Protein 5WCE (pdb70)

Nearest PDB structures (foldseek):
  5wce-assembly1_A  TM=1.003E+00  e=5.023E-72  Caulobacter vibrioides CB15
  6jir-assembly1_A-2  TM=9.790E-01  e=1.378E-66  Caulobacter vibrioides CB15
  6jir-assembly2_B-3  TM=9.900E-01  e=7.607E-64  Caulobacter vibrioides CB15
  6ptr-assembly1_B  TM=9.571E-01  e=3.368E-44  Bartonella birtlesii LL-WM9
  4tsz-assembly3_F  TM=9.492E-01  e=1.821E-38  Pseudomonas aeruginosa

Foldseek 3Di:
DKWKDWLVQVLVQLVLFQVQQDPPDDPVQLQKWKWWDDDQKTKTWHHPVQKIKIFIGGIGPPDTDIWIFGRVVVNVVSVPADHGWMWMWDCVPNFIWIDTDPDIDGTHIDDPVVHDDDDPPQKDPWFWDFLVLVLLQCVQFLVAQDPDPDLDLQQFWWWAWDDPDPAIWTKIKHHPPFKIKIFIDGQGVPRRPADIFGAGSVRSVSVSVLSVVADRIWIWIDDRFWIKIHRDRMIMIGGTRPDDRDPCVVQADDDQDFKKKFFLVVVLVLLVVFQVVEPDPWWKWKWWDAAQWTWIWTDYPPGDIDIDIGGIHGHDDTAMWMFGSVLSSVVSVSADDGMKMKGHHHRQGWIWIAHVVGNRMIMIGGTDDD/DKWKDWLVQVLVFLVLFQVQQDPDDDDVQQQKWKWWDDDQKTKTWHHPVFKIKIFIGGIGDPDTDIWIFGRVVVNVVSVPADHGWIWMWDCDDVPNFIWIDTDPDIDTTHIDGPVVHDDDDPPAKFPWFKDFLVLLLLQCVQFLVAQDPDPDLDLQQFWWWAWDQDPNFIKTKIKHHPPFKIKIFIDGGGPRRVPADTFGAGSVRSVSVSVLSVVADRIWIWIHDRFWIKIHRDRMIMIGGTRPDDRDPCVVQADDDQDFKKKFFLVVVLVLLVVQQVVAVWKWKWWDAAQWTWIWGDYPPGDIDIDIGGIHGHDDIAMAMFDSVLSSVVSVSADDGMKMKGHHHRQGKIWIDHPVGNRMIMIGGTDDD

InterPro domains:
  IPR001001 DNA polymerase III, beta sliding clamp [PIRSF000804] (1-372)
  IPR001001 DNA polymerase III, beta sliding clamp [PTHR30478] (1-372)
  IPR001001 DNA polymerase III, beta sliding clamp [SM00480] (17-368)
  IPR001001 DNA polymerase III, beta sliding clamp [TIGR00663] (1-371)
  IPR001001 DNA polymerase III, beta sliding clamp [cd00140] (1-371)
  IPR022634 DNA polymerase III, beta sliding clamp, N-terminal [PF00712] (1-120)
  IPR022635 DNA polymerase III, beta sliding clamp, C-terminal [PF02768] (251-371)
  IPR022637 DNA polymerase III, beta sliding clamp, central [PF02767] (131-249)
  IPR046938 DNA clamp superfamily [SSF55979] (1-118)
  IPR046938 DNA clamp superfamily [SSF55979] (129-250)
  IPR046938 DNA clamp superfamily [SSF55979] (252-372)

B-factor: mean 30.05, std 10.27, range [14.18, 79.85]

Radius of gyration: 32.09 Å; Cα contacts (8 Å, |Δi|>4): 1873; chains: 2; bounding box: 84×36×89 Å

Organism: Caulobacter vibrioides (strain ATCC 19089 / CIP 103742 / CB 15) (NCBI:txid190650)

Solvent-accessible surface area: 32302 Å² total; per-residue (Å²): 25,103,2,43,3,114,32,70,31,0,37,142,1,0,25,37,0,31,30,0,8,87,102,103,41,124,93,93,22,15,38,6,0,32,0,26,3,127,57,104,60,0,37,0,8,0,5,26,84,72,2,16,0,65,3,62,6,142,13,111,31,69,72,82,25,103,8,0,0,30,0,71,39,0,50,52,0,0,102,37,5,66,130,78,16,87,0,38,0,34,99,196,50,102,55,0,19,0,64,3,65,97,2,99,0,8,3,45,36,65,82,22,79,96,9,39,137,34,56,61,126,65,31,35,94,129,5,54,0,64,9,114,56,12,28,51,3,3,56,28,0,99,52,0,7,16,118,110,103,84,92,106,75,22,7,0,2,44,19,11,28,17,127,69,78,88,78,32,40,0,6,1,0,0,15,24,55,103,23,6,0,2,0,12,14,77,22,18,175,53,0,94,64,17,55,36,4,4,2,21,76,51,0,4,21,7,0,34,139,8,3,128,84,28,53,154,68,0,36,6,15,3,4,86,118,28,1,43,7,36,17,73,48,4,7,0,7,0,98,19,22,146,50,81,22,46,107,7,91,87,58,19,22,154,132,18,87,54,85,0,27,4,68,12,79,80,0,20,109,0,0,47,10,0,2,12,2,12,107,50,111,80,31,31,0,81,0,28,2,76,64,30,78,1,28,0,33,2,129,28,174,131,57,0,43,0,30,8,57,2,92,16,108,15,134,32,117,79,14,94,7,4,1,18,0,110,47,0,19,33,2,5,63,38,17,68,19,102,87,0,30,2,75,1,32,68,65,90,25,35,0,8,0,24,4,76,90,20,124,11,2,55,0,0,1,68,25,67,228,113,27,96,1,45,4,117,31,72,31,0,37,140,2,0,23,29,0,28,31,0,8,80,104,85,53,132,91,90,17,9,35,6,0,31,0,26,3,131,56,105,93,0,25,0,8,0,7,22,81,70,2,17,0,59,5,56,10,153,12,125,30,74,71,83,25,99,9,0,0,29,0,69,26,0,48,55,0,0,102,43,5,62,129,77,14,87,0,37,0,11,84,46,68,112,48,95,36,0,5,0,66,4,62,105,2,96,0,8,1,41,30,65,75,21,78,97,10,39,139,34,59,54,127,66,32,35,97,132,4,59,0,66,9,113,57,11,35,50,4,2,55,29,0,94,51,0,7,15,118,104,106,84,89,103,69,22,5,0,2,45,18,11,29,16,109,84,90,69,110,43,36,0,11,0,0,0,15,23,54,102,22,5,0,6,0,27,15,93,28,21,168,40,0,108,67,16,49,36,4,4,1,20,75,54,0,3,29,20,0,45,58,4,4,135,75,29,53,156,70,0,34,5,16,3,3,89,114,24,2,45,6,32,18,68,48,3,7,0,7,0,95,20,19,146,47,82,23,44,105,6,80,83,59,18,22,182,126,17,87,53,85,1,26,5,71,13,77,81,0,19,109,0,0,45,8,0,18,24,8,70,141,34,21,0,69,0,23,1,73,65,36,86,1,26,0,17,2,157,48,200,70,61,1,34,0,32,8,57,3,124,15,108,14,132,30,121,81,16,88,6,4,1,22,3,140,48,0,22,35,2,6,64,40,16,68,20,103,87,0,31,2,73,1,32,68,65,89,24,34,0,9,0,19,4,72,90,21,123,12,1,70,0,1,2,70,25,69,230,117

Sequence (739 aa):
MKLTIERAALLKALGHVQSVVERRNTIPILSNILLSAEGDRLSFSATDLDMEIIIDEGFAQIDVPGQITAPAHHTLYEIVRKLPDGADVSLSFDDPRLVIQAGRSRFNLPVLPAGDFPVMSSDGLSSRIAVDTNELIRLIDKTRFAISTEETRYYLNGLYVHTVNEGGETKLRAVATDGHRLALAEMPAPEGAVGIPGVIVPRKTIAEARRLMEESAGETVDLQVSPQKVRFEFGAAALTSKVIDGAFPDYMRVIPRDNAKILTLDNDLFAKAVDRVATISAEKSRRSVKLAVEPGRITLTVRNMEAGQAVEEVEVDYDGEPFEIGFNARYLLDVCGQIAGPQAEFRFADPASPTLVVDPVDPGVKYVLMMPLRVMKLTTIERAALLKALGHVQSVVERRNNTIPILSNILLSAEGDRLSFSSATDLDMEIIIDEGFAQIDVPGQITAPAHHTLYEIVRKLPDGADVSLSFSGDDPRLVIQAGRSRFNLPVLPAGDFPVMSSDGLSSRIAVDTNELIRLIDKTRFAISTEETRYYLNGLYVHTVNEGGETKLRAVATDGHRLALAEMPAPEGAVGIPGVIVPRKTIAEARRRLMESAGETVDLQVSPQKVRFEFGAAALTSKVIDGAFPDYMMRVIPRDNAKILTLDNDLFAKAVDRVATISSRSVKLAVEPGRITLTVRNMEAGQAVEEVEVDYDGEPFEIGFNARYLLDVCGQIAGPQAEFRFADPASPTLVVDPVDPGVKYVLMMPLRV

CATH classification: 3.10.150.10 (+2 more: 3.10.150.10, 3.10.150.10)

Structure (mmCIF, N/CA/C/O backbone):
data_5WCE
#
_entry.id   5WCE
#
_cell.length_a   83.855
_cell.length_b   59.572
_cell.length_c   86.490
_cell.angle_alpha   90.00
_cell.angle_beta   92.89
_cell.angle_gamma   90.00
#
_symmetry.space_group_name_H-M   'P 1 21 1'
#
loop_
_entity.id
_entity.type
_entity.pdbx_description
1 polymer 'DNA polymerase III subunit beta'
2 water water
#
loop_
_atom_site.group_PDB
_atom_site.id
_atom_site.type_symbol
_atom_site.label_atom_id
_atom_site.label_alt_id
_atom_site.label_comp_id
_atom_site.label_asym_id
_atom_site.label_entity_id
_atom_site.label_seq_id
_atom_site.pdbx_PDB_ins_code
_atom_site.Cartn_x
_atom_site.Cartn_y
_atom_site.Cartn_z
_atom_site.occupancy
_atom_site.B_iso_or_equiv
_atom_site.auth_seq_id
_atom_site.auth_comp_id
_atom_site.auth_asym_id
_atom_site.auth_atom_id
_atom_site.pdbx_PDB_model_num
ATOM 1 N N . MET A 1 8 ? 22.737 28.540 81.893 1.00 34.97 1 MET A N 1
ATOM 2 C CA . MET A 1 8 ? 23.710 29.697 81.804 1.00 33.22 1 MET A CA 1
ATOM 3 C C . MET A 1 8 ? 23.392 30.516 80.580 1.00 31.34 1 MET A C 1
ATOM 4 O O . MET A 1 8 ? 23.198 29.958 79.499 1.00 31.45 1 MET A O 1
ATOM 9 N N . LYS A 1 9 ? 23.337 31.837 80.758 1.00 30.08 2 LYS A N 1
ATOM 10 C CA . LYS A 1 9 ? 23.093 32.782 79.673 1.00 29.85 2 LYS A CA 1
ATOM 11 C C . LYS A 1 9 ? 23.674 34.149 79.967 1.00 27.91 2 LYS A C 1
ATOM 12 O O . LYS A 1 9 ? 23.295 34.802 80.968 1.00 26.82 2 LYS A O 1
ATOM 18 N N . LEU A 1 10 ? 24.521 34.627 79.057 1.00 25.23 3 LEU A N 1
ATOM 19 C CA . LEU A 1 10 ? 25.233 35.887 79.274 1.00 24.46 3 LEU A CA 1
ATOM 20 C C . LEU A 1 10 ? 25.704 36.520 78.014 1.00 24.61 3 LEU A C 1
ATOM 21 O O . LEU A 1 10 ? 25.822 35.850 76.979 1.00 24.35 3 LEU A O 1
ATOM 26 N N . THR A 1 11 ? 26.039 37.797 78.115 1.00 24.67 4 THR A N 1
ATOM 27 C CA . THR A 1 11 ? 26.691 38.519 77.067 1.00 25.61 4 THR A CA 1
ATOM 28 C C . THR A 1 11 ? 27.973 39.116 77.646 1.00 25.86 4 THR A C 1
ATOM 29 O O . THR A 1 11 ? 27.970 39.573 78.781 1.00 25.28 4 THR A O 1
ATOM 33 N N . ILE A 1 12 ? 29.041 39.100 76.847 1.00 25.30 5 ILE A N 1
ATOM 34 C CA . ILE A 1 12 ? 30.347 39.595 77.244 1.00 24.94 5 ILE A CA 1
ATOM 35 C C . ILE A 1 12 ? 31.057 40.213 76.054 1.00 26.26 5 ILE A C 1
ATOM 36 O O . ILE A 1 12 ? 30.930 39.727 74.908 1.00 24.85 5 ILE A O 1
ATOM 41 N N . GLU A 1 13 ? 31.803 41.291 76.311 1.00 27.54 6 GLU A N 1
ATOM 42 C CA . GLU A 1 13 ? 32.571 41.927 75.245 1.00 29.40 6 GLU A CA 1
ATOM 43 C C . GLU A 1 13 ? 33.693 41.013 74.786 1.00 27.01 6 GLU A C 1
ATOM 44 O O . GLU A 1 13 ? 34.367 40.387 75.594 1.00 25.65 6 GLU A O 1
ATOM 50 N N . ARG A 1 14 ? 33.890 40.965 73.467 1.00 27.25 7 ARG A N 1
ATOM 51 C CA . ARG A 1 14 ? 34.942 40.131 72.853 1.00 26.01 7 ARG A CA 1
ATOM 52 C C . ARG A 1 14 ? 36.291 40.385 73.555 1.00 25.46 7 ARG A C 1
ATOM 53 O O . ARG A 1 14 ? 36.950 39.436 73.929 1.00 23.74 7 ARG A O 1
ATOM 61 N N . ALA A 1 15 ? 36.673 41.656 73.740 1.00 25.81 8 ALA A N 1
ATOM 62 C CA . ALA A 1 15 ? 37.985 41.956 74.298 1.00 26.16 8 ALA A CA 1
ATOM 63 C C . ALA A 1 15 ? 38.121 41.387 75.707 1.00 24.80 8 ALA A C 1
ATOM 64 O O . ALA A 1 15 ? 39.148 40.795 76.032 1.00 23.84 8 ALA A O 1
ATOM 66 N N . ALA A 1 16 ? 37.067 41.509 76.519 1.00 25.34 9 ALA A N 1
ATOM 67 C CA . ALA A 1 16 ? 37.084 40.934 77.874 1.00 24.36 9 ALA A CA 1
ATOM 68 C C . ALA A 1 16 ? 37.154 39.423 77.898 1.00 23.23 9 ALA A C 1
ATOM 69 O O . ALA A 1 16 ? 37.858 38.797 78.724 1.00 22.13 9 ALA A O 1
ATOM 71 N N . LEU A 1 17 ? 36.379 38.811 77.022 1.00 22.05 10 LEU A N 1
ATOM 72 C CA . LEU A 1 17 ? 36.324 37.365 76.916 1.00 21.45 10 LEU A CA 1
ATOM 73 C C . LEU A 1 17 ? 37.669 36.841 76.450 1.00 20.95 10 LEU A C 1
ATOM 74 O O . LEU A 1 17 ? 38.196 35.871 77.008 1.00 21.00 10 LEU A O 1
ATOM 79 N N . LEU A 1 18 ? 38.228 37.499 75.453 1.00 21.87 11 LEU A N 1
ATOM 80 C CA . LEU A 1 18 ? 39.514 37.117 74.889 1.00 22.81 11 LEU A CA 1
ATOM 81 C C . LEU A 1 18 ? 40.633 37.233 75.879 1.00 22.96 11 LEU A C 1
ATOM 82 O O . LEU A 1 18 ? 41.470 36.343 75.942 1.00 22.39 11 LEU A O 1
ATOM 87 N N . LYS A 1 19 ? 40.613 38.299 76.676 1.00 23.87 12 LYS A N 1
ATOM 88 C CA . LYS A 1 19 ? 41.678 38.550 77.673 1.00 24.47 12 LYS A CA 1
ATOM 89 C C . LYS A 1 19 ? 41.713 37.428 78.702 1.00 23.32 12 LYS A C 1
ATOM 90 O O . LYS A 1 19 ? 42.786 36.850 79.003 1.00 23.77 12 LYS A O 1
ATOM 96 N N . ALA A 1 20 ? 40.536 37.083 79.222 1.00 21.95 13 ALA A N 1
ATOM 97 C CA . ALA A 1 20 ? 40.412 35.964 80.166 1.00 21.86 13 ALA A CA 1
ATOM 98 C C . ALA A 1 20 ? 40.783 34.597 79.619 1.00 21.52 13 ALA A C 1
ATOM 99 O O . ALA A 1 20 ? 41.518 33.806 80.271 1.00 20.52 13 ALA A O 1
ATOM 101 N N . LEU A 1 21 ? 40.245 34.287 78.438 1.00 22.91 14 LEU A N 1
ATOM 102 C CA . LEU A 1 21 ? 40.552 33.053 77.760 1.00 23.51 14 LEU A CA 1
ATOM 103 C C . LEU A 1 21 ? 42.059 32.911 77.506 1.00 23.78 14 LEU A C 1
ATOM 104 O O . LEU A 1 21 ? 42.635 31.843 77.773 1.00 24.92 14 LEU A O 1
ATOM 109 N N . GLY A 1 22 ? 42.671 33.987 77.027 1.00 24.29 15 GLY A N 1
ATOM 110 C CA . GLY A 1 22 ? 44.100 34.018 76.740 1.00 23.85 15 GLY A CA 1
ATOM 111 C C . GLY A 1 22 ? 44.925 33.771 77.995 1.00 22.98 15 GLY A C 1
ATOM 112 O O . GLY A 1 22 ? 45.879 33.047 77.964 1.00 23.83 15 GLY A O 1
ATOM 113 N N . HIS A 1 23 ? 44.542 34.370 79.103 1.00 23.28 16 HIS A N 1
ATOM 114 C CA . HIS A 1 23 ? 45.220 34.109 80.354 1.00 22.93 16 HIS A CA 1
ATOM 115 C C . HIS A 1 23 ? 45.160 32.660 80.858 1.00 23.67 16 HIS A C 1
ATOM 116 O O . HIS A 1 23 ? 46.158 32.166 81.395 1.00 22.93 16 HIS A O 1
ATOM 123 N N . VAL A 1 24 ? 43.991 32.023 80.791 1.00 23.08 17 VAL A N 1
ATOM 124 C CA . VAL A 1 24 ? 43.862 30.693 81.382 1.00 24.33 17 VAL A CA 1
ATOM 125 C C . VAL A 1 24 ? 44.248 29.538 80.440 1.00 24.21 17 VAL A C 1
ATOM 126 O O . VAL A 1 24 ? 44.673 28.493 80.904 1.00 24.11 17 VAL A O 1
ATOM 130 N N . GLN A 1 25 ? 44.069 29.699 79.145 1.00 25.96 18 GLN A N 1
ATOM 131 C CA . GLN A 1 25 ? 44.178 28.559 78.243 1.00 28.05 18 GLN A CA 1
ATOM 132 C C . GLN A 1 25 ? 45.615 28.031 78.078 1.00 27.04 18 GLN A C 1
ATOM 133 O O . GLN A 1 25 ? 45.792 26.881 77.693 1.00 25.45 18 GLN A O 1
ATOM 139 N N . SER A 1 26 ? 46.596 28.877 78.388 1.00 26.69 19 SER A N 1
ATOM 140 C CA . SER A 1 26 ? 48.046 28.508 78.378 1.00 27.24 19 SER A CA 1
ATOM 141 C C . SER A 1 26 ? 48.397 27.247 79.168 1.00 25.95 19 SER A C 1
ATOM 142 O O . SER A 1 26 ? 49.317 26.536 78.780 1.00 23.22 19 SER A O 1
ATOM 145 N N . VAL A 1 27 ? 47.692 26.952 80.270 1.00 24.38 20 VAL A N 1
ATOM 146 C CA . VAL A 1 27 ? 48.008 25.792 81.076 1.00 24.65 20 VAL A CA 1
ATOM 147 C C . VAL A 1 27 ? 47.636 24.501 80.409 1.00 25.34 20 VAL A C 1
ATOM 148 O O . VAL A 1 27 ? 48.176 23.436 80.755 1.00 24.54 20 VAL A O 1
ATOM 152 N N . VAL A 1 28 ? 46.696 24.558 79.460 1.00 26.14 21 VAL A N 1
ATOM 153 C CA . VAL A 1 28 ? 46.159 23.323 78.888 1.00 28.42 21 VAL A CA 1
ATOM 154 C C . VAL A 1 28 ? 47.172 22.735 77.924 1.00 31.82 21 VAL A C 1
ATOM 155 O O . VAL A 1 28 ? 47.577 23.392 76.979 1.00 29.87 21 VAL A O 1
ATOM 159 N N . GLU A 1 29 ? 47.567 21.498 78.177 1.00 36.88 22 GLU A N 1
ATOM 160 C CA . GLU A 1 29 ? 48.532 20.800 77.330 1.00 43.25 22 GLU A CA 1
ATOM 161 C C . GLU A 1 29 ? 47.913 20.480 75.965 1.00 47.28 22 GLU A C 1
ATOM 162 O O . GLU A 1 29 ? 46.773 20.033 75.917 1.00 48.88 22 GLU A O 1
ATOM 168 N N . ARG A 1 30 ? 48.662 20.690 74.880 1.00 49.50 23 ARG A N 1
ATOM 169 C CA . ARG A 1 30 ? 48.211 20.282 73.530 1.00 53.57 23 ARG A CA 1
ATOM 170 C C . ARG A 1 30 ? 47.932 18.791 73.500 1.00 55.83 23 ARG A C 1
ATOM 171 O O . ARG A 1 30 ? 46.862 18.367 73.053 1.00 54.23 23 ARG A O 1
ATOM 173 N N . ARG A 1 31 ? 48.890 18.022 74.028 1.00 56.65 24 ARG A N 1
ATOM 174 C CA . ARG A 1 31 ? 48.896 16.565 73.919 1.00 58.22 24 ARG A CA 1
ATOM 175 C C . ARG A 1 31 ? 48.200 15.842 75.105 1.00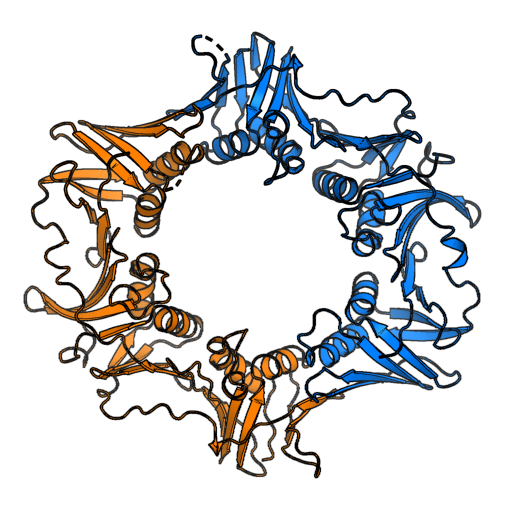 59.55 24 ARG A C 1
ATOM 176 O O . ARG A 1 31 ? 48.538 14.694 75.458 1.00 61.78 24 ARG A O 1
ATOM 178 N N . ASN A 1 32 ? 47.178 16.480 75.663 1.00 55.82 25 ASN A N 1
ATOM 179 C CA . ASN A 1 32 ? 46.445 15.936 76.791 1.00 53.96 25 ASN A CA 1
ATOM 180 C C . ASN A 1 32 ? 45.345 14.948 76.365 1.00 52.22 25 ASN A C 1
ATOM 181 O O . ASN A 1 32 ? 44.667 15.164 75.381 1.00 50.89 25 ASN A O 1
ATOM 186 N N . THR A 1 33 ? 45.184 13.877 77.144 1.00 50.28 26 THR A N 1
ATOM 187 C CA . THR A 1 33 ? 44.435 12.701 76.748 1.00 49.75 26 THR A CA 1
ATOM 188 C C . THR A 1 33 ? 43.093 12.654 77.491 1.00 48.80 26 THR A C 1
ATOM 189 O O . THR A 1 33 ? 42.143 12.111 76.987 1.00 48.35 26 THR A O 1
ATOM 193 N N . ILE A 1 34 ? 43.005 13.229 78.686 1.00 45.09 27 ILE A N 1
ATOM 194 C CA . ILE A 1 34 ? 41.760 13.201 79.479 1.00 42.62 27 ILE A CA 1
ATOM 195 C C . ILE A 1 34 ? 40.889 14.404 79.034 1.00 38.23 27 ILE A C 1
ATOM 196 O O . ILE A 1 34 ? 41.300 15.550 79.180 1.00 36.13 27 ILE A O 1
ATOM 201 N N . PRO A 1 35 ? 39.714 14.130 78.438 1.00 36.62 28 PRO A N 1
ATOM 202 C CA . PRO A 1 35 ? 39.007 15.213 77.740 1.00 34.83 28 PRO A CA 1
ATOM 203 C C . PRO A 1 35 ? 38.685 16.406 78.617 1.00 31.50 28 PRO A C 1
ATOM 204 O O . PRO A 1 35 ? 38.847 17.525 78.181 1.00 30.33 28 PRO A O 1
ATOM 208 N N . ILE A 1 36 ? 38.294 16.190 79.856 1.00 30.15 29 ILE A N 1
ATOM 209 C CA . ILE A 1 36 ? 37.897 17.336 80.662 1.00 28.30 29 ILE A CA 1
ATOM 210 C C . ILE A 1 36 ? 39.069 18.304 80.962 1.00 26.42 29 ILE A C 1
ATOM 211 O O . ILE A 1 36 ? 38.870 19.506 81.123 1.00 23.41 29 ILE A O 1
ATOM 216 N N . LEU A 1 37 ? 40.306 17.809 80.936 1.00 25.62 30 LEU A N 1
ATOM 217 C CA . LEU A 1 37 ? 41.455 18.660 81.168 1.00 24.82 30 LEU A CA 1
ATOM 218 C C . LEU A 1 37 ? 41.761 19.532 79.962 1.00 24.05 30 LEU A C 1
ATOM 219 O O . LEU A 1 37 ? 42.511 20.466 80.079 1.00 22.43 30 LEU A O 1
ATOM 224 N N . SER A 1 38 ? 41.127 19.276 78.823 1.00 24.52 31 SER A N 1
ATOM 225 C CA . SER A 1 38 ? 41.181 20.188 77.689 1.00 24.39 31 SER A CA 1
ATOM 226 C C . SER A 1 38 ? 40.174 21.325 77.832 1.00 23.48 31 SER A C 1
ATOM 227 O O . SER A 1 38 ? 40.199 22.223 77.004 1.00 23.63 31 SER A O 1
ATOM 230 N N . ASN A 1 39 ? 39.308 21.285 78.847 1.00 21.29 32 ASN A N 1
ATOM 231 C CA . ASN A 1 39 ? 38.246 22.263 78.983 1.00 19.85 32 ASN A CA 1
ATOM 232 C C . ASN A 1 39 ? 38.522 23.392 79.947 1.00 19.26 32 ASN A C 1
ATOM 233 O O . ASN A 1 39 ? 39.387 23.283 80.880 1.00 17.74 32 ASN A O 1
ATOM 238 N N . ILE A 1 40 ? 37.785 24.486 79.729 1.00 19.23 33 ILE A N 1
ATOM 239 C CA . ILE A 1 40 ? 37.705 25.585 80.683 1.00 19.77 33 ILE A CA 1
ATOM 240 C C . ILE A 1 40 ? 36.402 25.450 81.450 1.00 19.68 33 ILE A C 1
ATOM 241 O O . ILE A 1 40 ? 35.356 25.197 80.866 1.00 19.18 33 ILE A O 1
ATOM 246 N N . LEU A 1 41 ? 36.471 25.594 82.763 1.00 18.72 34 LEU A N 1
ATOM 247 C CA . LEU A 1 41 ? 35.294 25.772 83.622 1.00 19.77 34 LEU A CA 1
ATOM 248 C C . LEU A 1 41 ? 34.844 27.235 83.565 1.00 19.36 34 LEU A C 1
ATOM 249 O O . LEU A 1 41 ? 35.598 28.161 83.946 1.00 19.00 34 LEU A O 1
ATOM 254 N N . LEU A 1 42 ? 33.623 27.455 83.050 1.00 20.40 35 LEU A N 1
ATOM 255 C CA . LEU A 1 42 ? 33.002 28.758 82.911 1.00 21.14 35 LEU A CA 1
ATOM 256 C C . LEU A 1 42 ? 31.967 28.847 84.044 1.00 22.04 35 LEU A C 1
ATOM 257 O O . LEU A 1 42 ? 31.118 27.980 84.171 1.00 21.22 35 LEU A O 1
ATOM 262 N N . SER A 1 43 ? 32.075 29.870 84.872 1.00 22.29 36 SER A N 1
ATOM 263 C CA . SER A 1 43 ? 31.161 29.996 85.977 1.00 24.79 36 SER A CA 1
ATOM 264 C C . SER A 1 43 ? 30.592 31.425 85.987 1.00 24.26 36 SER A C 1
ATOM 265 O O . SER A 1 43 ? 31.319 32.392 86.244 1.00 23.28 36 SER A O 1
ATOM 268 N N . ALA A 1 44 ? 29.298 31.562 85.666 1.00 23.50 37 ALA A N 1
ATOM 269 C CA . ALA A 1 44 ? 28.663 32.871 85.570 1.00 24.05 37 ALA A CA 1
ATOM 270 C C . ALA A 1 44 ? 27.803 33.153 86.806 1.00 25.65 37 ALA A C 1
ATOM 271 O O . ALA A 1 44 ? 26.934 32.347 87.149 1.00 25.07 37 ALA A O 1
ATOM 273 N N . GLU A 1 45 ? 27.996 34.312 87.391 1.00 27.02 38 GLU A N 1
ATOM 274 C CA . GLU A 1 45 ? 27.282 34.686 88.606 1.00 30.86 38 GLU A CA 1
ATOM 275 C C . GLU A 1 45 ? 27.465 36.177 88.826 1.00 29.77 38 GLU A C 1
ATOM 276 O O . GLU A 1 45 ? 28.546 36.688 88.660 1.00 28.25 38 GLU A O 1
ATOM 282 N N . GLY A 1 46 ? 26.389 36.870 89.176 1.00 31.23 39 GLY A N 1
ATOM 283 C CA . GLY A 1 46 ? 26.435 38.309 89.457 1.00 31.64 39 GLY A CA 1
ATOM 284 C C . GLY A 1 46 ? 26.698 39.116 88.201 1.00 31.20 39 GLY A C 1
ATOM 285 O O . GLY A 1 46 ? 25.865 39.176 87.292 1.00 30.44 39 GLY A O 1
ATOM 286 N N . ASP A 1 47 ? 27.859 39.739 88.174 1.00 29.46 40 ASP A N 1
ATOM 287 C CA . ASP A 1 47 ? 28.333 40.555 87.070 1.00 29.58 40 ASP A CA 1
ATOM 288 C C . ASP A 1 47 ? 29.645 40.021 86.496 1.00 27.56 40 ASP A C 1
ATOM 289 O O . ASP A 1 47 ? 30.323 40.717 85.760 1.00 26.00 40 ASP A O 1
ATOM 294 N N . ARG A 1 48 ? 29.985 38.797 86.875 1.00 27.62 41 ARG A N 1
ATOM 295 C CA . ARG A 1 48 ? 31.265 38.176 86.475 1.00 28.06 41 ARG A CA 1
ATOM 296 C C . ARG A 1 48 ? 31.118 36.771 85.849 1.00 26.29 41 ARG A C 1
ATOM 297 O O . ARG A 1 48 ? 30.373 35.915 86.336 1.00 25.42 41 ARG A O 1
ATOM 305 N N . LEU A 1 49 ? 31.911 36.561 84.794 1.00 24.64 42 LEU A N 1
ATOM 306 C CA . LEU A 1 49 ? 32.191 35.251 84.273 1.00 23.51 42 LEU A CA 1
ATOM 307 C C . LEU A 1 49 ? 33.588 34.859 84.782 1.00 22.96 42 LEU A C 1
ATOM 308 O O . LEU A 1 49 ? 34.561 35.580 84.518 1.00 21.70 42 LEU A O 1
ATOM 313 N N . SER A 1 50 ? 33.654 33.761 85.527 1.00 23.08 43 SER A N 1
ATOM 314 C CA . SER A 1 50 ? 34.906 33.182 86.006 1.00 23.10 43 SER A CA 1
ATOM 315 C C . SER A 1 50 ? 35.349 32.072 85.079 1.00 21.77 43 SER A C 1
ATOM 316 O O . SER A 1 50 ? 34.524 31.409 84.425 1.00 20.37 43 SER A O 1
ATOM 319 N N . PHE A 1 51 ? 36.677 31.907 85.002 1.00 21.58 44 PHE A N 1
ATOM 320 C CA . PHE A 1 51 ? 37.321 31.027 84.013 1.00 21.07 44 PHE A CA 1
ATOM 321 C C . PHE A 1 51 ? 38.339 30.260 84.799 1.00 22.05 44 PHE A C 1
ATOM 322 O O . PHE A 1 51 ? 39.046 30.902 85.626 1.00 23.70 44 PHE A O 1
ATOM 330 N N . SER A 1 52 ? 38.377 28.943 84.660 1.00 21.58 45 SER A N 1
ATOM 331 C CA . SER A 1 52 ? 39.392 28.112 85.324 1.00 21.05 45 SER A CA 1
ATOM 332 C C . SER A 1 52 ? 39.916 27.061 84.338 1.00 20.41 45 SER A C 1
ATOM 333 O O . SER A 1 52 ? 39.151 26.479 83.546 1.00 19.73 45 SER A O 1
ATOM 336 N N . ALA A 1 53 ? 41.230 26.844 84.341 1.00 19.34 46 ALA A N 1
ATOM 337 C CA . ALA A 1 53 ? 41.815 25.747 83.604 1.00 19.05 46 ALA A CA 1
ATOM 338 C C . ALA A 1 53 ? 42.918 25.124 84.427 1.00 18.52 46 ALA A C 1
ATOM 339 O O . ALA A 1 53 ? 43.517 25.792 85.290 1.00 17.97 46 ALA A O 1
ATOM 341 N N . THR A 1 54 ? 43.178 23.862 84.166 1.00 18.97 47 THR A N 1
ATOM 342 C CA . THR A 1 54 ? 44.196 23.122 84.951 1.00 20.57 47 THR A CA 1
ATOM 343 C C . THR A 1 54 ? 44.875 22.001 84.182 1.00 21.41 47 THR A C 1
ATOM 344 O O . THR A 1 54 ? 44.327 21.450 83.230 1.00 21.49 47 THR A O 1
ATOM 348 N N . ASP A 1 55 ? 46.072 21.637 84.647 1.00 21.21 48 ASP A N 1
ATOM 349 C CA . ASP A 1 55 ? 46.743 20.429 84.189 1.00 22.59 48 ASP A CA 1
ATOM 350 C C . ASP A 1 55 ? 46.944 19.455 85.341 1.00 24.24 48 ASP A C 1
ATOM 351 O O . ASP A 1 55 ? 47.788 18.534 85.270 1.00 24.70 48 ASP A O 1
ATOM 356 N N . LEU A 1 56 ? 46.192 19.676 86.413 1.00 24.45 49 LEU A N 1
ATOM 357 C CA . LEU A 1 56 ? 46.286 18.915 87.673 1.00 26.44 49 LEU A CA 1
ATOM 358 C C . LEU A 1 56 ? 47.422 19.361 88.601 1.00 26.73 49 LEU A C 1
ATOM 359 O O . LEU A 1 56 ? 47.233 19.306 89.817 1.00 27.12 49 LEU A O 1
ATOM 364 N N . ASP A 1 57 ? 48.553 19.798 88.075 1.00 26.08 50 ASP A N 1
ATOM 365 C CA . ASP A 1 57 ? 49.618 20.374 88.915 1.00 27.23 50 ASP A CA 1
ATOM 366 C C . ASP A 1 57 ? 49.331 21.804 89.302 1.00 24.96 50 ASP A C 1
ATOM 367 O O . ASP A 1 57 ? 49.621 22.237 90.429 1.00 24.31 50 ASP A O 1
ATOM 372 N N . MET A 1 58 ? 48.747 22.552 88.375 1.00 23.50 51 MET A N 1
ATOM 373 C CA . MET A 1 58 ? 48.427 23.932 88.598 1.00 22.57 51 MET A CA 1
ATOM 374 C C . MET A 1 58 ? 47.096 24.322 87.967 1.00 22.94 51 MET A C 1
ATOM 375 O O . MET A 1 58 ? 46.598 23.618 87.057 1.00 21.90 51 MET A O 1
ATOM 380 N N . GLU A 1 59 ? 46.544 25.403 88.508 1.00 21.73 52 GLU A N 1
ATOM 381 C CA . GLU A 1 59 ? 45.247 25.915 88.070 1.00 22.11 52 GLU A CA 1
ATOM 382 C C . GLU A 1 59 ? 45.401 27.386 87.809 1.00 20.88 52 GLU A C 1
ATOM 383 O O . GLU A 1 59 ? 45.938 28.114 88.673 1.00 21.13 52 GLU A O 1
ATOM 389 N N . ILE A 1 60 ? 44.910 27.855 86.674 1.00 19.09 53 ILE A N 1
ATOM 390 C CA . ILE A 1 60 ? 44.830 29.284 86.439 1.00 18.86 53 ILE A CA 1
ATOM 391 C C . ILE A 1 60 ? 43.361 29.657 86.469 1.00 19.09 53 ILE A C 1
ATOM 392 O O . ILE A 1 60 ? 42.545 28.938 85.835 1.00 18.07 53 ILE A O 1
ATOM 397 N N . ILE A 1 61 ? 43.049 30.741 87.173 1.00 19.34 54 ILE A N 1
ATOM 398 C CA A ILE A 1 61 ? 41.673 31.298 87.230 0.60 20.75 54 ILE A CA 1
ATOM 399 C CA B ILE A 1 61 ? 41.683 31.300 87.206 0.40 20.00 54 ILE A CA 1
ATOM 400 C C . ILE A 1 61 ? 41.730 32.737 86.755 1.00 20.83 54 ILE A C 1
ATOM 401 O O . ILE A 1 61 ? 42.781 33.430 86.902 1.00 21.43 54 ILE A O 1
ATOM 410 N N . ASP A 1 62 ? 40.627 33.221 86.175 1.00 21.03 55 ASP A N 1
ATOM 411 C CA . ASP A 1 62 ? 40.527 34.600 85.790 1.00 22.04 55 ASP A CA 1
ATOM 412 C C . ASP A 1 62 ? 39.070 34.990 85.763 1.00 23.76 55 ASP A C 1
ATOM 413 O O . ASP A 1 62 ? 38.174 34.122 85.907 1.00 24.38 55 ASP A O 1
ATOM 418 N N . GLU A 1 63 ? 38.809 36.282 85.750 1.00 25.45 56 GLU A N 1
ATOM 419 C CA . GLU A 1 63 ? 37.434 36.763 85.771 1.00 27.54 56 GLU A CA 1
ATOM 420 C C . GLU A 1 63 ? 37.298 37.930 84.821 1.00 26.04 56 GLU A C 1
ATOM 421 O O . GLU A 1 63 ? 38.237 38.685 84.620 1.00 25.57 56 GLU A O 1
ATOM 427 N N . GLY A 1 64 ? 36.139 38.033 84.198 1.00 24.43 57 GLY A N 1
ATOM 428 C CA . GLY A 1 64 ? 35.803 39.198 83.383 1.00 24.77 57 GLY A CA 1
ATOM 429 C C . GLY A 1 64 ? 34.404 39.678 83.683 1.00 25.07 57 GLY A C 1
ATOM 430 O O . GLY A 1 64 ? 33.568 38.892 84.116 1.00 25.09 57 GLY A O 1
ATOM 431 N N . PHE A 1 65 ? 34.142 40.964 83.425 1.00 25.48 58 PHE A N 1
ATOM 432 C CA . PHE A 1 65 ? 32.785 41.513 83.578 1.00 26.21 58 PHE A CA 1
ATOM 433 C C . PHE A 1 65 ? 31.912 40.986 82.454 1.00 25.77 58 PHE A C 1
ATOM 434 O O . PHE A 1 65 ? 32.400 40.843 81.315 1.00 24.95 58 PHE A O 1
ATOM 442 N N . ALA A 1 66 ? 30.667 40.669 82.790 1.00 25.50 59 ALA A N 1
ATOM 443 C CA . ALA A 1 66 ? 29.696 40.189 81.814 1.00 26.41 59 ALA A CA 1
ATOM 444 C C . ALA A 1 66 ? 28.294 40.533 82.288 1.00 28.13 59 ALA A C 1
ATOM 445 O O . ALA A 1 66 ? 28.056 40.696 83.498 1.00 29.35 59 ALA A O 1
ATOM 447 N N . GLN A 1 67 ? 27.377 40.615 81.336 1.00 29.74 60 GLN A N 1
ATOM 448 C CA . GLN A 1 67 ? 25.974 40.752 81.648 1.00 32.13 60 GLN A CA 1
ATOM 449 C C . GLN A 1 67 ? 25.331 39.358 81.746 1.00 30.64 60 GLN A C 1
ATOM 450 O O . GLN A 1 67 ? 25.145 38.649 80.710 1.00 29.16 60 GLN A O 1
ATOM 456 N N . ILE A 1 68 ? 24.979 38.965 82.976 1.00 29.39 61 ILE A N 1
ATOM 457 C CA . ILE A 1 68 ? 24.544 37.615 83.275 1.00 29.50 61 ILE A CA 1
ATOM 458 C C . ILE A 1 68 ? 23.017 37.612 83.366 1.00 29.83 61 ILE A C 1
ATOM 459 O O . ILE A 1 68 ? 22.449 38.220 84.265 1.00 29.61 61 ILE A O 1
ATOM 464 N N . ASP A 1 69 ? 22.355 36.937 82.435 1.00 29.97 62 ASP A N 1
ATOM 465 C CA . ASP A 1 69 ? 20.920 36.783 82.502 1.00 31.00 62 ASP A CA 1
ATOM 466 C C . ASP A 1 69 ? 20.561 35.597 83.327 1.00 29.54 62 ASP A C 1
ATOM 467 O O . ASP A 1 69 ? 19.623 35.667 84.105 1.00 29.29 62 ASP A O 1
ATOM 472 N N . VAL A 1 70 ? 21.294 34.509 83.164 1.00 28.35 63 VAL A N 1
ATOM 473 C CA . VAL A 1 70 ? 21.072 33.321 83.955 1.00 28.56 63 VAL A CA 1
ATOM 474 C C . VAL A 1 70 ? 22.414 32.794 84.439 1.00 27.83 63 VAL A C 1
ATOM 475 O O . VAL A 1 70 ? 23.288 32.512 83.615 1.00 28.73 63 VAL A O 1
ATOM 479 N N . PRO A 1 71 ? 22.602 32.691 85.756 1.00 28.34 64 PRO A N 1
ATOM 480 C CA . PRO A 1 71 ? 23.860 32.169 86.258 1.00 27.23 64 PRO A CA 1
ATOM 481 C C . PRO A 1 71 ? 23.968 30.681 86.075 1.00 27.36 64 PRO A C 1
ATOM 482 O O . PRO A 1 71 ? 22.949 29.975 85.937 1.00 27.35 64 PRO A O 1
ATOM 486 N N . GLY A 1 72 ? 25.191 30.184 86.058 1.00 26.59 65 GLY A N 1
ATOM 487 C CA . GLY A 1 72 ? 25.416 28.760 85.979 1.00 27.92 65 GLY A CA 1
ATOM 488 C C . GLY A 1 72 ? 26.850 28.460 85.630 1.00 28.58 65 GLY A C 1
ATOM 489 O O . GLY A 1 72 ? 27.659 29.394 85.482 1.00 29.23 65 GLY A O 1
ATOM 490 N N . GLN A 1 73 ? 27.135 27.168 85.500 1.00 29.82 66 GLN A N 1
ATOM 491 C CA . GLN A 1 73 ? 28.501 26.649 85.272 1.00 31.28 66 GLN A CA 1
ATOM 492 C C . GLN A 1 73 ? 28.518 25.573 84.217 1.00 30.39 66 GLN A C 1
ATOM 493 O O . GLN A 1 73 ? 27.681 24.663 84.229 1.00 30.00 66 GLN A O 1
ATOM 499 N N . ILE A 1 74 ? 29.492 25.631 83.330 1.00 29.08 67 ILE A N 1
ATOM 500 C CA . ILE A 1 74 ? 29.684 24.572 82.354 1.00 29.22 67 ILE A CA 1
ATOM 501 C C . ILE A 1 74 ? 31.159 24.461 82.031 1.00 26.37 67 ILE A C 1
ATOM 502 O O . ILE A 1 74 ? 31.916 25.358 82.402 1.00 25.97 67 ILE A O 1
ATOM 507 N N . THR A 1 75 ? 31.548 23.400 81.332 1.00 24.50 68 THR A N 1
ATOM 508 C CA . THR A 1 75 ? 32.909 23.313 80.836 1.00 23.96 68 THR A CA 1
ATOM 509 C C . THR A 1 75 ? 32.893 23.164 79.326 1.00 22.86 68 THR A C 1
ATOM 510 O O . THR A 1 75 ? 31.973 22.525 78.748 1.00 23.00 68 THR A O 1
ATOM 514 N N . ALA A 1 76 ? 33.896 23.765 78.695 1.00 21.92 69 ALA A N 1
ATOM 515 C CA . ALA A 1 76 ? 33.949 23.765 77.235 1.00 22.59 69 ALA A CA 1
ATOM 516 C C . ALA A 1 76 ? 35.402 23.796 76.751 1.00 21.79 69 ALA A C 1
ATOM 517 O O . ALA A 1 76 ? 36.277 24.276 77.496 1.00 20.66 69 ALA A O 1
ATOM 519 N N . PRO A 1 77 ? 35.669 23.290 75.524 1.00 21.90 70 PRO A N 1
ATOM 520 C CA . PRO A 1 77 ? 37.038 23.154 75.040 1.00 21.89 70 PRO A CA 1
ATOM 521 C C . PRO A 1 77 ? 37.805 24.488 75.002 1.00 21.30 70 PRO A C 1
ATOM 522 O O . PRO A 1 77 ? 37.360 25.473 74.432 1.00 20.42 70 PRO A O 1
ATOM 526 N N . ALA A 1 78 ? 38.970 24.482 75.608 1.00 21.37 71 ALA A N 1
ATOM 527 C CA . ALA A 1 78 ? 39.668 25.725 75.901 1.00 21.26 71 ALA A CA 1
ATOM 528 C C . ALA A 1 78 ? 40.292 26.404 74.678 1.00 21.34 71 ALA A C 1
ATOM 529 O O . ALA A 1 78 ? 39.987 27.563 74.389 1.00 20.70 71 ALA A O 1
ATOM 531 N N . HIS A 1 79 ? 41.165 25.694 73.980 1.00 22.92 72 HIS A N 1
ATOM 532 C CA A HIS A 1 79 ? 41.837 26.262 72.793 0.50 23.58 72 HIS A CA 1
ATOM 533 C CA B HIS A 1 79 ? 41.827 26.267 72.781 0.50 23.34 72 HIS A CA 1
ATOM 534 C C . HIS A 1 79 ? 40.802 26.616 71.709 1.00 23.48 72 HIS A C 1
ATOM 535 O O . HIS A 1 79 ? 40.883 27.673 71.078 1.00 23.69 72 HIS A O 1
ATOM 548 N N . THR A 1 80 ? 39.827 25.755 71.509 1.00 23.04 73 THR A N 1
ATOM 549 C CA . THR A 1 80 ? 38.796 26.018 70.505 1.00 23.56 73 THR A CA 1
ATOM 550 C C . THR A 1 80 ? 37.972 27.269 70.834 1.00 23.03 73 THR A C 1
ATOM 551 O O . THR A 1 80 ? 37.729 28.141 69.954 1.00 22.72 73 THR A O 1
ATOM 555 N N . LEU A 1 81 ? 37.539 27.375 72.082 1.00 22.71 74 LEU A N 1
ATOM 556 C CA . LEU A 1 81 ? 36.882 28.590 72.498 1.00 23.50 74 LEU A CA 1
ATOM 557 C C . LEU A 1 81 ? 37.749 29.829 72.294 1.00 23.10 74 LEU A C 1
ATOM 558 O O . LEU A 1 81 ? 37.271 30.820 71.731 1.00 22.38 74 LEU A O 1
ATOM 563 N N . TYR A 1 82 ? 39.017 29.747 72.693 1.00 23.94 75 TYR A N 1
ATOM 564 C CA . TYR A 1 82 ? 39.973 30.861 72.526 1.00 25.32 75 TYR A CA 1
ATOM 565 C C . TYR A 1 82 ? 40.098 31.259 71.030 1.00 25.38 75 TYR A C 1
ATOM 566 O O . TYR A 1 82 ? 39.957 32.416 70.675 1.00 24.95 75 TYR A O 1
ATOM 575 N N . GLU A 1 83 ? 40.292 30.276 70.165 1.00 24.74 76 GLU A N 1
ATOM 576 C CA . GLU A 1 83 ? 40.439 30.528 68.739 1.00 25.54 76 GLU A CA 1
ATOM 577 C C . GLU A 1 83 ? 39.206 31.122 68.098 1.00 24.93 76 GLU A C 1
ATOM 578 O O . GLU A 1 83 ? 39.319 32.044 67.310 1.00 24.40 76 GLU A O 1
ATOM 584 N N . ILE A 1 84 ? 38.026 30.634 68.472 1.00 23.12 77 ILE A N 1
ATOM 585 C CA . ILE A 1 84 ? 36.784 31.212 67.957 1.00 24.17 77 ILE A CA 1
ATOM 586 C C . ILE A 1 84 ? 36.727 32.708 68.314 1.00 23.39 77 ILE A C 1
ATOM 587 O O . ILE A 1 84 ? 36.476 33.569 67.477 1.00 23.59 77 ILE A O 1
ATOM 592 N N . VAL A 1 85 ? 36.945 32.998 69.576 1.00 22.64 78 VAL A N 1
ATOM 593 C CA . VAL A 1 85 ? 36.766 34.370 70.035 1.00 23.65 78 VAL A CA 1
ATOM 594 C C . VAL A 1 85 ? 37.804 35.308 69.396 1.00 23.69 78 VAL A C 1
ATOM 595 O O . VAL A 1 85 ? 37.467 36.407 68.986 1.00 24.05 78 VAL A O 1
ATOM 599 N N . ARG A 1 86 ? 39.022 34.836 69.298 1.00 24.68 79 ARG A N 1
ATOM 600 C CA . ARG A 1 86 ? 40.091 35.557 68.628 1.00 26.84 79 ARG A CA 1
ATOM 601 C C . ARG A 1 86 ? 39.694 35.973 67.202 1.00 27.23 79 ARG A C 1
ATOM 602 O O . ARG A 1 86 ? 40.010 37.055 66.764 1.00 28.95 79 ARG A O 1
ATOM 610 N N . LYS A 1 87 ? 38.975 35.124 66.491 1.00 26.81 80 LYS A N 1
ATOM 611 C CA . LYS A 1 87 ? 38.631 35.378 65.117 1.00 27.76 80 LYS A CA 1
ATOM 612 C C . LYS A 1 87 ? 37.348 36.174 64.973 1.00 27.69 80 LYS A C 1
ATOM 613 O O . LYS A 1 87 ? 37.031 36.574 63.857 1.00 28.34 80 LYS A O 1
ATOM 619 N N . LEU A 1 88 ? 36.605 36.401 66.057 1.00 26.67 81 LEU A N 1
ATOM 620 C CA . LEU A 1 88 ? 35.412 37.222 65.969 1.00 27.80 81 LEU A CA 1
ATOM 621 C C . LEU A 1 88 ? 35.770 38.680 65.649 1.00 29.36 81 LEU A C 1
ATOM 622 O O . LEU A 1 88 ? 36.842 39.126 65.966 1.00 28.48 81 LEU A O 1
ATOM 627 N N . PRO A 1 89 ? 34.866 39.423 64.981 1.00 32.47 82 PRO A N 1
ATOM 628 C CA . PRO A 1 89 ? 35.206 40.833 64.655 1.00 35.03 82 PRO A CA 1
ATOM 629 C C . PRO A 1 89 ? 35.521 41.665 65.904 1.00 35.87 82 PRO A C 1
ATOM 630 O O . PRO A 1 89 ? 34.904 41.453 66.949 1.00 34.70 82 PRO A O 1
ATOM 634 N N . ASP A 1 90 ? 36.472 42.584 65.787 1.00 38.46 83 ASP A N 1
ATOM 635 C CA . ASP A 1 90 ? 36.763 43.600 66.813 1.00 39.39 83 ASP A CA 1
ATOM 636 C C . ASP A 1 90 ? 35.476 44.282 67.277 1.00 38.44 83 ASP A C 1
ATOM 637 O O . ASP A 1 90 ? 34.606 44.627 66.466 1.00 38.66 83 ASP A O 1
ATOM 642 N N . GLY A 1 91 ? 35.347 44.468 68.578 1.00 35.69 84 GLY A N 1
ATOM 643 C CA . GLY A 1 91 ? 34.182 45.122 69.122 1.00 35.42 84 GLY A CA 1
ATOM 644 C C . GLY A 1 91 ? 32.914 44.320 69.209 1.00 34.96 84 GLY A C 1
ATOM 645 O O . GLY A 1 91 ? 31.918 44.834 69.704 1.00 34.78 84 GLY A O 1
ATOM 646 N N . ALA A 1 92 ? 32.922 43.053 68.797 1.00 34.26 85 ALA A N 1
ATOM 647 C CA . ALA A 1 92 ? 31.706 42.220 68.860 1.00 34.64 85 ALA A CA 1
ATOM 648 C C . ALA A 1 92 ? 31.297 41.942 70.308 1.00 34.37 85 ALA A C 1
ATOM 649 O O . ALA A 1 92 ? 32.145 41.676 71.176 1.00 35.64 85 ALA A O 1
ATOM 651 N N . ASP A 1 93 ? 30.002 42.002 70.566 1.00 34.56 86 ASP A N 1
ATOM 652 C CA . ASP A 1 93 ? 29.465 41.449 71.791 1.00 34.71 86 ASP A CA 1
ATOM 653 C C . ASP A 1 93 ? 29.250 39.971 71.551 1.00 30.66 86 ASP A C 1
ATOM 654 O O . ASP A 1 93 ? 28.768 39.606 70.495 1.00 29.62 86 ASP A O 1
ATOM 659 N N . VAL A 1 94 ? 29.579 39.154 72.548 1.00 27.57 87 VAL A N 1
ATOM 660 C CA . VAL A 1 94 ? 29.503 37.706 72.450 1.00 26.58 87 VAL A CA 1
ATOM 661 C C . VAL A 1 94 ? 28.464 37.112 73.398 1.00 26.02 87 VAL A C 1
ATOM 662 O O . VAL A 1 94 ? 28.539 37.294 74.599 1.00 24.99 87 VAL A O 1
ATOM 666 N N . SER A 1 95 ? 27.504 36.387 72.840 1.00 25.84 88 SER A N 1
ATOM 667 C CA . SER A 1 95 ? 26.486 35.716 73.621 1.00 26.35 88 SER A CA 1
ATOM 668 C C . SER A 1 95 ? 26.930 34.260 73.889 1.00 25.67 88 SER A C 1
ATOM 669 O O . SER A 1 95 ? 27.380 33.562 72.966 1.00 25.00 88 SER A O 1
ATOM 672 N N . LEU A 1 96 ? 26.871 33.851 75.149 1.00 25.14 89 LEU A N 1
ATOM 673 C CA . LEU A 1 96 ? 27.092 32.479 75.564 1.00 26.50 89 LEU A CA 1
ATOM 674 C C . LEU A 1 96 ? 25.823 31.953 76.191 1.00 28.02 89 LEU A C 1
ATOM 675 O O . LEU A 1 96 ? 25.257 32.567 77.122 1.00 29.01 89 LEU A O 1
ATOM 680 N N . SER A 1 97 ? 25.351 30.834 75.665 1.00 29.77 90 SER A N 1
ATOM 681 C CA . SER A 1 97 ? 24.073 30.244 76.011 1.00 33.04 90 SER A CA 1
ATOM 682 C C . SER A 1 97 ? 24.222 28.748 76.155 1.00 35.13 90 SER A C 1
ATOM 683 O O . SER A 1 97 ? 24.660 28.078 75.232 1.00 31.34 90 SER A O 1
ATOM 686 N N . PHE A 1 98 ? 23.858 28.214 77.325 1.00 37.71 91 PHE A N 1
ATOM 687 C CA . PHE A 1 98 ? 23.725 26.780 77.498 1.00 38.23 91 PHE A CA 1
ATOM 688 C C . PHE A 1 98 ? 22.270 26.515 77.818 1.00 42.61 91 PHE A C 1
ATOM 689 O O . PHE A 1 98 ? 21.622 25.751 77.110 1.00 44.75 91 PHE A O 1
ATOM 697 N N . ASP A 1 101 ? 17.671 24.629 73.019 1.00 64.15 94 ASP A N 1
ATOM 698 C CA . ASP A 1 101 ? 17.786 23.672 74.122 1.00 65.47 94 ASP A CA 1
ATOM 699 C C . ASP A 1 101 ? 18.480 22.338 73.691 1.00 63.87 94 ASP A C 1
ATOM 700 O O . ASP A 1 101 ? 18.098 21.196 74.046 1.00 68.28 94 ASP A O 1
ATOM 705 N N . ASP A 1 102 ? 19.536 22.540 72.923 1.00 56.53 95 ASP A N 1
ATOM 706 C CA . ASP A 1 102 ? 20.501 21.499 72.542 1.00 52.26 95 ASP A CA 1
ATOM 707 C C . ASP A 1 102 ? 21.489 21.419 73.778 1.00 46.78 95 ASP A C 1
ATOM 708 O O . ASP A 1 102 ? 21.548 22.323 74.602 1.00 40.09 95 ASP A O 1
ATOM 713 N N . PRO A 1 103 ? 22.173 20.282 73.990 1.00 44.58 96 PRO A N 1
ATOM 714 C CA . PRO A 1 103 ? 23.132 20.185 75.143 1.00 42.23 96 PRO A CA 1
ATOM 715 C C . PRO A 1 103 ? 24.493 20.912 74.940 1.00 38.10 96 PRO A C 1
ATOM 716 O O . PRO A 1 103 ? 25.356 20.881 75.803 1.00 38.23 96 PRO A O 1
ATOM 720 N N . ARG A 1 104 ? 24.689 21.569 73.808 1.00 35.08 97 ARG A N 1
ATOM 721 C CA . ARG A 1 104 ? 25.974 22.197 73.505 1.00 31.28 97 ARG A CA 1
ATOM 722 C C . ARG A 1 104 ? 26.009 23.640 73.968 1.00 28.28 97 ARG A C 1
ATOM 723 O O . ARG A 1 104 ? 25.022 24.297 74.021 1.00 28.83 97 ARG A O 1
ATOM 731 N N . LEU A 1 105 ? 27.168 24.152 74.294 1.00 26.21 98 LEU A N 1
ATOM 732 C CA . LEU A 1 105 ? 27.348 25.602 74.556 1.00 24.95 98 LEU A CA 1
ATOM 733 C C . LEU A 1 105 ? 27.134 26.366 73.229 1.00 24.93 98 LEU A C 1
ATOM 734 O O . LEU A 1 105 ? 27.755 26.031 72.213 1.00 26.10 98 LEU A O 1
ATOM 739 N N . VAL A 1 106 ? 26.290 27.381 73.234 1.00 24.21 99 VAL A N 1
ATOM 740 C CA . VAL A 1 106 ? 26.058 28.179 72.006 1.00 24.80 99 VAL A CA 1
ATOM 741 C C . VAL A 1 106 ? 26.787 29.522 72.122 1.00 24.44 99 VAL A C 1
ATOM 742 O O . VAL A 1 106 ? 26.571 30.256 73.095 1.00 23.03 99 VAL A O 1
ATOM 746 N N . ILE A 1 107 ? 27.648 29.816 71.140 1.00 24.49 100 ILE A N 1
ATOM 747 C CA . ILE A 1 107 ? 28.412 31.049 71.109 1.00 24.95 100 ILE A CA 1
ATOM 748 C C . ILE A 1 107 ? 27.900 31.747 69.894 1.00 27.13 100 ILE A C 1
ATOM 749 O O . ILE A 1 107 ? 27.968 31.190 68.761 1.00 28.06 100 ILE A O 1
ATOM 754 N N . GLN A 1 108 ? 27.372 32.943 70.108 1.00 28.05 101 GLN A N 1
ATOM 755 C CA . GLN A 1 108 ? 26.862 33.726 69.000 1.00 29.99 101 GLN A CA 1
ATOM 756 C C . GLN A 1 108 ? 27.396 35.146 69.053 1.00 29.27 101 GLN A C 1
ATOM 757 O O . GLN A 1 108 ? 27.434 35.781 70.119 1.00 27.35 101 GLN A O 1
ATOM 763 N N . ALA A 1 109 ? 27.760 35.650 67.887 1.00 29.12 102 ALA A N 1
ATOM 764 C CA . ALA A 1 109 ? 28.265 36.996 67.719 1.00 30.25 102 ALA A CA 1
ATOM 765 C C . ALA A 1 109 ? 28.170 37.386 66.267 1.00 32.30 102 ALA A C 1
ATOM 766 O O . ALA A 1 109 ? 28.708 36.695 65.408 1.00 30.34 102 ALA A O 1
ATOM 768 N N . GLY A 1 110 ? 27.468 38.491 66.018 1.00 35.22 103 GLY A N 1
ATOM 769 C CA . GLY A 1 110 ? 27.241 39.004 64.667 1.00 37.36 103 GLY A CA 1
ATOM 770 C C . GLY A 1 110 ? 26.459 37.951 63.950 1.00 38.17 103 GLY A C 1
ATOM 771 O O . GLY A 1 110 ? 25.463 37.493 64.433 1.00 37.69 103 GLY A O 1
ATOM 772 N N . ARG A 1 111 ? 26.992 37.494 62.830 1.00 41.24 104 ARG A N 1
ATOM 773 C CA . ARG A 1 111 ? 26.308 36.497 62.005 1.00 42.67 104 ARG A CA 1
ATOM 774 C C . ARG A 1 111 ? 26.949 35.088 62.133 1.00 40.77 104 ARG A C 1
ATOM 775 O O . ARG A 1 111 ? 26.726 34.238 61.266 1.00 41.10 104 ARG A O 1
ATOM 783 N N . SER A 1 112 ? 27.787 34.893 63.151 1.00 36.46 105 SER A N 1
ATOM 784 C CA . SER A 1 112 ? 28.380 33.589 63.497 1.00 36.55 105 SER A CA 1
ATOM 785 C C . SER A 1 112 ? 27.684 32.909 64.675 1.00 34.67 105 SER A C 1
ATOM 786 O O . SER A 1 112 ? 27.375 33.571 65.695 1.00 33.29 105 SER A O 1
ATOM 789 N N . ARG A 1 113 ? 27.508 31.593 64.568 1.00 33.65 106 ARG A N 1
ATOM 790 C CA . ARG A 1 113 ? 26.966 30.764 65.648 1.00 32.24 106 ARG A CA 1
ATOM 791 C C . ARG A 1 113 ? 27.766 29.476 65.755 1.00 30.49 106 ARG A C 1
ATOM 792 O O . ARG A 1 113 ? 27.928 28.754 64.741 1.00 29.63 106 ARG A O 1
ATOM 800 N N . PHE A 1 114 ? 28.284 29.190 66.959 1.00 28.11 107 PHE A N 1
ATOM 801 C CA . PHE A 1 114 ? 28.989 27.960 67.212 1.00 28.37 107 PHE A CA 1
ATOM 802 C C . PHE A 1 114 ? 28.259 27.148 68.292 1.00 28.57 107 PHE A C 1
ATOM 803 O O . PHE A 1 114 ? 27.706 27.718 69.234 1.00 26.24 107 PHE A O 1
ATOM 811 N N . ASN A 1 115 ? 28.240 25.827 68.118 1.00 29.97 108 ASN A N 1
ATOM 812 C CA . ASN A 1 115 ? 27.702 24.886 69.154 1.00 30.03 108 ASN A CA 1
ATOM 813 C C . ASN A 1 115 ? 28.868 23.958 69.502 1.00 28.84 108 ASN A C 1
ATOM 814 O O . ASN A 1 115 ? 29.416 23.258 68.620 1.00 28.61 108 ASN A O 1
ATOM 819 N N . LEU A 1 116 ? 29.320 24.019 70.756 1.00 27.87 109 LEU A N 1
ATOM 820 C CA . LEU A 1 116 ? 30.495 23.281 71.219 1.00 27.06 109 LEU A CA 1
ATOM 821 C C . LEU A 1 116 ? 30.065 22.269 72.289 1.00 27.05 109 LEU A C 1
ATOM 822 O O . LEU A 1 116 ? 29.260 22.592 73.154 1.00 24.99 109 LEU A O 1
ATOM 827 N N . PRO A 1 117 ? 30.587 21.027 72.203 1.00 27.93 110 PRO A N 1
ATOM 828 C CA . PRO A 1 117 ? 30.202 20.016 73.184 1.00 27.51 110 PRO A CA 1
ATOM 829 C C . PRO A 1 117 ? 30.767 20.395 74.563 1.00 25.35 110 PRO A C 1
ATOM 830 O O . PRO A 1 117 ? 31.826 21.045 74.688 1.00 24.39 110 PRO A O 1
ATOM 834 N N . VAL A 1 118 ? 29.989 20.046 75.574 1.00 24.18 111 VAL A N 1
ATOM 835 C CA . VAL A 1 118 ? 30.331 20.393 76.971 1.00 23.49 111 VAL A CA 1
ATOM 836 C C . VAL A 1 118 ? 30.575 19.133 77.793 1.00 24.21 111 VAL A C 1
ATOM 837 O O . VAL A 1 118 ? 30.145 18.018 77.420 1.00 23.96 111 VAL A O 1
ATOM 841 N N . LEU A 1 119 ? 31.282 19.325 78.911 1.00 24.10 112 LEU A N 1
ATOM 842 C CA . LEU A 1 119 ? 31.347 18.303 79.916 1.00 25.54 112 LEU A CA 1
ATOM 843 C C . LEU A 1 119 ? 30.896 18.915 81.253 1.00 26.13 112 LEU A C 1
ATOM 844 O O . LEU A 1 119 ? 31.114 20.113 81.514 1.00 25.69 112 LEU A O 1
ATOM 849 N N . PRO A 1 120 ? 30.291 18.091 82.097 1.00 28.20 113 PRO A N 1
ATOM 850 C CA . PRO A 1 120 ? 29.760 18.574 83.357 1.00 29.11 113 PRO A CA 1
ATOM 851 C C . PRO A 1 120 ? 30.788 19.224 84.277 1.00 28.48 113 PRO A C 1
ATOM 852 O O . PRO A 1 120 ? 31.911 18.710 84.454 1.00 28.15 113 PRO A O 1
ATOM 856 N N . ALA A 1 121 ? 30.381 20.336 84.845 1.00 27.87 114 ALA A N 1
ATOM 857 C CA . ALA A 1 121 ? 31.150 21.078 85.780 1.00 28.86 114 ALA A CA 1
ATOM 858 C C . ALA A 1 121 ? 31.555 20.266 87.021 1.00 29.61 114 ALA A C 1
ATOM 859 O O . ALA A 1 121 ? 32.662 20.472 87.517 1.00 29.27 114 ALA A O 1
ATOM 861 N N . GLY A 1 122 ? 30.723 19.306 87.454 1.00 30.31 115 GLY A N 1
ATOM 862 C CA . GLY A 1 122 ? 31.046 18.437 88.595 1.00 31.28 115 GLY A CA 1
ATOM 863 C C . GLY A 1 122 ? 32.194 17.469 88.374 1.00 32.35 115 GLY A C 1
ATOM 864 O O . GLY A 1 122 ? 32.701 16.903 89.341 1.00 33.83 115 GLY A O 1
ATOM 865 N N . ASP A 1 123 ? 32.632 17.254 87.136 1.00 30.29 116 ASP A N 1
ATOM 866 C CA . ASP A 1 123 ? 33.790 16.406 86.912 1.00 31.24 116 ASP A CA 1
ATOM 867 C C . ASP A 1 123 ? 35.077 17.219 86.785 1.00 29.34 116 ASP A C 1
ATOM 868 O O . ASP A 1 123 ? 36.099 16.644 86.571 1.00 30.15 116 ASP A O 1
ATOM 873 N N . PHE A 1 124 ? 34.996 18.543 86.852 1.00 28.09 117 PHE A N 1
ATOM 874 C CA . PHE A 1 124 ? 36.153 19.383 86.656 1.00 26.91 117 PHE A CA 1
ATOM 875 C C . PHE A 1 124 ? 36.968 19.370 87.976 1.00 28.09 117 PHE A C 1
ATOM 876 O O . PHE A 1 124 ? 36.377 19.484 89.037 1.00 26.92 117 PHE A O 1
ATOM 884 N N . PRO A 1 125 ? 38.301 19.223 87.887 1.00 28.16 118 PRO A N 1
ATOM 885 C CA . PRO A 1 125 ? 39.046 19.114 89.176 1.00 29.53 118 PRO A CA 1
ATOM 886 C C . PRO A 1 125 ? 38.997 20.377 90.027 1.00 30.67 118 PRO A C 1
ATOM 887 O O . PRO A 1 125 ? 38.847 21.467 89.547 1.00 30.88 118 PRO A O 1
ATOM 891 N N . VAL A 1 126 ? 39.139 20.186 91.332 1.00 34.15 119 VAL A N 1
ATOM 892 C CA . VAL A 1 126 ? 39.033 21.225 92.342 1.00 35.59 119 VAL A CA 1
ATOM 893 C C . VAL A 1 126 ? 40.449 21.325 92.875 1.00 35.03 119 VAL A C 1
ATOM 894 O O . VAL A 1 126 ? 41.029 20.319 93.243 1.00 36.81 119 VAL A O 1
ATOM 898 N N . MET A 1 127 ? 41.030 22.507 92.801 1.00 35.08 120 MET A N 1
ATOM 899 C CA . MET A 1 127 ? 42.350 22.742 93.394 1.00 36.85 120 MET A CA 1
ATOM 900 C C . MET A 1 127 ? 42.095 23.418 94.738 1.00 36.71 120 MET A C 1
ATOM 901 O O . MET A 1 127 ? 41.552 24.515 94.769 1.00 35.87 120 MET A O 1
ATOM 906 N N . SER A 1 128 ? 42.502 22.790 95.833 1.00 40.07 121 SER A N 1
ATOM 907 C CA . SER A 1 128 ? 42.208 23.357 97.147 1.00 42.42 121 SER A CA 1
ATOM 908 C C . SER A 1 128 ? 43.329 24.339 97.493 1.00 43.73 121 SER A C 1
ATOM 909 O O . SER A 1 128 ? 44.492 24.103 97.123 1.00 42.55 121 SER A O 1
ATOM 912 N N . SER A 1 129 ? 42.947 25.445 98.132 1.00 43.96 122 SER A N 1
ATOM 913 C CA . SER A 1 129 ? 43.868 26.443 98.646 1.00 44.71 122 SER A CA 1
ATOM 914 C C . SER A 1 129 ? 43.922 26.484 100.198 1.00 43.70 122 SER A C 1
ATOM 915 O O . SER A 1 129 ? 44.321 27.470 100.763 1.00 44.04 122 SER A O 1
ATOM 918 N N . ASP A 1 130 ? 43.570 25.382 100.851 1.00 43.51 123 ASP A N 1
ATOM 919 C CA . ASP A 1 130 ? 43.713 25.263 102.295 1.00 44.45 123 ASP A CA 1
ATOM 920 C C . ASP A 1 130 ? 45.165 25.274 102.651 1.00 42.75 123 ASP A C 1
ATOM 921 O O . ASP A 1 130 ? 45.997 24.789 101.878 1.00 43.30 123 ASP A O 1
ATOM 926 N N . GLY A 1 131 ? 45.469 25.853 103.805 1.00 40.17 124 GLY A N 1
ATOM 927 C CA . GLY A 1 131 ? 46.808 25.835 104.324 1.00 38.20 124 GLY A CA 1
ATOM 928 C C . GLY A 1 131 ? 47.698 26.953 103.871 1.00 35.63 124 GLY A C 1
ATOM 929 O O . GLY A 1 131 ? 48.789 27.045 104.385 1.00 34.48 124 GLY A O 1
ATOM 930 N N . LEU A 1 132 ? 47.277 27.805 102.924 1.00 32.32 125 LEU A N 1
ATOM 931 C CA . LEU A 1 132 ? 48.159 28.860 102.408 1.00 31.43 125 LEU A CA 1
ATOM 932 C C . LEU A 1 132 ? 48.403 29.935 103.466 1.00 32.48 125 LEU A C 1
ATOM 933 O O . LEU A 1 132 ? 47.494 30.229 104.280 1.00 33.71 125 LEU A O 1
ATOM 938 N N . SER A 1 133 ? 49.593 30.537 103.423 1.00 32.86 126 SER A N 1
ATOM 939 C CA . SER A 1 133 ? 49.852 31.763 104.183 1.00 34.12 126 SER A CA 1
ATOM 940 C C . SER A 1 133 ? 48.886 32.889 103.743 1.00 36.18 126 SER A C 1
ATOM 941 O O . SER A 1 133 ? 48.241 32.821 102.671 1.00 33.83 126 SER A O 1
ATOM 944 N N . SER A 1 134 ? 48.837 33.933 104.564 1.00 38.80 127 SER A N 1
ATOM 945 C CA . SER A 1 134 ? 48.293 35.223 104.124 1.00 40.05 127 SER A CA 1
ATOM 946 C C . SER A 1 134 ? 49.077 35.750 102.921 1.00 37.54 127 SER A C 1
ATOM 947 O O . SER A 1 134 ? 50.240 35.396 102.698 1.00 36.08 127 SER A O 1
ATOM 950 N N . ARG A 1 135 ? 48.410 36.591 102.147 1.00 37.21 128 ARG A N 1
ATOM 951 C CA . ARG A 1 135 ? 48.984 37.253 100.988 1.00 36.32 128 ARG A CA 1
ATOM 952 C C . ARG A 1 135 ? 50.205 38.086 101.382 1.00 36.42 128 ARG A C 1
ATOM 953 O O . ARG A 1 135 ? 50.173 38.839 102.337 1.00 34.89 128 ARG A O 1
ATOM 961 N N . ILE A 1 136 ? 51.266 37.905 100.610 1.00 35.06 129 ILE A N 1
ATOM 962 C CA . ILE A 1 136 ? 52.508 38.644 100.728 1.00 36.13 129 ILE A CA 1
ATOM 963 C C . ILE A 1 136 ? 52.676 39.433 99.425 1.00 33.44 129 ILE A C 1
ATOM 964 O O . ILE A 1 136 ? 52.868 38.849 98.373 1.00 31.90 129 ILE A O 1
ATOM 969 N N . ALA A 1 137 ? 52.631 40.760 99.490 1.00 33.71 130 ALA A N 1
ATOM 970 C CA . ALA A 1 137 ? 52.817 41.613 98.306 1.00 32.97 130 ALA A CA 1
ATOM 971 C C . ALA A 1 137 ? 54.292 41.669 97.943 1.00 32.18 130 ALA A C 1
ATOM 972 O O . ALA A 1 137 ? 55.134 41.953 98.796 1.00 32.78 130 ALA A O 1
ATOM 974 N N . VAL A 1 138 ? 54.581 41.295 96.695 1.00 31.24 131 VAL A N 1
ATOM 975 C CA . VAL A 1 138 ? 55.912 41.303 96.141 1.00 30.37 131 VAL A CA 1
ATOM 976 C C . VAL A 1 138 ? 55.945 42.232 94.965 1.00 29.99 131 VAL A C 1
ATOM 977 O O . VAL A 1 138 ? 55.156 42.097 94.025 1.00 31.33 131 VAL A O 1
ATOM 981 N N . ASP A 1 139 ? 56.893 43.164 94.983 1.00 30.70 132 ASP A N 1
ATOM 982 C CA . ASP A 1 139 ? 57.090 44.004 93.811 1.00 30.50 132 ASP A CA 1
ATOM 983 C C . ASP A 1 139 ? 57.264 43.171 92.530 1.00 28.50 132 ASP A C 1
ATOM 984 O O . ASP A 1 139 ? 58.103 42.248 92.463 1.00 27.21 132 ASP A O 1
ATOM 989 N N . THR A 1 140 ? 56.501 43.501 91.503 1.00 27.39 133 THR A N 1
ATOM 990 C CA . THR A 1 140 ? 56.408 42.682 90.314 1.00 26.09 133 THR A CA 1
ATOM 991 C C . THR A 1 140 ? 57.710 42.614 89.536 1.00 26.27 133 THR A C 1
ATOM 992 O O . THR A 1 140 ? 58.100 41.557 89.036 1.00 25.02 133 THR A O 1
ATOM 996 N N . ASN A 1 141 ? 58.336 43.768 89.380 1.00 27.34 134 ASN A N 1
ATOM 997 C CA . ASN A 1 141 ? 59.635 43.835 88.689 1.00 27.11 134 ASN A CA 1
ATOM 998 C C . ASN A 1 141 ? 60.711 43.047 89.438 1.00 26.03 134 ASN A C 1
ATOM 999 O O . ASN A 1 141 ? 61.488 42.355 88.811 1.00 25.35 134 ASN A O 1
ATOM 1004 N N . GLU A 1 142 ? 60.712 43.137 90.770 1.00 26.43 135 GLU A N 1
ATOM 1005 C CA . GLU A 1 142 ? 61.546 42.310 91.626 1.00 26.12 135 GLU A CA 1
ATOM 1006 C C . GLU A 1 142 ? 61.323 40.810 91.391 1.00 24.99 135 GLU A C 1
ATOM 1007 O O . GLU A 1 142 ? 62.316 40.054 91.244 1.00 22.51 135 GLU A O 1
ATOM 1013 N N . LEU A 1 143 ? 60.046 40.380 91.328 1.00 22.91 136 LEU A N 1
ATOM 1014 C CA . LEU A 1 143 ? 59.762 38.972 91.107 1.00 22.62 136 LEU A CA 1
ATOM 1015 C C . LEU A 1 143 ? 60.219 38.533 89.726 1.00 20.93 136 LEU A C 1
ATOM 1016 O O . LEU A 1 143 ? 60.777 37.422 89.542 1.00 18.72 136 LEU A O 1
ATOM 1021 N N . ILE A 1 144 ? 60.013 39.424 88.752 1.00 20.85 137 ILE A N 1
ATOM 1022 C CA . ILE A 1 144 ? 60.432 39.171 87.381 1.00 21.26 137 ILE A CA 1
ATOM 1023 C C . ILE A 1 144 ? 61.969 38.963 87.366 1.00 20.29 137 ILE A C 1
ATOM 1024 O O . ILE A 1 144 ? 62.424 38.044 86.739 1.00 19.58 137 ILE A O 1
ATOM 1029 N N . ARG A 1 145 ? 62.695 39.796 88.078 1.00 20.53 138 ARG A N 1
ATOM 1030 C CA . ARG A 1 145 ? 64.166 39.683 88.145 1.00 21.17 138 ARG A CA 1
ATOM 1031 C C . ARG A 1 145 ? 64.550 38.329 88.783 1.00 20.78 138 ARG A C 1
ATOM 1032 O O . ARG A 1 145 ? 65.389 37.621 88.243 1.00 18.79 138 ARG A O 1
ATOM 1040 N N . LEU A 1 146 ? 63.914 37.955 89.891 1.00 20.20 139 LEU A N 1
ATOM 1041 C CA . LEU A 1 146 ? 64.212 36.663 90.509 1.00 20.87 139 LEU A CA 1
ATOM 1042 C C . LEU A 1 146 ? 64.111 35.519 89.554 1.00 20.30 139 LEU A C 1
ATOM 1043 O O . LEU A 1 146 ? 64.986 34.618 89.544 1.00 21.49 139 LEU A O 1
ATOM 1048 N N . ILE A 1 147 ? 63.047 35.528 88.739 1.00 20.33 140 ILE A N 1
ATOM 1049 C CA . ILE A 1 147 ? 62.820 34.489 87.789 1.00 19.74 140 ILE A CA 1
ATOM 1050 C C . ILE A 1 147 ? 63.780 34.574 86.584 1.00 19.36 140 ILE A C 1
ATOM 1051 O O . ILE A 1 147 ? 64.447 33.578 86.223 1.00 16.68 140 ILE A O 1
ATOM 1056 N N . ASP A 1 148 ? 63.848 35.747 85.964 1.00 19.87 141 ASP A N 1
ATOM 1057 C CA . ASP A 1 148 ? 64.660 35.876 84.738 1.00 21.09 141 ASP A CA 1
ATOM 1058 C C . ASP A 1 148 ? 66.176 35.631 84.969 1.00 20.60 141 ASP A C 1
ATOM 1059 O O . ASP A 1 148 ? 66.853 35.094 84.092 1.00 22.47 141 ASP A O 1
ATOM 1064 N N . LYS A 1 149 ? 66.671 35.990 86.134 1.00 20.86 142 LYS A N 1
ATOM 1065 C CA . LYS A 1 149 ? 68.063 35.705 86.525 1.00 21.25 142 LYS A CA 1
ATOM 1066 C C . LYS A 1 149 ? 68.391 34.239 86.754 1.00 20.19 142 LYS A C 1
ATOM 1067 O O . LYS A 1 149 ? 69.562 33.883 86.778 1.00 18.39 142 LYS A O 1
ATOM 1073 N N . THR A 1 150 ? 67.390 33.370 86.960 1.00 19.26 143 THR A N 1
ATOM 1074 C CA . THR A 1 150 ? 67.646 31.982 87.377 1.00 19.60 143 THR A CA 1
ATOM 1075 C C . THR A 1 150 ? 66.998 30.876 86.548 1.00 19.40 143 THR A C 1
ATOM 1076 O O . THR A 1 150 ? 67.465 29.759 86.569 1.00 20.11 143 THR A O 1
ATOM 1080 N N . ARG A 1 151 ? 65.920 31.151 85.818 1.00 21.10 144 ARG A N 1
ATOM 1081 C CA . ARG A 1 151 ? 65.072 30.026 85.373 1.00 21.73 144 ARG A CA 1
ATOM 1082 C C . ARG A 1 151 ? 65.731 29.184 84.271 1.00 21.35 144 ARG A C 1
ATOM 1083 O O . ARG A 1 151 ? 65.456 28.009 84.147 1.00 19.83 144 ARG A O 1
ATOM 1091 N N . PHE A 1 152 ? 66.677 29.785 83.551 1.00 21.16 145 PHE A N 1
ATOM 1092 C CA . PHE A 1 152 ? 67.450 29.077 82.530 1.00 21.21 145 PHE A CA 1
ATOM 1093 C C . PHE A 1 152 ? 68.181 27.882 83.111 1.00 21.25 145 PHE A C 1
ATOM 1094 O O . PHE A 1 152 ? 68.430 26.920 82.405 1.00 21.76 145 PHE A O 1
ATOM 1102 N N . ALA A 1 153 ? 68.507 27.897 84.413 1.00 21.27 146 ALA A N 1
ATOM 1103 C CA . ALA A 1 153 ? 69.234 26.808 85.011 1.00 21.44 146 ALA A CA 1
ATOM 1104 C C . ALA A 1 153 ? 68.369 25.673 85.569 1.00 22.88 146 ALA A C 1
ATOM 1105 O O . ALA A 1 153 ? 68.911 24.685 86.089 1.00 23.24 146 ALA A O 1
ATOM 1107 N N . ILE A 1 154 ? 67.043 25.801 85.475 1.00 23.05 147 ILE A N 1
ATOM 1108 C CA . ILE A 1 154 ? 66.160 24.740 85.969 1.00 24.55 147 ILE A CA 1
ATOM 1109 C C . ILE A 1 154 ? 66.218 23.622 84.953 1.00 25.30 147 ILE A C 1
ATOM 1110 O O . ILE A 1 154 ? 66.193 23.891 83.759 1.00 23.29 147 ILE A O 1
ATOM 1115 N N . SER A 1 155 ? 66.229 22.385 85.427 1.00 29.49 148 SER A N 1
ATOM 1116 C CA . SER A 1 155 ? 66.250 21.258 84.491 1.00 33.18 148 SER A CA 1
ATOM 1117 C C . SER A 1 155 ? 64.957 21.217 83.678 1.00 36.97 148 SER A C 1
ATOM 1118 O O . SER A 1 155 ? 63.873 21.523 84.209 1.00 35.45 148 SER A O 1
ATOM 1121 N N . THR A 1 156 ? 65.091 20.857 82.402 1.00 37.71 149 THR A N 1
ATOM 1122 C CA . THR A 1 156 ? 63.940 20.729 81.510 1.00 42.09 149 THR A CA 1
ATOM 1123 C C . THR A 1 156 ? 63.369 19.282 81.464 1.00 44.24 149 THR A C 1
ATOM 1124 O O . THR A 1 156 ? 62.475 19.009 80.695 1.00 42.96 149 THR A O 1
ATOM 1128 N N . GLU A 1 157 ? 63.887 18.376 82.286 1.00 49.17 150 GLU A N 1
ATOM 1129 C CA . GLU A 1 157 ? 63.416 16.985 82.365 1.00 54.62 150 GLU A CA 1
ATOM 1130 C C . GLU A 1 157 ? 61.956 16.884 82.852 1.00 54.76 150 GLU A C 1
ATOM 1131 O O . GLU A 1 157 ? 61.483 17.716 83.658 1.00 54.24 150 GLU A O 1
ATOM 1137 N N . GLU A 1 158 ? 61.284 15.837 82.360 1.00 58.45 151 GLU A N 1
ATOM 1138 C CA . GLU A 1 158 ? 59.855 15.602 82.608 1.00 61.18 151 GLU A CA 1
ATOM 1139 C C . GLU A 1 158 ? 59.525 15.017 84.002 1.00 61.52 151 GLU A C 1
ATOM 1140 O O . GLU A 1 158 ? 58.362 15.040 84.417 1.00 64.70 151 GLU A O 1
ATOM 1142 N N . THR A 1 159 ? 60.528 14.506 84.716 1.00 57.53 152 THR A N 1
ATOM 1143 C CA . THR A 1 159 ? 60.350 13.863 86.029 1.00 55.49 152 THR A CA 1
ATOM 1144 C C . THR A 1 159 ? 59.772 14.816 87.080 1.00 55.48 152 THR A C 1
ATOM 1145 O O . THR A 1 159 ? 59.581 16.013 86.813 1.00 57.97 152 THR A O 1
ATOM 1149 N N . ARG A 1 160 ? 59.466 14.300 88.274 1.00 58.73 153 ARG A N 1
ATOM 1150 C CA . ARG A 1 160 ? 59.058 15.169 89.411 1.00 55.62 153 ARG A CA 1
ATOM 1151 C C . ARG A 1 160 ? 60.227 15.251 90.421 1.00 52.26 153 ARG A C 1
ATOM 1152 O O . ARG A 1 160 ? 60.025 15.158 91.624 1.00 57.22 153 ARG A O 1
ATOM 1154 N N . TYR A 1 161 ? 61.435 15.433 89.902 1.00 47.06 154 TYR A N 1
ATOM 1155 C CA . TYR A 1 161 ? 62.655 15.422 90.678 1.00 43.51 154 TYR A CA 1
ATOM 1156 C C . TYR A 1 161 ? 62.866 16.813 91.233 1.00 39.25 154 TYR A C 1
ATOM 1157 O O . TYR A 1 161 ? 62.455 17.816 90.644 1.00 35.74 154 TYR A O 1
ATOM 1166 N N . TYR A 1 162 ? 63.531 16.863 92.367 1.00 41.04 155 TYR A N 1
ATOM 1167 C CA . TYR A 1 162 ? 63.786 18.142 93.028 1.00 42.67 155 TYR A CA 1
ATOM 1168 C C . TYR A 1 162 ? 64.530 19.195 92.184 1.00 41.04 155 TYR A C 1
ATOM 1169 O O . TYR A 1 162 ? 64.393 20.395 92.443 1.00 45.17 155 TYR A O 1
ATOM 1178 N N . LEU A 1 163 ? 65.242 18.785 91.128 1.00 37.95 156 LEU A N 1
ATOM 1179 C CA . LEU A 1 163 ? 65.876 19.761 90.199 1.00 35.71 156 LEU A CA 1
ATOM 1180 C C . LEU A 1 163 ? 64.972 20.450 89.174 1.00 31.17 156 LEU A C 1
ATOM 1181 O O . LEU A 1 163 ? 65.398 21.418 88.546 1.00 28.10 156 LEU A O 1
ATOM 1186 N N . ASN A 1 164 ? 63.725 19.976 89.000 1.00 27.99 157 ASN A N 1
ATOM 1187 C CA . ASN A 1 164 ? 62.886 20.459 87.925 1.00 27.59 157 ASN A CA 1
ATOM 1188 C C . ASN A 1 164 ? 61.991 21.600 88.414 1.00 24.44 157 ASN A C 1
ATOM 1189 O O . ASN A 1 164 ? 60.899 21.767 87.922 1.00 22.85 157 ASN A O 1
ATOM 1194 N N . GLY A 1 165 ? 62.468 22.397 89.365 1.00 22.90 158 GLY A N 1
ATOM 1195 C CA . GLY A 1 165 ? 61.783 23.630 89.709 1.00 22.01 158 GLY A CA 1
ATOM 1196 C C . GLY A 1 165 ? 62.708 24.609 90.408 1.00 22.24 158 GLY A C 1
ATOM 1197 O O . GLY A 1 165 ? 63.910 24.351 90.547 1.00 23.41 158 GLY A O 1
ATOM 1198 N N . LEU A 1 166 ? 62.134 25.724 90.837 1.00 20.30 159 LEU A N 1
ATOM 1199 C CA . LEU A 1 166 ? 62.884 26.865 91.340 1.00 19.34 159 LEU A CA 1
ATOM 1200 C C . LEU A 1 166 ? 62.704 26.911 92.842 1.00 20.72 159 LEU A C 1
ATOM 1201 O O . LEU A 1 166 ? 61.564 26.949 93.313 1.00 19.93 159 LEU A O 1
ATOM 1206 N N . TYR A 1 167 ? 63.807 26.826 93.590 1.00 20.35 160 TYR A N 1
ATOM 1207 C CA . TYR A 1 167 ? 63.726 26.769 95.037 1.00 21.35 160 TYR A CA 1
ATOM 1208 C C . TYR A 1 167 ? 63.594 28.182 95.602 1.00 21.63 160 TYR A C 1
ATOM 1209 O O . TYR A 1 167 ? 64.556 28.975 95.549 1.00 21.13 160 TYR A O 1
ATOM 1218 N N . VAL A 1 168 ? 62.407 28.499 96.128 1.00 21.70 161 VAL A N 1
ATOM 1219 C CA . VAL A 1 168 ? 62.088 29.827 96.630 1.00 21.59 161 VAL A CA 1
ATOM 1220 C C . VAL A 1 168 ? 62.040 29.755 98.130 1.00 23.84 161 VAL A C 1
ATOM 1221 O O . VAL A 1 168 ? 61.312 28.960 98.680 1.00 23.00 161 VAL A O 1
ATOM 1225 N N . HIS A 1 169 ? 62.900 30.539 98.787 1.00 24.29 162 HIS A N 1
ATOM 1226 C CA . HIS A 1 169 ? 63.087 30.515 100.198 1.00 27.17 162 HIS A CA 1
ATOM 1227 C C . HIS A 1 169 ? 63.712 31.805 100.739 1.00 28.66 162 HIS A C 1
ATOM 1228 O O . HIS A 1 169 ? 64.189 32.641 99.968 1.00 27.82 162 HIS A O 1
ATOM 1235 N N . THR A 1 170 ? 63.753 31.953 102.065 1.00 29.62 163 THR A N 1
ATOM 1236 C CA . THR A 1 170 ? 64.417 33.102 102.606 1.00 31.70 163 THR A CA 1
ATOM 1237 C C . THR A 1 170 ? 65.658 32.691 103.391 1.00 33.17 163 THR A C 1
ATOM 1238 O O . THR A 1 170 ? 65.679 31.643 104.002 1.00 33.76 163 THR A O 1
ATOM 1242 N N . VAL A 1 171 ? 66.657 33.548 103.373 1.00 34.70 164 VAL A N 1
ATOM 1243 C CA . VAL A 1 171 ? 67.889 33.355 104.122 1.00 37.71 164 VAL A CA 1
ATOM 1244 C C . VAL A 1 171 ? 68.202 34.623 104.918 1.00 41.42 164 VAL A C 1
ATOM 1245 O O . VAL A 1 171 ? 67.857 35.732 104.471 1.00 40.21 164 VAL A O 1
ATOM 1249 N N . ASN A 1 172 ? 68.810 34.447 106.095 1.00 46.18 165 ASN A N 1
ATOM 1250 C CA . ASN A 1 172 ? 69.225 35.562 106.929 1.00 51.40 165 ASN A CA 1
ATOM 1251 C C . ASN A 1 172 ? 70.680 35.780 106.613 1.00 53.13 165 ASN A C 1
ATOM 1252 O O . ASN A 1 172 ? 71.516 35.054 107.105 1.00 53.88 165 ASN A O 1
ATOM 1257 N N . GLU A 1 173 ? 70.980 36.773 105.781 1.00 54.60 166 GLU A N 1
ATOM 1258 C CA . GLU A 1 173 ? 72.366 37.130 105.443 1.00 58.28 166 GLU A CA 1
ATOM 1259 C C . GLU A 1 173 ? 72.513 38.664 105.393 1.00 60.67 166 GLU A C 1
ATOM 1260 O O . GLU A 1 173 ? 71.565 39.397 105.047 1.00 61.23 166 GLU A O 1
ATOM 1266 N N . GLY A 1 174 ? 73.740 39.132 105.652 1.00 63.20 167 GLY A N 1
ATOM 1267 C CA . GLY A 1 174 ? 74.139 40.542 105.462 1.00 62.07 167 GLY A CA 1
ATOM 1268 C C . GLY A 1 174 ? 73.318 41.569 106.248 1.00 64.41 167 GLY A C 1
ATOM 1269 O O . GLY A 1 174 ? 73.130 42.706 105.784 1.00 63.35 167 GLY A O 1
ATOM 1270 N N . GLY A 1 175 ? 72.843 41.174 107.441 1.00 62.83 168 GLY A N 1
ATOM 1271 C CA . GLY A 1 175 ? 72.040 42.043 108.323 1.00 62.81 168 GLY A CA 1
ATOM 1272 C C . GLY A 1 175 ? 70.575 42.187 107.882 1.00 61.12 168 GLY A C 1
ATOM 1273 O O . GLY A 1 175 ? 69.882 43.121 108.306 1.00 62.77 168 GLY A O 1
ATOM 1274 N N . GLU A 1 176 ? 70.132 41.286 107.019 1.00 57.17 169 GLU A N 1
ATOM 1275 C CA . GLU A 1 176 ? 68.878 41.436 106.318 1.00 54.57 169 GLU A CA 1
ATOM 1276 C C . GLU A 1 176 ? 68.409 40.009 106.035 1.00 48.85 169 GLU A C 1
ATOM 1277 O O . GLU A 1 176 ? 69.199 39.122 105.715 1.00 45.50 169 GLU A O 1
ATOM 1283 N N . THR A 1 177 ? 67.099 39.819 106.016 1.00 44.19 170 THR A N 1
ATOM 1284 C CA . THR A 1 177 ? 66.547 38.621 105.397 1.00 40.07 170 THR A CA 1
ATOM 1285 C C . THR A 1 177 ? 66.344 38.855 103.878 1.00 36.71 170 THR A C 1
ATOM 1286 O O . THR A 1 177 ? 65.805 39.862 103.467 1.00 35.71 170 THR A O 1
ATOM 1290 N N . LYS A 1 178 ? 66.782 37.913 103.073 1.00 34.21 171 LYS A N 1
ATOM 1291 C CA . LYS A 1 178 ? 66.587 37.956 101.626 1.00 32.97 171 LYS A CA 1
ATOM 1292 C C . LYS A 1 178 ? 65.568 36.923 101.169 1.00 29.89 171 LYS A C 1
ATOM 1293 O O . LYS A 1 178 ? 65.586 35.828 101.650 1.00 29.75 171 LYS A O 1
ATOM 1299 N N . LEU A 1 179 ? 64.687 37.306 100.256 1.00 28.88 172 LEU A N 1
ATOM 1300 C CA . LEU A 1 179 ? 63.916 36.342 99.455 1.00 27.28 172 LEU A CA 1
ATOM 1301 C C . LEU A 1 179 ? 64.814 35.889 98.280 1.00 25.56 172 LEU A C 1
ATOM 1302 O O . LEU A 1 179 ? 65.228 36.728 97.477 1.00 23.77 172 LEU A O 1
ATOM 1307 N N . ARG A 1 180 ? 65.070 34.575 98.192 1.00 23.57 173 ARG A N 1
ATOM 1308 C CA . ARG A 1 180 ? 66.066 34.014 97.295 1.00 23.27 173 ARG A CA 1
ATOM 1309 C C . ARG A 1 180 ? 65.448 32.927 96.401 1.00 21.17 173 ARG A C 1
ATOM 1310 O O . ARG A 1 180 ? 64.599 32.150 96.846 1.00 21.55 173 ARG A O 1
ATOM 1318 N N . ALA A 1 181 ? 65.861 32.902 95.157 1.00 19.29 174 ALA A N 1
ATOM 1319 C CA . ALA A 1 181 ? 65.506 31.871 94.212 1.00 18.42 174 ALA A CA 1
ATOM 1320 C C . ALA A 1 181 ? 66.792 31.175 93.744 1.00 18.44 174 ALA A C 1
ATOM 1321 O O . ALA A 1 181 ? 67.751 31.861 93.343 1.00 18.81 174 ALA A O 1
ATOM 1323 N N . VAL A 1 182 ? 66.809 29.852 93.825 1.00 18.37 175 VAL A N 1
ATOM 1324 C CA . VAL A 1 182 ? 67.965 29.035 93.382 1.00 18.72 175 VAL A CA 1
ATOM 1325 C C . VAL A 1 182 ? 67.474 27.969 92.394 1.00 19.35 175 VAL A C 1
ATOM 1326 O O . VAL A 1 182 ? 66.459 27.295 92.637 1.00 18.90 175 VAL A O 1
ATOM 1330 N N . ALA A 1 183 ? 68.155 27.877 91.251 1.00 18.69 176 ALA A N 1
ATOM 1331 C CA . ALA A 1 183 ? 67.860 26.857 90.239 1.00 19.34 176 ALA A CA 1
ATOM 1332 C C . ALA A 1 183 ? 69.145 26.092 89.950 1.00 20.11 176 ALA A C 1
ATOM 1333 O O . ALA A 1 183 ? 70.226 26.691 89.866 1.00 20.34 176 ALA A O 1
ATOM 1335 N N . THR A 1 184 ? 69.035 24.805 89.818 1.00 21.09 177 THR A N 1
ATOM 1336 C CA . THR A 1 184 ? 70.141 23.960 89.343 1.00 21.82 177 THR A CA 1
ATOM 1337 C C . THR A 1 184 ? 69.598 22.713 88.613 1.00 23.65 177 THR A C 1
ATOM 1338 O O . THR A 1 184 ? 68.568 22.132 88.983 1.00 24.74 177 THR A O 1
ATOM 1342 N N . ASP A 1 185 ? 70.341 22.289 87.608 1.00 24.22 178 ASP A N 1
ATOM 1343 C CA . ASP A 1 185 ? 70.016 21.090 86.832 1.00 24.54 178 ASP A CA 1
ATOM 1344 C C . ASP A 1 185 ? 71.062 20.023 87.010 1.00 27.00 178 ASP A C 1
ATOM 1345 O O . ASP A 1 185 ? 71.111 19.088 86.239 1.00 28.60 178 ASP A O 1
ATOM 1350 N N . GLY A 1 186 ? 71.891 20.162 88.034 1.00 27.12 179 GLY A N 1
ATOM 1351 C CA . GLY A 1 186 ? 72.985 19.262 88.246 1.00 29.29 179 GLY A CA 1
ATOM 1352 C C . GLY A 1 186 ? 74.263 19.602 87.491 1.00 29.51 179 GLY A C 1
ATOM 1353 O O . GLY A 1 186 ? 75.298 19.025 87.787 1.00 30.10 179 GLY A O 1
ATOM 1354 N N . HIS A 1 187 ? 74.208 20.528 86.529 1.00 28.60 180 HIS A N 1
ATOM 1355 C CA . HIS A 1 187 ? 75.396 20.897 85.738 1.00 28.01 180 HIS A CA 1
ATOM 1356 C C . HIS A 1 187 ? 75.890 22.308 86.018 1.00 26.41 180 HIS A C 1
ATOM 1357 O O . HIS A 1 187 ? 77.056 22.656 85.765 1.00 25.67 180 HIS A O 1
ATOM 1364 N N . ARG A 1 188 ? 74.994 23.163 86.505 1.00 24.52 181 ARG A N 1
ATOM 1365 C CA . ARG A 1 188 ? 75.284 24.545 86.801 1.00 22.42 181 ARG A CA 1
ATOM 1366 C C . ARG A 1 188 ? 74.173 25.066 87.730 1.00 21.51 181 ARG A C 1
ATOM 1367 O O . ARG A 1 188 ? 73.163 24.373 87.920 1.00 21.17 181 ARG A O 1
ATOM 1375 N N . LEU A 1 189 ? 74.406 26.224 88.301 1.00 19.68 182 LEU A N 1
ATOM 1376 C CA . LEU A 1 189 ? 73.514 26.790 89.280 1.00 19.79 182 LEU A CA 1
ATOM 1377 C C . LEU A 1 189 ? 73.348 28.284 89.057 1.00 19.35 182 LEU A C 1
ATOM 1378 O O . LEU A 1 189 ? 74.299 29.042 88.640 1.00 18.36 182 LEU A O 1
ATOM 1383 N N . ALA A 1 190 ? 72.163 28.755 89.404 1.00 18.11 183 ALA A N 1
ATOM 1384 C CA . ALA A 1 190 ? 71.849 30.183 89.375 1.00 18.08 183 ALA A CA 1
ATOM 1385 C C . ALA A 1 190 ? 71.152 30.584 90.643 1.00 18.84 183 ALA A C 1
ATOM 1386 O O . ALA A 1 190 ? 70.288 29.841 91.146 1.00 19.09 183 ALA A O 1
ATOM 1388 N N . LEU A 1 191 ? 71.551 31.734 91.187 1.00 18.75 184 LEU A N 1
ATOM 1389 C CA . LEU A 1 191 ? 71.019 32.241 92.425 1.00 19.50 184 LEU A CA 1
ATOM 1390 C C . LEU A 1 191 ? 70.711 33.730 92.226 1.00 19.95 184 LEU A C 1
ATOM 1391 O O . LEU A 1 191 ? 71.548 34.484 91.666 1.00 19.41 184 LEU A O 1
ATOM 1396 N N . ALA A 1 192 ? 69.521 34.160 92.670 1.00 19.58 185 ALA A N 1
ATOM 1397 C CA . ALA A 1 192 ? 69.164 35.564 92.691 1.00 19.87 185 ALA A CA 1
ATOM 1398 C C . ALA A 1 192 ? 68.371 35.871 93.934 1.00 21.49 185 ALA A C 1
ATOM 1399 O O . ALA A 1 192 ? 67.600 35.024 94.428 1.00 21.05 185 ALA A O 1
ATOM 1401 N N . GLU A 1 193 ? 68.579 37.054 94.492 1.00 22.32 186 GLU A N 1
ATOM 1402 C CA . GLU A 1 193 ? 67.900 37.403 95.720 1.00 23.93 186 GLU A CA 1
ATOM 1403 C C . GLU A 1 193 ? 67.579 38.882 95.791 1.00 25.12 186 GLU A C 1
ATOM 1404 O O . GLU A 1 193 ? 68.130 39.699 95.047 1.00 23.99 186 GLU A O 1
ATOM 1410 N N . MET A 1 194 ? 66.650 39.193 96.697 1.00 25.74 187 MET A N 1
ATOM 1411 C CA . MET A 1 194 ? 66.193 40.557 96.967 1.00 26.71 187 MET A CA 1
ATOM 1412 C C . MET A 1 194 ? 65.946 40.703 98.454 1.00 28.05 187 MET A C 1
ATOM 1413 O O . MET A 1 194 ? 65.818 39.694 99.143 1.00 27.14 187 MET A O 1
ATOM 1418 N N . PRO A 1 195 ? 65.872 41.955 98.961 1.00 29.87 188 PRO A N 1
ATOM 1419 C CA . PRO A 1 195 ? 65.431 42.126 100.348 1.00 31.56 188 PRO A CA 1
ATOM 1420 C C . PRO A 1 195 ? 64.048 41.504 100.524 1.00 31.17 188 PRO A C 1
ATOM 1421 O O . PRO A 1 195 ? 63.179 41.697 99.681 1.00 30.22 188 PRO A O 1
ATOM 1425 N N . ALA A 1 196 ? 63.858 40.761 101.614 1.00 31.86 189 ALA A N 1
ATOM 1426 C CA . ALA A 1 196 ? 62.605 40.029 101.810 1.00 31.80 189 ALA A CA 1
ATOM 1427 C C . ALA A 1 196 ? 61.463 41.014 101.986 1.00 33.05 189 ALA A C 1
ATOM 1428 O O . ALA A 1 196 ? 61.525 41.867 102.868 1.00 32.95 189 ALA A O 1
ATOM 1430 N N . PRO A 1 197 ? 60.419 40.924 101.131 1.00 33.79 190 PRO A N 1
ATOM 1431 C CA . PRO A 1 197 ? 59.223 41.743 101.346 1.00 35.44 190 PRO A CA 1
ATOM 1432 C C . PRO A 1 197 ? 58.649 41.555 102.735 1.00 39.09 190 PRO A C 1
ATOM 1433 O O . PRO A 1 197 ? 58.870 40.509 103.384 1.00 37.16 190 PRO A O 1
ATOM 1437 N N . GLU A 1 198 ? 57.948 42.568 103.227 1.00 42.83 191 GLU A N 1
ATOM 1438 C CA . GLU A 1 198 ? 57.248 42.452 104.494 1.00 47.27 191 GLU A CA 1
ATOM 1439 C C . GLU A 1 198 ? 56.274 41.268 104.403 1.00 44.63 191 GLU A C 1
ATOM 1440 O O . GLU A 1 198 ? 55.521 41.177 103.437 1.00 44.13 191 GLU A O 1
ATOM 1446 N N . GLY A 1 199 ? 56.352 40.361 105.381 1.00 44.33 192 GLY A N 1
ATOM 1447 C CA . GLY A 1 199 ? 55.532 39.151 105.397 1.00 42.91 192 GLY A CA 1
ATOM 1448 C C . GLY A 1 199 ? 56.147 37.894 104.789 1.00 40.75 192 GLY A C 1
ATOM 1449 O O . GLY A 1 199 ? 55.649 36.800 104.980 1.00 40.41 192 GLY A O 1
ATOM 1450 N N . ALA A 1 200 ? 57.247 38.029 104.059 1.00 37.56 193 ALA A N 1
ATOM 1451 C CA . ALA A 1 200 ? 57.893 36.889 103.465 1.00 35.52 193 ALA A CA 1
ATOM 1452 C C . ALA A 1 200 ? 58.868 36.259 104.391 1.00 35.45 193 ALA A C 1
ATOM 1453 O O . ALA A 1 200 ? 59.294 35.150 104.127 1.00 34.84 193 ALA A O 1
ATOM 1455 N N . VAL A 1 201 ? 59.277 36.951 105.454 1.00 37.26 194 VAL A N 1
ATOM 1456 C CA . VAL A 1 201 ? 60.450 36.511 106.246 1.00 37.73 194 VAL A CA 1
ATOM 1457 C C . VAL A 1 201 ? 59.988 35.219 106.915 1.00 39.20 194 VAL A C 1
ATOM 1458 O O . VAL A 1 201 ? 58.893 35.171 107.492 1.00 38.00 194 VAL A O 1
ATOM 1462 N N . GLY A 1 202 ? 60.756 34.146 106.768 1.00 38.61 195 GLY A N 1
ATOM 1463 C CA . GLY A 1 202 ? 60.332 32.861 107.355 1.00 39.44 195 GLY A CA 1
ATOM 1464 C C . GLY A 1 202 ? 59.231 32.046 106.657 1.00 37.24 195 GLY A C 1
ATOM 1465 O O . GLY A 1 202 ? 58.679 31.147 107.240 1.00 38.11 195 GLY A O 1
ATOM 1466 N N . ILE A 1 203 ? 58.881 32.374 105.415 1.00 34.95 196 ILE A N 1
ATOM 1467 C CA . ILE A 1 203 ? 58.095 31.413 104.580 1.00 33.26 196 ILE A CA 1
ATOM 1468 C C . ILE A 1 203 ? 58.806 30.054 104.512 1.00 32.85 196 ILE A C 1
ATOM 1469 O O . ILE A 1 203 ? 60.047 30.016 104.539 1.00 31.42 196 ILE A O 1
ATOM 1474 N N . PRO A 1 204 ? 58.050 28.937 104.433 1.00 32.92 197 PRO A N 1
ATOM 1475 C CA . PRO A 1 204 ? 58.786 27.676 104.216 1.00 32.62 197 PRO A CA 1
ATOM 1476 C C . PRO A 1 204 ? 59.397 27.673 102.803 1.00 29.07 197 PRO A C 1
ATOM 1477 O O . PRO A 1 204 ? 58.801 28.228 101.873 1.00 28.87 197 PRO A O 1
ATOM 1481 N N . GLY A 1 205 ? 60.599 27.109 102.672 1.00 28.08 198 GLY A N 1
ATOM 1482 C CA . GLY A 1 205 ? 61.235 26.897 101.370 1.00 26.99 198 GLY A CA 1
ATOM 1483 C C . GLY A 1 205 ? 60.400 25.992 100.478 1.00 25.62 198 GLY A C 1
ATOM 1484 O O . GLY A 1 205 ? 60.014 24.923 100.907 1.00 27.28 198 GLY A O 1
ATOM 1485 N N . VAL A 1 206 ? 60.099 26.408 99.258 1.00 24.03 199 VAL A N 1
ATOM 1486 C CA . VAL A 1 206 ? 59.360 25.538 98.334 1.00 23.47 199 VAL A CA 1
ATOM 1487 C C . VAL A 1 206 ? 60.011 25.425 96.970 1.00 22.11 199 VAL A C 1
ATOM 1488 O O . VAL A 1 206 ? 60.588 26.411 96.452 1.00 21.44 199 VAL A O 1
ATOM 1492 N N . ILE A 1 207 ? 59.809 24.264 96.338 1.00 21.38 200 ILE A N 1
ATOM 1493 C CA . ILE A 1 207 ? 60.326 24.034 95.006 1.00 20.38 200 ILE A CA 1
ATOM 1494 C C . ILE A 1 207 ? 59.150 24.235 94.076 1.00 19.81 200 ILE A C 1
ATOM 1495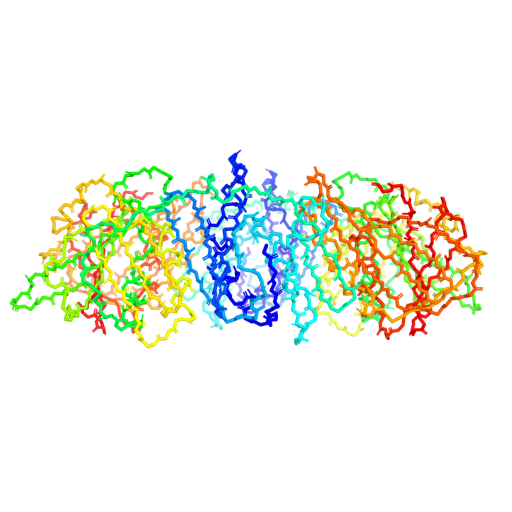 O O . ILE A 1 207 ? 58.244 23.406 94.041 1.00 20.26 200 ILE A O 1
ATOM 1500 N N . VAL A 1 208 ? 59.171 25.357 93.360 1.00 18.79 201 VAL A N 1
ATOM 1501 C CA . VAL A 1 208 ? 58.084 25.739 92.453 1.00 19.17 201 VAL A CA 1
ATOM 1502 C C . VAL A 1 208 ? 58.352 25.070 91.090 1.00 19.31 201 VAL A C 1
ATOM 1503 O O . VAL A 1 208 ? 59.401 25.313 90.476 1.00 18.61 201 VAL A O 1
ATOM 1507 N N . PRO A 1 209 ? 57.404 24.231 90.603 1.00 20.75 202 PRO A N 1
ATOM 1508 C CA . PRO A 1 209 ? 57.640 23.525 89.327 1.00 20.86 202 PRO A CA 1
ATOM 1509 C C . PRO A 1 209 ? 57.996 24.427 88.148 1.00 20.56 202 PRO A C 1
ATOM 1510 O O . PRO A 1 209 ? 57.508 25.562 88.034 1.00 18.86 202 PRO A O 1
ATOM 1514 N N . ARG A 1 210 ? 58.839 23.892 87.265 1.00 21.96 203 ARG A N 1
ATOM 1515 C CA . ARG A 1 210 ? 59.280 24.611 86.087 1.00 23.42 203 ARG A CA 1
ATOM 1516 C C . ARG A 1 210 ? 58.137 25.222 85.320 1.00 22.29 203 ARG A C 1
ATOM 1517 O O . ARG A 1 210 ? 58.176 26.409 84.992 1.00 22.92 203 ARG A O 1
ATOM 1525 N N . LYS A 1 211 ? 57.117 24.428 85.018 1.00 22.37 204 LYS A N 1
ATOM 1526 C CA . LYS A 1 211 ? 55.996 24.945 84.243 1.00 22.19 204 LYS A CA 1
ATOM 1527 C C . LYS A 1 211 ? 55.255 26.046 84.998 1.00 21.01 204 LYS A C 1
ATOM 1528 O O . LYS A 1 211 ? 54.771 27.013 84.412 1.00 20.81 204 LYS A O 1
ATOM 1534 N N . THR A 1 212 ? 55.130 25.894 86.314 1.00 21.51 205 THR A N 1
ATOM 1535 C CA . THR A 1 212 ? 54.478 26.919 87.135 1.00 21.31 205 THR A CA 1
ATOM 1536 C C . THR A 1 212 ? 55.177 28.266 87.086 1.00 20.16 205 THR A C 1
ATOM 1537 O O . THR A 1 212 ? 54.546 29.303 86.983 1.00 18.69 205 THR A O 1
ATOM 1541 N N . ILE A 1 213 ? 56.508 28.226 87.164 1.00 20.15 206 ILE A N 1
ATOM 1542 C CA . ILE A 1 213 ? 57.331 29.439 86.999 1.00 20.10 206 ILE A CA 1
ATOM 1543 C C . ILE A 1 213 ? 57.067 30.070 85.629 1.00 19.94 206 ILE A C 1
ATOM 1544 O O . ILE A 1 213 ? 56.914 31.266 85.541 1.00 20.87 206 ILE A O 1
ATOM 1549 N N . ALA A 1 214 ? 56.985 29.259 84.591 1.00 20.74 207 ALA A N 1
ATOM 1550 C CA . ALA A 1 214 ? 56.818 29.747 83.247 1.00 21.69 207 ALA A CA 1
ATOM 1551 C C . ALA A 1 214 ? 55.472 30.463 83.110 1.00 22.18 207 ALA A C 1
ATOM 1552 O O . ALA A 1 214 ? 55.399 31.581 82.597 1.00 22.18 207 ALA A O 1
ATOM 1554 N N . GLU A 1 215 ? 54.424 29.830 83.637 1.00 24.82 208 GLU A N 1
ATOM 1555 C CA . GLU A 1 215 ? 53.086 30.372 83.551 1.00 25.34 208 GLU A CA 1
ATOM 1556 C C . GLU A 1 215 ? 52.951 31.596 84.431 1.00 23.55 208 GLU A C 1
ATOM 1557 O O . GLU A 1 215 ? 52.351 32.591 84.003 1.00 22.41 208 GLU A O 1
ATOM 1563 N N . ALA A 1 216 ? 53.517 31.559 85.650 1.00 22.03 209 ALA A N 1
ATOM 1564 C CA . ALA A 1 216 ? 53.554 32.766 86.486 1.00 21.78 209 ALA A CA 1
ATOM 1565 C C . ALA A 1 216 ? 54.275 33.942 85.836 1.00 21.92 209 ALA A C 1
ATOM 1566 O O . ALA A 1 216 ? 53.811 35.099 85.885 1.00 20.98 209 ALA A O 1
ATOM 1568 N N . ARG A 1 217 ? 55.413 33.641 85.224 1.00 22.13 210 ARG A N 1
ATOM 1569 C CA . ARG A 1 217 ? 56.198 34.659 84.572 1.00 22.54 210 ARG A CA 1
ATOM 1570 C C . ARG A 1 217 ? 55.408 35.275 83.401 1.00 23.51 210 ARG A C 1
ATOM 1571 O O . ARG A 1 217 ? 55.450 36.480 83.217 1.00 24.79 210 ARG A O 1
ATOM 1579 N N . ARG A 1 218 ? 54.683 34.455 82.645 1.00 24.79 211 ARG A N 1
ATOM 1580 C CA . ARG A 1 218 ? 53.800 34.964 81.560 1.00 27.25 211 ARG A CA 1
ATOM 1581 C C . ARG A 1 218 ? 52.744 35.938 82.087 1.00 27.04 211 ARG A C 1
ATOM 1582 O O . ARG A 1 218 ? 52.599 37.050 81.607 1.00 25.35 211 ARG A O 1
ATOM 1590 N N . LEU A 1 219 ? 52.054 35.525 83.151 1.00 26.58 212 LEU A N 1
ATOM 1591 C CA . LEU A 1 219 ? 51.064 36.391 83.786 1.00 27.82 212 LEU A CA 1
ATOM 1592 C C . LEU A 1 219 ? 51.633 37.667 84.376 1.00 28.26 212 LEU A C 1
ATOM 1593 O O . LEU A 1 219 ? 50.962 38.735 84.401 1.00 27.94 212 LEU A O 1
ATOM 1598 N N . MET A 1 220 ? 52.868 37.589 84.887 1.00 29.85 213 MET A N 1
ATOM 1599 C CA . MET A 1 220 ? 53.570 38.789 85.320 1.00 30.48 213 MET A CA 1
ATOM 1600 C C . MET A 1 220 ? 53.734 39.837 84.242 1.00 35.03 213 MET A C 1
ATOM 1601 O O . MET A 1 220 ? 53.829 40.993 84.594 1.00 35.64 213 MET A O 1
ATOM 1606 N N . GLU A 1 221 ? 53.763 39.450 82.958 1.00 38.01 214 GLU A N 1
ATOM 1607 C CA A GLU A 1 221 ? 53.913 40.448 81.893 0.50 40.68 214 GLU A CA 1
ATOM 1608 C CA B GLU A 1 221 ? 53.871 40.404 81.839 0.50 41.27 214 GLU A CA 1
ATOM 1609 C C . GLU A 1 221 ? 52.728 41.435 81.863 1.00 43.75 214 GLU A C 1
ATOM 1610 O O . GLU A 1 221 ? 52.926 42.581 81.492 1.00 47.67 214 GLU A O 1
ATOM 1621 N N . SER A 1 222 ? 51.534 41.011 82.298 1.00 45.83 215 SER A N 1
ATOM 1622 C CA . SER A 1 222 ? 50.318 41.857 82.320 1.00 45.70 215 SER A CA 1
ATOM 1623 C C . SER A 1 222 ? 49.917 42.329 83.730 1.00 48.24 215 SER A C 1
ATOM 1624 O O . SER A 1 222 ? 48.835 42.920 83.881 1.00 50.88 215 SER A O 1
ATOM 1627 N N . ALA A 1 223 ? 50.752 42.089 84.752 1.00 43.58 216 ALA A N 1
ATOM 1628 C CA . ALA A 1 223 ? 50.404 42.390 86.137 1.00 42.79 216 ALA A CA 1
ATOM 1629 C C . ALA A 1 223 ? 50.554 43.856 86.451 1.00 42.88 216 ALA A C 1
ATOM 1630 O O . ALA A 1 223 ? 51.054 44.596 85.643 1.00 46.31 216 ALA A O 1
ATOM 1632 N N . GLY A 1 224 ? 50.143 44.239 87.657 1.00 42.21 217 GLY A N 1
ATOM 1633 C CA . GLY A 1 224 ? 50.287 45.586 88.203 1.00 41.55 217 GLY A CA 1
ATOM 1634 C C . GLY A 1 224 ? 51.596 45.798 88.943 1.00 40.90 217 GLY A C 1
ATOM 1635 O O . GLY A 1 224 ? 52.586 45.107 88.664 1.00 38.21 217 GLY A O 1
ATOM 1636 N N . GLU A 1 225 ? 51.612 46.710 89.906 1.00 41.04 218 GLU A N 1
ATOM 1637 C CA . GLU A 1 225 ? 52.870 47.040 90.617 1.00 43.58 218 GLU A CA 1
ATOM 1638 C C . GLU A 1 225 ? 53.386 45.894 91.489 1.00 40.89 218 GLU A C 1
ATOM 1639 O O . GLU A 1 225 ? 54.608 45.738 91.690 1.00 37.10 218 GLU A O 1
ATOM 1645 N N . THR A 1 226 ? 52.443 45.133 92.062 1.00 37.64 219 THR A N 1
ATOM 1646 C CA . THR A 1 226 ? 52.781 44.011 92.906 1.00 35.26 219 THR A CA 1
ATOM 1647 C C . THR A 1 226 ? 52.007 42.769 92.496 1.00 33.05 219 THR A C 1
ATOM 1648 O O . THR A 1 226 ? 50.997 42.831 91.798 1.00 31.57 219 THR A O 1
ATOM 1652 N N . VAL A 1 227 ? 52.577 41.630 92.874 1.00 30.40 220 VAL A N 1
ATOM 1653 C CA . VAL A 1 227 ? 51.960 40.300 92.753 1.00 29.68 220 VAL A CA 1
ATOM 1654 C C . VAL A 1 227 ? 51.849 39.802 94.202 1.00 29.60 220 VAL A C 1
ATOM 1655 O O . VAL A 1 227 ? 52.821 39.918 94.997 1.00 29.02 220 VAL A O 1
ATOM 1659 N N . ASP A 1 228 ? 50.666 39.292 94.551 1.00 28.65 221 ASP A N 1
ATOM 1660 C CA . ASP A 1 228 ? 50.480 38.627 95.815 1.00 28.86 221 ASP A CA 1
ATOM 1661 C C . ASP A 1 228 ? 50.949 37.136 95.787 1.00 28.41 221 ASP A C 1
ATOM 1662 O O . ASP A 1 228 ? 50.582 36.360 94.881 1.00 26.70 221 ASP A O 1
ATOM 1667 N N . LEU A 1 229 ? 51.760 36.753 96.785 1.00 27.49 222 LEU A N 1
ATOM 1668 C CA . LEU A 1 229 ? 52.285 35.424 96.895 1.00 27.15 222 LEU A CA 1
ATOM 1669 C C . LEU A 1 229 ? 51.754 34.794 98.180 1.00 28.57 222 LEU A C 1
ATOM 1670 O O . LEU A 1 229 ? 51.706 35.427 99.275 1.00 29.90 222 LEU A O 1
ATOM 1675 N N . GLN A 1 230 ? 51.337 33.536 98.065 1.00 27.10 223 GLN A N 1
ATOM 1676 C CA . GLN A 1 230 ? 50.998 32.731 99.207 1.00 27.93 223 GLN A CA 1
ATOM 1677 C C . GLN A 1 230 ? 51.734 31.425 99.110 1.00 27.83 223 GLN A C 1
ATOM 1678 O O . GLN A 1 230 ? 51.945 30.886 98.013 1.00 24.70 223 GLN A O 1
ATOM 1684 N N . VAL A 1 231 ? 52.127 30.924 100.279 1.00 29.22 224 VAL A N 1
ATOM 1685 C CA . VAL A 1 231 ? 52.931 29.728 100.330 1.00 30.86 224 VAL A CA 1
ATOM 1686 C C . VAL A 1 231 ? 52.491 28.833 101.481 1.00 30.89 224 VAL A C 1
ATOM 1687 O O . VAL A 1 231 ? 52.091 29.307 102.527 1.00 32.30 224 VAL A O 1
ATOM 1691 N N . SER A 1 232 ? 52.526 27.532 101.245 1.00 30.00 225 SER A N 1
ATOM 1692 C CA . SER A 1 232 ? 52.517 26.507 102.285 1.00 30.94 225 SER A CA 1
ATOM 1693 C C . SER A 1 232 ? 53.541 25.455 101.844 1.00 31.32 225 SER A C 1
ATOM 1694 O O . SER A 1 232 ? 54.040 25.525 100.699 1.00 29.60 225 SER A O 1
ATOM 1697 N N . PRO A 1 233 ? 53.809 24.451 102.683 1.00 33.85 226 PRO A N 1
ATOM 1698 C CA . PRO A 1 233 ? 54.733 23.381 102.198 1.00 33.87 226 PRO A CA 1
ATOM 1699 C C . PRO A 1 233 ? 54.143 22.517 101.050 1.00 33.42 226 PRO A C 1
ATOM 1700 O O . PRO A 1 233 ? 54.879 21.792 100.433 1.00 32.88 226 PRO A O 1
ATOM 1704 N N . GLN A 1 234 ? 52.843 22.621 100.774 1.00 33.45 227 GLN A N 1
ATOM 1705 C CA . GLN A 1 234 ? 52.214 21.858 99.706 1.00 34.23 227 GLN A CA 1
ATOM 1706 C C . GLN A 1 234 ? 51.808 22.679 98.489 1.00 31.34 227 GLN A C 1
ATOM 1707 O O . GLN A 1 234 ? 51.548 22.108 97.439 1.00 30.20 227 GLN A O 1
ATOM 1713 N N . LYS A 1 235 ? 51.725 23.996 98.617 1.00 30.48 228 LYS A N 1
ATOM 1714 C CA . LYS A 1 235 ? 51.135 24.852 97.554 1.00 30.38 228 LYS A CA 1
ATOM 1715 C C . LYS A 1 235 ? 51.756 26.209 97.491 1.00 27.70 228 LYS A C 1
ATOM 1716 O O . LYS A 1 235 ? 52.283 26.720 98.481 1.00 27.57 228 LYS A O 1
ATOM 1722 N N . VAL A 1 236 ? 51.666 26.799 96.318 1.00 25.68 229 VAL A N 1
ATOM 1723 C CA . VAL A 1 236 ? 52.030 28.174 96.100 1.00 25.74 229 VAL A CA 1
ATOM 1724 C C . VAL A 1 236 ? 50.899 28.817 95.287 1.00 25.06 229 VAL A C 1
ATOM 1725 O O . VAL A 1 236 ? 50.263 28.149 94.460 1.00 23.43 229 VAL A O 1
ATOM 1729 N N . ARG A 1 237 ? 50.602 30.074 95.579 1.00 25.35 230 ARG A N 1
ATOM 1730 C CA . ARG A 1 237 ? 49.582 30.837 94.852 1.00 25.26 230 ARG A CA 1
ATOM 1731 C C . ARG A 1 237 ? 50.103 32.228 94.519 1.00 25.37 230 ARG A C 1
ATOM 1732 O O . ARG A 1 237 ? 50.621 32.951 95.382 1.00 24.80 230 ARG A O 1
ATOM 1740 N N . PHE A 1 238 ? 49.968 32.596 93.254 1.00 24.55 231 PHE A N 1
ATOM 1741 C CA . PHE A 1 238 ? 50.309 33.916 92.771 1.00 25.44 231 PHE A CA 1
ATOM 1742 C C . PHE A 1 238 ? 48.981 34.557 92.383 1.00 27.57 231 PHE A C 1
ATOM 1743 O O . PHE A 1 238 ? 48.223 33.985 91.580 1.00 26.90 231 PHE A O 1
ATOM 1751 N N . GLU A 1 239 ? 48.716 35.734 92.911 1.00 29.93 232 GLU A N 1
ATOM 1752 C CA . GLU A 1 239 ? 47.569 36.544 92.470 1.00 33.73 232 GLU A CA 1
ATOM 1753 C C . GLU A 1 239 ? 48.018 37.813 91.705 1.00 34.85 232 GLU A C 1
ATOM 1754 O O . GLU A 1 239 ? 48.837 38.616 92.229 1.00 36.26 232 GLU A O 1
ATOM 1760 N N . PHE A 1 240 ? 47.427 38.006 90.509 1.00 33.77 233 PHE A N 1
ATOM 1761 C CA . PHE A 1 240 ? 47.753 39.107 89.581 1.00 32.97 233 PHE A CA 1
ATOM 1762 C C . PHE A 1 240 ? 46.442 39.839 89.282 1.00 35.84 233 PHE A C 1
ATOM 1763 O O . PHE A 1 240 ? 45.853 39.643 88.169 1.00 42.74 233 PHE A O 1
ATOM 1771 N N . GLY A 1 241 ? 45.909 40.556 90.252 1.00 33.63 234 GLY A N 1
ATOM 1772 C CA . GLY A 1 241 ? 44.580 41.174 90.127 1.00 34.61 234 GLY A CA 1
ATOM 1773 C C . GLY A 1 241 ? 43.448 40.169 89.930 1.00 33.07 234 GLY A C 1
ATOM 1774 O O . GLY A 1 241 ? 43.191 39.358 90.790 1.00 33.09 234 GLY A O 1
ATOM 1775 N N . ALA A 1 242 ? 42.832 40.162 88.761 1.00 32.21 235 ALA A N 1
ATOM 1776 C CA . ALA A 1 242 ? 41.728 39.243 88.494 1.00 30.91 235 ALA A CA 1
ATOM 1777 C C . ALA A 1 242 ? 42.191 37.792 88.234 1.00 27.98 235 ALA A C 1
ATOM 1778 O O . ALA A 1 242 ? 41.431 36.840 88.423 1.00 28.60 235 ALA A O 1
ATOM 1780 N N . ALA A 1 243 ? 43.417 37.620 87.770 1.00 25.43 236 ALA A N 1
ATOM 1781 C CA . ALA A 1 243 ? 43.923 36.320 87.481 1.00 24.05 236 ALA A CA 1
ATOM 1782 C C . ALA A 1 243 ? 44.685 35.761 88.704 1.00 24.54 236 ALA A C 1
ATOM 1783 O O . ALA A 1 243 ? 45.238 36.544 89.534 1.00 24.80 236 ALA A O 1
ATOM 1785 N N . ALA A 1 244 ? 44.701 34.430 88.851 1.00 23.09 237 ALA A N 1
ATOM 1786 C CA . ALA A 1 244 ? 45.485 33.764 89.953 1.00 22.59 237 ALA A CA 1
ATOM 1787 C C . ALA A 1 244 ? 45.999 32.417 89.482 1.00 22.46 237 ALA A C 1
ATOM 1788 O O . ALA A 1 244 ? 45.363 31.726 88.648 1.00 22.93 237 ALA A O 1
ATOM 1790 N N . LEU A 1 245 ? 47.174 32.025 89.925 1.00 22.24 238 LEU A N 1
ATOM 1791 C CA . LEU A 1 245 ? 47.746 30.742 89.562 1.00 22.14 238 LEU A CA 1
ATOM 1792 C C . LEU A 1 245 ? 48.028 30.015 90.869 1.00 21.68 238 LEU A C 1
ATOM 1793 O O . LEU A 1 245 ? 48.774 30.535 91.709 1.00 21.28 238 LEU A O 1
ATOM 1798 N N . THR A 1 246 ? 47.381 28.877 91.087 1.00 20.97 239 THR A N 1
ATOM 1799 C CA . THR A 1 246 ? 47.618 28.060 92.283 1.00 20.97 239 THR A CA 1
ATOM 1800 C C . THR A 1 246 ? 48.300 26.777 91.821 1.00 21.25 239 THR A C 1
ATOM 1801 O O . THR A 1 246 ? 47.848 26.144 90.845 1.00 20.78 239 THR A O 1
ATOM 1805 N N . SER A 1 247 ? 49.376 26.367 92.500 1.00 20.63 240 SER A N 1
ATOM 1806 C CA . SER A 1 247 ? 50.163 25.198 92.054 1.00 20.61 240 SER A CA 1
ATOM 1807 C C . SER A 1 247 ? 50.610 24.327 93.196 1.00 21.91 240 SER A C 1
ATOM 1808 O O . SER A 1 247 ? 50.966 24.827 94.304 1.00 21.41 240 SER A O 1
ATOM 1811 N N . LYS A 1 248 ? 50.645 23.013 92.940 1.00 22.87 241 LYS A N 1
ATOM 1812 C CA . LYS A 1 248 ? 51.434 22.105 93.794 1.00 24.45 241 LYS A CA 1
ATOM 1813 C C . LYS A 1 248 ? 52.917 22.507 93.731 1.00 23.67 241 LYS A C 1
ATOM 1814 O O . LYS A 1 248 ? 53.361 23.179 92.792 1.00 21.00 241 LYS A O 1
ATOM 1820 N N . VAL A 1 249 ? 53.649 22.047 94.742 1.00 24.12 242 VAL A N 1
ATOM 1821 C CA . VAL A 1 249 ? 55.096 22.265 94.815 1.00 25.57 242 VAL A CA 1
ATOM 1822 C C . VAL A 1 249 ? 55.752 20.906 94.730 1.00 26.45 242 VAL A C 1
ATOM 1823 O O . VAL A 1 249 ? 55.105 19.904 94.940 1.00 28.38 242 VAL A O 1
ATOM 1827 N N . ILE A 1 250 ? 57.008 20.855 94.343 1.00 26.77 243 ILE A N 1
ATOM 1828 C CA . ILE A 1 250 ? 57.693 19.579 94.260 1.00 28.64 243 ILE A CA 1
ATOM 1829 C C . ILE A 1 250 ? 58.020 19.079 95.682 1.00 31.78 243 ILE A C 1
ATOM 1830 O O . ILE A 1 250 ? 58.637 19.796 96.449 1.00 30.56 243 ILE A O 1
ATOM 1835 N N . ASP A 1 251 ? 57.578 17.853 95.972 1.00 36.26 244 ASP A N 1
ATOM 1836 C CA . ASP A 1 251 ? 57.681 17.254 97.284 1.00 44.10 244 ASP A CA 1
ATOM 1837 C C . ASP A 1 251 ? 59.108 16.733 97.355 1.00 46.92 244 ASP A C 1
ATOM 1838 O O . ASP A 1 251 ? 59.477 15.788 96.651 1.00 50.83 244 ASP A O 1
ATOM 1843 N N . GLY A 1 252 ? 59.929 17.397 98.146 1.00 48.92 245 GLY A N 1
ATOM 1844 C CA . GLY A 1 252 ? 61.203 16.824 98.540 1.00 50.99 245 GLY A CA 1
ATOM 1845 C C . GLY A 1 252 ? 62.158 17.889 99.067 1.00 50.57 245 GLY A C 1
ATOM 1846 O O . GLY A 1 252 ? 61.801 19.067 99.219 1.00 50.15 245 GLY A O 1
ATOM 1847 N N . ALA A 1 253 ? 63.382 17.451 99.299 1.00 51.02 246 ALA A N 1
ATOM 1848 C CA . ALA A 1 253 ? 64.404 18.267 99.925 1.00 49.99 246 ALA A CA 1
ATOM 1849 C C . ALA A 1 253 ? 65.266 18.762 98.800 1.00 44.98 246 ALA A C 1
ATOM 1850 O O . ALA A 1 253 ? 65.942 17.988 98.123 1.00 46.78 246 ALA A O 1
ATOM 1852 N N . PHE A 1 254 ? 65.243 20.065 98.599 1.00 40.66 247 PHE A N 1
ATOM 1853 C CA . PHE A 1 254 ? 66.159 20.672 97.666 1.00 37.29 247 PHE A CA 1
ATOM 1854 C C . PHE A 1 254 ? 67.589 20.466 98.183 1.00 37.84 247 PHE A C 1
ATOM 1855 O O . PHE A 1 254 ? 67.809 20.548 99.364 1.00 36.28 247 PHE A O 1
ATOM 1863 N N . PRO A 1 255 ? 68.565 20.239 97.282 1.00 38.87 248 PRO A N 1
ATOM 1864 C CA . PRO A 1 255 ? 69.911 19.970 97.794 1.00 39.50 248 PRO A CA 1
ATOM 1865 C C . PRO A 1 255 ? 70.515 21.123 98.595 1.00 38.34 248 PRO A C 1
ATOM 1866 O O . PRO A 1 255 ? 70.096 22.286 98.461 1.00 38.09 248 PRO A O 1
ATOM 1870 N N . ASP A 1 256 ? 71.457 20.778 99.453 1.00 39.24 249 ASP A N 1
ATOM 1871 C CA . ASP A 1 256 ? 72.222 21.757 100.225 1.00 40.24 249 ASP A CA 1
ATOM 1872 C C . ASP A 1 256 ? 73.160 22.526 99.259 1.00 37.78 249 ASP A C 1
ATOM 1873 O O . ASP A 1 256 ? 74.373 22.312 99.262 1.00 38.17 249 ASP A O 1
ATOM 1878 N N . TYR A 1 257 ? 72.573 23.433 98.467 1.00 34.57 250 TYR A N 1
ATOM 1879 C CA . TYR A 1 257 ? 73.287 24.193 97.468 1.00 33.70 250 TYR A CA 1
ATOM 1880 C C . TYR A 1 257 ? 74.356 25.093 98.070 1.00 36.31 250 TYR A C 1
ATOM 1881 O O . TYR A 1 257 ? 75.331 25.403 97.371 1.00 34.52 250 TYR A O 1
ATOM 1890 N N . MET A 1 258 ? 74.201 25.518 99.333 1.00 39.33 251 MET A N 1
ATOM 1891 C CA . MET A 1 258 ? 75.260 26.307 99.987 1.00 45.76 251 MET A CA 1
ATOM 1892 C C . MET A 1 258 ? 76.633 25.584 99.953 1.00 46.17 251 MET A C 1
ATOM 1893 O O . MET A 1 258 ? 77.661 26.242 99.857 1.00 45.23 251 MET A O 1
ATOM 1898 N N . ARG A 1 259 ? 76.617 24.249 99.925 1.00 48.36 252 ARG A N 1
ATOM 1899 C CA . ARG A 1 259 ? 77.841 23.423 99.866 1.00 49.69 252 ARG A CA 1
ATOM 1900 C C . ARG A 1 259 ? 78.524 23.408 98.500 1.00 47.99 252 ARG A C 1
ATOM 1901 O O . ARG A 1 259 ? 79.715 23.107 98.376 1.00 48.51 252 ARG A O 1
ATOM 1903 N N . VAL A 1 260 ? 77.753 23.748 97.481 1.00 46.35 253 VAL A N 1
ATOM 1904 C CA . VAL A 1 260 ? 78.185 23.762 96.098 1.00 44.24 253 VAL A CA 1
ATOM 1905 C C . VAL A 1 260 ? 78.720 25.148 95.697 1.00 39.81 253 VAL A C 1
ATOM 1906 O O . VAL A 1 260 ? 79.499 25.261 94.759 1.00 40.90 253 VAL A O 1
ATOM 1910 N N . ILE A 1 261 ? 78.256 26.203 96.366 1.00 35.13 254 ILE A N 1
ATOM 1911 C CA . ILE A 1 261 ? 78.601 27.557 95.995 1.00 31.37 254 ILE A CA 1
ATOM 1912 C C . ILE A 1 261 ? 79.922 27.859 96.661 1.00 30.82 254 ILE A C 1
ATOM 1913 O O . ILE A 1 261 ? 79.999 27.970 97.896 1.00 29.08 254 ILE A O 1
ATOM 1918 N N . PRO A 1 262 ? 80.975 27.981 95.850 1.00 28.39 255 PRO A N 1
ATOM 1919 C CA . PRO A 1 262 ? 82.303 28.197 96.440 1.00 29.76 255 PRO A CA 1
ATOM 1920 C C . PRO A 1 262 ? 82.460 29.537 97.172 1.00 30.79 255 PRO A C 1
ATOM 1921 O O . PRO A 1 262 ? 82.089 30.590 96.646 1.00 31.08 255 PRO A O 1
ATOM 1925 N N . ARG A 1 263 ? 83.029 29.497 98.375 1.00 33.97 256 ARG A N 1
ATOM 1926 C CA . ARG A 1 263 ? 83.238 30.717 99.179 1.00 35.12 256 ARG A CA 1
ATOM 1927 C C . ARG A 1 263 ? 84.652 31.204 99.151 1.00 33.88 256 ARG A C 1
ATOM 1928 O O . ARG A 1 263 ? 84.885 32.392 99.369 1.00 35.18 256 ARG A O 1
ATOM 1933 N N . ASP A 1 264 ? 85.587 30.304 98.909 1.00 32.43 257 ASP A N 1
ATOM 1934 C CA . ASP A 1 264 ? 86.998 30.588 99.118 1.00 32.87 257 ASP A CA 1
ATOM 1935 C C . ASP A 1 264 ? 87.815 30.598 97.849 1.00 29.99 257 ASP A C 1
ATOM 1936 O O . ASP A 1 264 ? 89.028 30.562 97.945 1.00 29.36 257 ASP A O 1
ATOM 1941 N N . ASN A 1 265 ? 87.187 30.612 96.660 1.00 25.96 258 ASN A N 1
ATOM 1942 C CA . ASN A 1 265 ? 87.977 30.528 95.420 1.00 24.39 258 ASN A CA 1
ATOM 1943 C C . ASN A 1 265 ? 88.887 31.756 95.264 1.00 25.13 258 ASN A C 1
ATOM 1944 O O . ASN A 1 265 ? 88.399 32.858 95.240 1.00 25.34 258 ASN A O 1
ATOM 1949 N N . ALA A 1 266 ? 90.194 31.557 95.150 1.00 25.95 259 ALA A N 1
ATOM 1950 C CA . ALA A 1 266 ? 91.177 32.667 95.287 1.00 26.52 259 ALA A CA 1
ATOM 1951 C C . ALA A 1 266 ? 91.755 33.132 93.951 1.00 26.12 259 ALA A C 1
ATOM 1952 O O . ALA A 1 266 ? 92.336 34.206 93.916 1.00 26.81 259 ALA A O 1
ATOM 1954 N N . LYS A 1 267 ? 91.606 32.378 92.866 1.00 24.11 260 LYS A N 1
ATOM 1955 C CA . LYS A 1 267 ? 92.108 32.814 91.547 1.00 23.71 260 LYS A CA 1
ATOM 1956 C C . LYS A 1 267 ? 91.008 33.678 90.907 1.00 23.76 260 LYS A C 1
ATOM 1957 O O . LYS A 1 267 ? 90.020 33.152 90.359 1.00 23.44 260 LYS A O 1
ATOM 1963 N N . ILE A 1 268 ? 91.162 34.992 91.033 1.00 22.64 261 ILE A N 1
ATOM 1964 C CA . ILE A 1 268 ? 90.119 35.909 90.632 1.00 23.22 261 ILE A CA 1
ATOM 1965 C C . ILE A 1 268 ? 90.537 36.555 89.349 1.00 22.06 261 ILE A C 1
ATOM 1966 O O . ILE A 1 268 ? 91.646 37.026 89.245 1.00 20.18 261 ILE A O 1
ATOM 1971 N N . LEU A 1 269 ? 89.601 36.599 88.397 1.00 21.11 262 LEU A N 1
ATOM 1972 C CA . LEU A 1 269 ? 89.841 37.123 87.083 1.00 21.74 262 LEU A CA 1
ATOM 1973 C C . LEU A 1 269 ? 88.643 38.003 86.676 1.00 20.70 262 LEU A C 1
ATOM 1974 O O . LEU A 1 269 ? 87.514 37.608 86.871 1.00 19.27 262 LEU A O 1
ATOM 1979 N N . THR A 1 270 ? 88.904 39.146 86.090 1.00 20.57 263 THR A N 1
ATOM 1980 C CA . THR A 1 270 ? 87.863 40.020 85.558 1.00 21.48 263 THR A CA 1
ATOM 1981 C C . THR A 1 270 ? 88.059 40.205 84.062 1.00 21.24 263 THR A C 1
ATOM 1982 O O . THR A 1 270 ? 89.203 40.285 83.537 1.00 20.75 263 THR A O 1
ATOM 1986 N N . LEU A 1 271 ? 86.943 40.265 83.347 1.00 19.89 264 LEU A N 1
ATOM 1987 C CA . LEU A 1 271 ? 87.017 40.397 81.915 1.00 20.38 264 LEU A CA 1
ATOM 1988 C C . LEU A 1 271 ? 85.856 41.233 81.347 1.00 20.83 264 LEU A C 1
ATOM 1989 O O . LEU A 1 271 ? 84.814 41.479 82.021 1.00 19.59 264 LEU A O 1
ATOM 1994 N N . ASP A 1 272 ? 86.051 41.638 80.102 1.00 21.64 265 ASP A N 1
ATOM 1995 C CA . ASP A 1 272 ? 85.022 42.288 79.292 1.00 23.30 265 ASP A CA 1
ATOM 1996 C C . ASP A 1 272 ? 84.033 41.221 78.836 1.00 23.19 265 ASP A C 1
ATOM 1997 O O . ASP A 1 272 ? 84.333 40.397 77.962 1.00 22.25 265 ASP A O 1
ATOM 2002 N N . ASN A 1 273 ? 82.839 41.244 79.430 1.00 23.88 266 ASN A N 1
ATOM 2003 C CA . ASN A 1 273 ? 81.861 40.178 79.275 1.00 24.04 266 ASN A CA 1
ATOM 2004 C C . ASN A 1 273 ? 81.367 40.059 77.856 1.00 25.77 266 ASN A C 1
ATOM 2005 O O . ASN A 1 273 ? 81.201 38.945 77.342 1.00 24.65 266 ASN A O 1
ATOM 2010 N N . ASP A 1 274 ? 81.078 41.193 77.223 1.00 28.35 267 ASP A N 1
ATOM 2011 C CA . ASP A 1 274 ? 80.597 41.155 75.833 1.00 30.08 267 ASP A CA 1
ATOM 2012 C C . ASP A 1 274 ? 81.677 40.601 74.895 1.00 27.90 267 ASP A C 1
ATOM 2013 O O . ASP A 1 274 ? 81.382 39.730 74.102 1.00 27.05 267 ASP A O 1
ATOM 2018 N N . LEU A 1 275 ? 82.907 41.072 75.001 1.00 27.80 268 LEU A N 1
ATOM 2019 C CA . LEU A 1 275 ? 83.968 40.588 74.121 1.00 28.47 268 LEU A CA 1
ATOM 2020 C C . LEU A 1 275 ? 84.191 39.081 74.363 1.00 26.16 268 LEU A C 1
ATOM 2021 O O . LEU A 1 275 ? 84.299 38.292 73.432 1.00 25.20 268 LEU A O 1
ATOM 2026 N N . PHE A 1 276 ? 84.184 38.674 75.622 1.00 24.24 269 PHE A N 1
ATOM 2027 C CA . PHE A 1 276 ? 84.443 37.274 75.954 1.00 23.18 269 PHE A CA 1
ATOM 2028 C C . PHE A 1 276 ? 83.337 36.371 75.425 1.00 23.03 269 PHE A C 1
ATOM 2029 O O . PHE A 1 276 ? 83.615 35.357 74.824 1.00 21.26 269 PHE A O 1
ATOM 2037 N N . ALA A 1 277 ? 82.086 36.759 75.653 1.00 22.74 270 ALA A N 1
ATOM 2038 C CA . ALA A 1 277 ? 80.960 36.016 75.173 1.00 23.13 270 ALA A CA 1
ATOM 2039 C C . ALA A 1 277 ? 81.006 35.855 73.626 1.00 24.22 270 ALA A C 1
ATOM 2040 O O . ALA A 1 277 ? 80.755 34.775 73.104 1.00 22.99 270 ALA A O 1
ATOM 2042 N N . LYS A 1 278 ? 81.363 36.930 72.920 1.00 25.63 271 LYS A N 1
ATOM 2043 C CA . LYS A 1 278 ? 81.470 36.863 71.459 1.00 26.39 271 LYS A CA 1
ATOM 2044 C C . LYS A 1 278 ? 82.531 35.902 71.026 1.00 24.69 271 LYS A C 1
ATOM 2045 O O . LYS A 1 278 ? 82.324 35.160 70.059 1.00 24.08 271 LYS A O 1
ATOM 2051 N N . ALA A 1 279 ? 83.639 35.877 71.766 1.00 23.59 272 ALA A N 1
ATOM 2052 C CA . ALA A 1 279 ? 84.728 34.955 71.480 1.00 22.73 272 ALA A CA 1
ATOM 2053 C C . ALA A 1 279 ? 84.323 33.527 71.752 1.00 21.84 272 ALA A C 1
ATOM 2054 O O . ALA A 1 279 ? 84.572 32.683 70.915 1.00 22.10 272 ALA A O 1
ATOM 2056 N N . VAL A 1 280 ? 83.723 33.244 72.909 1.00 19.71 273 VAL A N 1
ATOM 2057 C CA . VAL A 1 280 ? 83.203 31.913 73.190 1.00 20.17 273 VAL A CA 1
ATOM 2058 C C . VAL A 1 280 ? 82.235 31.449 72.095 1.00 21.51 273 VAL A C 1
ATOM 2059 O O . VAL A 1 280 ? 82.326 30.341 71.627 1.00 21.36 273 VAL A O 1
ATOM 2063 N N . ASP A 1 281 ? 81.279 32.299 71.756 1.00 22.98 274 ASP A N 1
ATOM 2064 C CA . ASP A 1 281 ? 80.316 32.008 70.714 1.00 25.77 274 ASP A CA 1
ATOM 2065 C C . ASP A 1 281 ? 80.996 31.728 69.365 1.00 25.52 274 ASP A C 1
ATOM 2066 O O . ASP A 1 281 ? 80.653 30.741 68.689 1.00 25.83 274 ASP A O 1
ATOM 2071 N N . ARG A 1 282 ? 81.993 32.531 68.993 1.00 24.79 275 ARG A N 1
ATOM 2072 C CA . ARG A 1 282 ? 82.766 32.258 67.792 1.00 26.06 275 ARG A CA 1
ATOM 2073 C C . ARG A 1 282 ? 83.413 30.883 67.757 1.00 26.26 275 ARG A C 1
ATOM 2074 O O . ARG A 1 282 ? 83.206 30.109 66.803 1.00 24.85 275 ARG A O 1
ATOM 2082 N N . VAL A 1 283 ? 84.228 30.578 68.783 1.00 25.28 276 VAL A N 1
ATOM 2083 C CA . VAL A 1 283 ? 84.987 29.324 68.764 1.00 25.91 276 VAL A CA 1
ATOM 2084 C C . VAL A 1 283 ? 84.061 28.116 68.858 1.00 27.00 276 VAL A C 1
ATOM 2085 O O . VAL A 1 283 ? 84.385 27.074 68.291 1.00 29.52 276 VAL A O 1
ATOM 2089 N N . ALA A 1 284 ? 82.911 28.264 69.511 1.00 26.33 277 ALA A N 1
ATOM 2090 C CA . ALA A 1 284 ? 81.935 27.172 69.614 1.00 28.01 277 ALA A CA 1
ATOM 2091 C C . ALA A 1 284 ? 81.205 26.833 68.287 1.00 29.85 277 ALA A C 1
ATOM 2092 O O . ALA A 1 284 ? 80.677 25.741 68.132 1.00 29.09 277 ALA A O 1
ATOM 2094 N N . THR A 1 285 ? 81.196 27.793 67.379 1.00 31.25 278 THR A N 1
ATOM 2095 C CA . THR A 1 285 ? 80.709 27.599 66.040 1.00 35.31 278 THR A CA 1
ATOM 2096 C C . THR A 1 285 ? 81.298 26.485 65.255 1.00 37.64 278 THR A C 1
ATOM 2097 O O . THR A 1 285 ? 80.645 26.081 64.279 1.00 36.36 278 THR A O 1
ATOM 2101 N N . ILE A 1 286 ? 82.509 26.028 65.540 1.00 38.48 279 ILE A N 1
ATOM 2102 C CA . ILE A 1 286 ? 83.014 24.892 64.709 1.00 41.52 279 ILE A CA 1
ATOM 2103 C C . ILE A 1 286 ? 82.234 23.603 65.004 1.00 42.01 279 ILE A C 1
ATOM 2104 O O . ILE A 1 286 ? 82.424 22.654 64.252 1.00 41.98 279 ILE A O 1
ATOM 2109 N N . SER A 1 287 ? 81.405 23.537 66.060 1.00 41.31 280 SER A N 1
ATOM 2110 C CA . SER A 1 287 ? 80.673 22.320 66.373 1.00 45.00 280 SER A CA 1
ATOM 2111 C C . SER A 1 287 ? 79.174 22.583 66.109 1.00 46.07 280 SER A C 1
ATOM 2112 O O . SER A 1 287 ? 78.602 23.581 66.572 1.00 43.25 280 SER A O 1
ATOM 2115 N N . ALA A 1 288 ? 78.558 21.690 65.344 1.00 49.57 281 ALA A N 1
ATOM 2116 C CA . ALA A 1 288 ? 77.105 21.651 65.194 1.00 53.17 281 ALA A CA 1
ATOM 2117 C C . ALA A 1 288 ? 76.498 20.723 66.260 1.00 54.89 281 ALA A C 1
ATOM 2118 O O . ALA A 1 288 ? 75.282 20.579 66.305 1.00 57.82 281 ALA A O 1
ATOM 2120 N N . GLU A 1 289 ? 77.337 20.127 67.123 1.00 56.15 282 GLU A N 1
ATOM 2121 C CA . GLU A 1 289 ? 76.901 19.162 68.144 1.00 57.70 282 GLU A CA 1
ATOM 2122 C C . GLU A 1 289 ? 76.078 19.880 69.218 1.00 56.51 282 GLU A C 1
ATOM 2123 O O . GLU A 1 289 ? 76.372 21.031 69.533 1.00 57.98 282 GLU A O 1
ATOM 2126 N N . LYS A 1 290 ? 75.060 19.202 69.770 1.00 56.50 283 LYS A N 1
ATOM 2127 C CA . LYS A 1 290 ? 74.142 19.781 70.800 1.00 52.86 283 LYS A CA 1
ATOM 2128 C C . LYS A 1 290 ? 74.902 20.256 72.020 1.00 50.26 283 LYS A C 1
ATOM 2129 O O . LYS A 1 290 ? 74.683 21.359 72.523 1.00 51.78 283 LYS A O 1
ATOM 2131 N N . SER A 1 291 ? 75.801 19.388 72.480 1.00 48.58 284 SER A N 1
ATOM 2132 C CA . SER A 1 291 ? 76.732 19.671 73.553 1.00 44.86 284 SER A CA 1
ATOM 2133 C C . SER A 1 291 ? 78.146 20.003 72.965 1.00 42.70 284 SER A C 1
ATOM 2134 O O . SER A 1 291 ? 78.664 19.270 72.112 1.00 46.11 284 SER A O 1
ATOM 2137 N N . ARG A 1 292 ? 78.690 21.135 73.402 1.00 35.82 285 ARG A N 1
ATOM 2138 C CA A ARG A 1 292 ? 79.933 21.697 72.889 0.50 34.39 285 ARG A CA 1
ATOM 2139 C CA B ARG A 1 292 ? 79.917 21.706 72.902 0.50 33.88 285 ARG A CA 1
ATOM 2140 C C . ARG A 1 292 ? 80.728 22.116 74.121 1.00 30.92 285 ARG A C 1
ATOM 2141 O O . ARG A 1 292 ? 80.263 22.927 74.849 1.00 28.43 285 ARG A O 1
ATOM 2156 N N . SER A 1 293 ? 81.912 21.561 74.322 1.00 28.70 286 SER A N 1
ATOM 2157 C CA . SER A 1 293 ? 82.805 22.024 75.387 1.00 26.80 286 SER A CA 1
ATOM 2158 C C . SER A 1 293 ? 83.863 23.024 74.867 1.00 24.76 286 SER A C 1
ATOM 2159 O O . SER A 1 293 ? 84.352 22.877 73.744 1.00 24.09 286 SER A O 1
ATOM 2162 N N . VAL A 1 294 ? 84.269 23.954 75.731 1.00 21.63 287 VAL A N 1
ATOM 2163 C CA . VAL A 1 294 ? 85.322 24.915 75.414 1.00 20.25 287 VAL A CA 1
ATOM 2164 C C . VAL A 1 294 ? 86.409 24.832 76.499 1.00 20.22 287 VAL A C 1
ATOM 2165 O O . VAL A 1 294 ? 86.098 24.798 77.698 1.00 17.51 287 VAL A O 1
ATOM 2169 N N . LYS A 1 295 ? 87.659 24.798 76.045 1.00 20.00 288 LYS A N 1
ATOM 2170 C CA . LYS A 1 295 ? 88.821 24.883 76.927 1.00 21.18 288 LYS A CA 1
ATOM 2171 C C . LYS A 1 295 ? 89.274 26.340 77.125 1.00 20.01 288 LYS A C 1
ATOM 2172 O O . LYS A 1 295 ? 89.415 27.057 76.157 1.00 18.83 288 LYS A O 1
ATOM 2178 N N . LEU A 1 296 ? 89.493 26.736 78.375 1.00 19.24 289 LEU A N 1
ATOM 2179 C CA . LEU A 1 296 ? 89.986 28.059 78.761 1.00 18.56 289 LEU A CA 1
ATOM 2180 C C . LEU A 1 296 ? 91.388 27.816 79.313 1.00 18.88 289 LEU A C 1
ATOM 2181 O O . LEU A 1 296 ? 91.544 27.182 80.384 1.00 17.54 289 LEU A O 1
ATOM 2186 N N . ALA A 1 297 ? 92.410 28.235 78.553 1.00 18.53 290 ALA A N 1
ATOM 2187 C CA . ALA A 1 297 ? 93.776 28.200 79.024 1.00 18.58 290 ALA A CA 1
ATOM 2188 C C . ALA A 1 297 ? 94.074 29.590 79.599 1.00 18.02 290 ALA A C 1
ATOM 2189 O O . ALA A 1 297 ? 94.184 30.582 78.867 1.00 17.99 290 ALA A O 1
ATOM 2191 N N . VAL A 1 298 ? 94.097 29.661 80.920 1.00 17.74 291 VAL A N 1
ATOM 2192 C CA . VAL A 1 298 ? 94.185 30.899 81.675 1.00 17.71 291 VAL A CA 1
ATOM 2193 C C . VAL A 1 298 ? 95.648 31.095 82.080 1.00 17.80 291 VAL A C 1
ATOM 2194 O O . VAL A 1 298 ? 96.308 30.171 82.575 1.00 17.55 291 VAL A O 1
ATOM 2198 N N . GLU A 1 299 ? 96.134 32.300 81.834 1.00 18.51 292 GLU A N 1
ATOM 2199 C CA . GLU A 1 299 ? 97.448 32.735 82.249 1.00 19.55 292 GLU A CA 1
ATOM 2200 C C . GLU A 1 299 ? 97.396 34.217 82.562 1.00 19.25 292 GLU A C 1
ATOM 2201 O O . GLU A 1 299 ? 96.438 34.880 82.187 1.00 19.37 292 GLU A O 1
ATOM 2207 N N . PRO A 1 300 ? 98.469 34.786 83.177 1.00 20.23 293 PRO A N 1
ATOM 2208 C CA . PRO A 1 300 ? 98.443 36.223 83.374 1.00 20.23 293 PRO A CA 1
ATOM 2209 C C . PRO A 1 300 ? 98.125 36.978 82.107 1.00 20.43 293 PRO A C 1
ATOM 2210 O O . PRO A 1 300 ? 98.683 36.698 81.026 1.00 21.03 293 PRO A O 1
ATOM 2214 N N . GLY A 1 301 ? 97.188 37.905 82.198 1.00 20.27 294 GLY A N 1
ATOM 2215 C CA . GLY A 1 301 ? 96.770 38.693 81.046 1.00 20.39 294 GLY A CA 1
ATOM 2216 C C . GLY A 1 301 ? 95.834 38.103 79.993 1.00 20.98 294 GLY A C 1
ATOM 2217 O O . GLY A 1 301 ? 95.394 38.844 79.113 1.00 20.06 294 GLY A O 1
ATOM 2218 N N . ARG A 1 302 ? 95.533 36.800 80.030 1.00 21.40 295 ARG A N 1
ATOM 2219 C CA . ARG A 1 302 ? 94.938 36.174 78.840 1.00 22.10 295 ARG A CA 1
ATOM 2220 C C . ARG A 1 302 ? 94.210 34.879 79.112 1.00 20.30 295 ARG A C 1
ATOM 2221 O O . ARG A 1 302 ? 94.620 34.048 79.934 1.00 20.31 295 ARG A O 1
ATOM 2229 N N . ILE A 1 303 ? 93.124 34.690 78.372 1.00 19.87 296 ILE A N 1
ATOM 2230 C CA . ILE A 1 303 ? 92.501 33.382 78.237 1.00 18.62 296 ILE A CA 1
ATOM 2231 C C . ILE A 1 303 ? 92.594 33.002 76.788 1.00 18.52 296 ILE A C 1
ATOM 2232 O O . ILE A 1 303 ? 92.161 33.779 75.914 1.00 19.11 296 ILE A O 1
ATOM 2237 N N . THR A 1 304 ? 93.144 31.825 76.519 1.00 17.78 297 THR A N 1
ATOM 2238 C CA . THR A 1 304 ? 93.104 31.265 75.161 1.00 18.95 297 THR A CA 1
ATOM 2239 C C . THR A 1 304 ? 91.956 30.241 75.141 1.00 18.59 297 THR A C 1
ATOM 2240 O O . THR A 1 304 ? 91.967 29.295 75.928 1.00 17.79 297 THR A O 1
ATOM 2244 N N . LEU A 1 305 ? 90.979 30.462 74.292 1.00 19.45 298 LEU A N 1
ATOM 2245 C CA . LEU A 1 305 ? 89.842 29.584 74.150 1.00 20.92 298 LEU A CA 1
ATOM 2246 C C . LEU A 1 305 ? 90.073 28.592 73.039 1.00 23.15 298 LEU A C 1
ATOM 2247 O O . LEU A 1 305 ? 90.434 28.997 71.925 1.00 23.10 298 LEU A O 1
ATOM 2252 N N . THR A 1 306 ? 89.819 27.303 73.302 1.00 23.61 299 THR A N 1
ATOM 2253 C CA . THR A 1 306 ? 89.848 26.272 72.243 1.00 25.07 299 THR A CA 1
ATOM 2254 C C . THR A 1 306 ? 88.568 25.419 72.231 1.00 26.12 299 THR A C 1
ATOM 2255 O O . THR A 1 306 ? 88.125 24.967 73.280 1.00 24.50 299 THR A O 1
ATOM 2259 N N . VAL A 1 307 ? 87.978 25.214 71.045 1.00 26.97 300 VAL A N 1
ATOM 2260 C CA . VAL A 1 307 ? 86.884 24.258 70.817 1.00 28.08 300 VAL A CA 1
ATOM 2261 C C . VAL A 1 307 ? 87.317 23.334 69.684 1.00 30.57 300 VAL A C 1
ATOM 2262 O O . VAL A 1 307 ? 88.045 23.760 68.768 1.00 30.48 300 VAL A O 1
ATOM 2266 N N . ARG A 1 308 ? 86.968 22.051 69.806 1.00 33.04 301 ARG A N 1
ATOM 2267 C CA . ARG A 1 308 ? 87.164 21.040 68.787 1.00 36.68 301 ARG A CA 1
ATOM 2268 C C . ARG A 1 308 ? 85.828 20.330 68.572 1.00 38.55 301 ARG A C 1
ATOM 2269 O O . ARG A 1 308 ? 85.033 20.205 69.491 1.00 37.85 301 ARG A O 1
ATOM 2277 N N . ASN A 1 309 ? 85.557 19.929 67.337 1.00 38.83 302 ASN A N 1
ATOM 2278 C CA . ASN A 1 309 ? 84.385 19.121 67.071 1.00 40.21 302 ASN A CA 1
ATOM 2279 C C . ASN A 1 309 ? 84.833 17.670 66.884 1.00 44.56 302 ASN A C 1
ATOM 2280 O O . ASN A 1 309 ? 86.045 17.358 66.928 1.00 44.97 302 ASN A O 1
ATOM 2285 N N . MET A 1 310 ? 83.842 16.812 66.633 1.00 48.20 303 MET A N 1
ATOM 2286 C CA . MET A 1 310 ? 84.071 15.396 66.445 1.00 52.67 303 MET A CA 1
ATOM 2287 C C . MET A 1 310 ? 84.394 14.997 64.995 1.00 52.73 303 MET A C 1
ATOM 2288 O O . MET A 1 310 ? 84.226 13.834 64.641 1.00 53.99 303 MET A O 1
ATOM 2293 N N . GLU A 1 311 ? 84.819 15.947 64.160 1.00 49.86 304 GLU A N 1
ATOM 2294 C CA . GLU A 1 311 ? 85.145 15.690 62.746 1.00 49.72 304 GLU A CA 1
ATOM 2295 C C . GLU A 1 311 ? 86.385 16.493 62.381 1.00 48.37 304 GLU A C 1
ATOM 2296 O O . GLU A 1 311 ? 86.438 17.079 61.308 1.00 50.64 304 GLU A O 1
ATOM 2302 N N . ALA A 1 312 ? 87.380 16.501 63.272 1.00 45.67 305 ALA A N 1
ATOM 2303 C CA . ALA A 1 312 ? 88.714 17.135 63.060 1.00 45.00 305 ALA A CA 1
ATOM 2304 C C . ALA A 1 312 ? 88.814 18.704 63.065 1.00 42.38 305 ALA A C 1
ATOM 2305 O O . ALA A 1 312 ? 89.895 19.253 62.953 1.00 44.66 305 ALA A O 1
ATOM 2307 N N . GLY A 1 313 ? 87.715 19.421 63.244 1.00 40.59 306 GLY A N 1
ATOM 2308 C CA . GLY A 1 313 ? 87.764 20.874 63.208 1.00 39.39 306 GLY A CA 1
ATOM 2309 C C . GLY A 1 313 ? 88.218 21.477 64.517 1.00 36.74 306 GLY A C 1
ATOM 2310 O O . GLY A 1 313 ? 87.805 21.015 65.563 1.00 35.95 306 GLY A O 1
ATOM 2311 N N . GLN A 1 314 ? 89.024 22.529 64.446 1.00 35.31 307 GLN A N 1
ATOM 2312 C CA . GLN A 1 314 ? 89.506 23.280 65.620 1.00 34.63 307 GLN A CA 1
ATOM 2313 C C . GLN A 1 314 ? 89.202 24.793 65.500 1.00 32.71 307 GLN A C 1
ATOM 2314 O O . GLN A 1 314 ? 89.240 25.345 64.393 1.00 31.12 307 GLN A O 1
ATOM 2320 N N . ALA A 1 315 ? 88.941 25.445 66.641 1.00 29.34 308 ALA A N 1
ATOM 2321 C CA . ALA A 1 315 ? 88.830 26.909 66.725 1.00 28.69 308 ALA A CA 1
ATOM 2322 C C . ALA A 1 315 ? 89.511 27.437 67.951 1.00 28.30 308 ALA A C 1
ATOM 2323 O O . ALA A 1 315 ? 89.227 26.951 69.076 1.00 27.57 308 ALA A O 1
ATOM 2325 N N . VAL A 1 316 ? 90.401 28.415 67.770 1.00 27.82 309 VAL A N 1
ATOM 2326 C CA . VAL A 1 316 ? 91.091 29.093 68.863 1.00 27.27 309 VAL A CA 1
ATOM 2327 C C . VAL A 1 316 ? 90.901 30.601 68.827 1.00 27.03 309 VAL A C 1
ATOM 2328 O O . VAL A 1 316 ? 91.032 31.214 67.744 1.00 26.17 309 VAL A O 1
ATOM 2332 N N . GLU A 1 317 ? 90.708 31.204 70.006 1.00 25.28 310 GLU A N 1
ATOM 2333 C CA . GLU A 1 317 ? 90.733 32.666 70.140 1.00 25.63 310 GLU A CA 1
ATOM 2334 C C . GLU A 1 317 ? 91.354 33.115 71.439 1.00 26.04 310 GLU A C 1
ATOM 2335 O O . GLU A 1 317 ? 91.040 32.539 72.500 1.00 24.04 310 GLU A O 1
ATOM 2341 N N . GLU A 1 318 ? 92.239 34.126 71.362 1.00 26.46 311 GLU A N 1
ATOM 2342 C CA . GLU A 1 318 ? 92.819 34.738 72.582 1.00 25.93 311 GLU A CA 1
ATOM 2343 C C . GLU A 1 318 ? 92.010 35.960 72.978 1.00 23.94 311 GLU A C 1
ATOM 2344 O O . GLU A 1 318 ? 91.596 36.759 72.132 1.00 23.31 311 GLU A O 1
ATOM 2350 N N . VAL A 1 319 ? 91.745 36.064 74.272 1.00 23.41 312 VAL A N 1
ATOM 2351 C CA . VAL A 1 319 ? 91.025 37.209 74.861 1.00 23.20 312 VAL A CA 1
ATOM 2352 C C . VAL A 1 319 ? 91.877 37.755 76.008 1.00 22.48 312 VAL A C 1
ATOM 2353 O O . VAL A 1 319 ? 92.302 37.002 76.889 1.00 20.33 312 VAL A O 1
ATOM 2357 N N . GLU A 1 320 ? 92.162 39.049 75.958 1.00 23.57 313 GLU A N 1
ATOM 2358 C CA . GLU A 1 320 ? 92.882 39.722 77.054 1.00 25.55 313 GLU A CA 1
ATOM 2359 C C . GLU A 1 320 ? 91.959 39.809 78.298 1.00 23.08 313 GLU A C 1
ATOM 2360 O O . GLU A 1 320 ? 90.775 40.083 78.183 1.00 23.02 313 GLU A O 1
ATOM 2366 N N . VAL A 1 321 ? 92.492 39.479 79.449 1.00 21.75 314 VAL A N 1
ATOM 2367 C CA . VAL A 1 321 ? 91.717 39.521 80.699 1.00 22.32 314 VAL A CA 1
ATOM 2368 C C . VAL A 1 321 ? 92.624 40.091 81.784 1.00 22.30 314 VAL A C 1
ATOM 2369 O O . VAL A 1 321 ? 93.830 40.183 81.602 1.00 20.38 314 VAL A O 1
ATOM 2373 N N . ASP A 1 322 ? 91.989 40.489 82.894 1.00 22.95 315 ASP A N 1
ATOM 2374 C CA . ASP A 1 322 ? 92.678 40.963 84.071 1.00 22.39 315 ASP A CA 1
ATOM 2375 C C . ASP A 1 322 ? 92.883 39.809 85.058 1.00 22.02 315 ASP A C 1
ATOM 2376 O O . ASP A 1 322 ? 91.939 39.433 85.834 1.00 19.83 315 ASP A O 1
ATOM 2381 N N . TYR A 1 323 ? 94.114 39.280 85.076 1.00 20.98 316 TYR A N 1
ATOM 2382 C CA . TYR A 1 323 ? 94.518 38.169 85.937 1.00 21.48 316 TYR A CA 1
ATOM 2383 C C . TYR A 1 323 ? 96.029 38.116 86.131 1.00 23.89 316 TYR A C 1
ATOM 2384 O O . TYR A 1 323 ? 96.748 38.264 85.157 1.00 23.60 316 TYR A O 1
ATOM 2393 N N . ASP A 1 324 ? 96.515 37.827 87.335 1.00 25.17 317 ASP A N 1
ATOM 2394 C CA . ASP A 1 324 ? 97.958 37.652 87.519 1.00 29.23 317 ASP A CA 1
ATOM 2395 C C . ASP A 1 324 ? 98.338 36.501 88.420 1.00 29.54 317 ASP A C 1
ATOM 2396 O O . ASP A 1 324 ? 99.397 36.533 89.108 1.00 33.08 317 ASP A O 1
ATOM 2401 N N . GLY A 1 325 ? 97.530 35.471 88.425 1.00 26.38 318 GLY A N 1
ATOM 2402 C CA . GLY A 1 325 ? 97.847 34.275 89.201 1.00 25.62 318 GLY A CA 1
ATOM 2403 C C . GLY A 1 325 ? 98.553 33.188 88.414 1.00 24.71 318 GLY A C 1
ATOM 2404 O O . GLY A 1 325 ? 99.107 33.423 87.319 1.00 24.73 318 GLY A O 1
ATOM 2405 N N . GLU A 1 326 ? 98.491 31.988 88.967 1.00 24.91 319 GLU A N 1
ATOM 2406 C CA . GLU A 1 326 ? 99.090 30.825 88.387 1.00 26.41 319 GLU A CA 1
ATOM 2407 C C . GLU A 1 326 ? 98.311 30.465 87.106 1.00 24.26 319 GLU A C 1
ATOM 2408 O O . GLU A 1 326 ? 97.117 30.647 87.065 1.00 23.18 319 GLU A O 1
ATOM 2414 N N . PRO A 1 327 ? 98.997 29.975 86.067 1.00 23.13 320 PRO A N 1
ATOM 2415 C CA . PRO A 1 327 ? 98.295 29.492 84.886 1.00 22.70 320 PRO A CA 1
ATOM 2416 C C . PRO A 1 327 ? 97.567 28.194 85.150 1.00 21.63 320 PRO A C 1
ATOM 2417 O O . PRO A 1 327 ? 98.004 27.415 85.988 1.00 21.69 320 PRO A O 1
ATOM 2421 N N . PHE A 1 328 ? 96.450 27.968 84.488 1.00 20.21 321 PHE A N 1
ATOM 2422 C CA . PHE A 1 328 ? 95.757 26.710 84.586 1.00 19.64 321 PHE A CA 1
ATOM 2423 C C . PHE A 1 328 ? 94.869 26.560 83.362 1.00 19.27 321 PHE A C 1
ATOM 2424 O O . PHE A 1 328 ? 94.664 27.541 82.657 1.00 18.68 321 PHE A O 1
ATOM 2432 N N . GLU A 1 329 ? 94.337 25.349 83.172 1.00 19.39 322 GLU A N 1
ATOM 2433 C CA . GLU A 1 329 ? 93.432 25.027 82.088 1.00 19.83 322 GLU A CA 1
ATOM 2434 C C . GLU A 1 329 ? 92.153 24.439 82.700 1.00 19.23 322 GLU A C 1
ATOM 2435 O O . GLU A 1 329 ? 92.210 23.660 83.636 1.00 17.78 322 GLU A O 1
ATOM 2441 N N . ILE A 1 330 ? 90.993 24.865 82.195 1.00 17.65 323 ILE A N 1
ATOM 2442 C CA . ILE A 1 330 ? 89.712 24.393 82.704 1.00 16.92 323 ILE A CA 1
ATOM 2443 C C . ILE A 1 330 ? 88.753 24.367 81.518 1.00 16.95 323 ILE A C 1
ATOM 2444 O O . ILE A 1 330 ? 88.875 25.205 80.598 1.00 16.17 323 ILE A O 1
ATOM 2449 N N . GLY A 1 331 ? 87.827 23.422 81.560 1.00 16.31 324 GLY A N 1
ATOM 2450 C CA . GLY A 1 331 ? 86.828 23.247 80.514 1.00 16.87 324 GLY A CA 1
ATOM 2451 C C . GLY A 1 331 ? 85.433 23.532 81.025 1.00 16.35 324 GLY A C 1
ATOM 2452 O O . GLY A 1 331 ? 85.066 23.160 82.188 1.00 16.06 324 GLY A O 1
ATOM 2453 N N . PHE A 1 332 ? 84.595 24.117 80.158 1.00 15.71 325 PHE A N 1
ATOM 2454 C CA . PHE A 1 332 ? 83.179 24.305 80.447 1.00 15.75 325 PHE A CA 1
ATOM 2455 C C . PHE A 1 332 ? 82.325 23.953 79.218 1.00 16.09 325 PHE A C 1
ATOM 2456 O O . PHE A 1 332 ? 82.802 23.972 78.099 1.00 15.14 325 PHE A O 1
ATOM 2464 N N . ASN A 1 333 ? 81.093 23.545 79.476 1.00 16.48 326 ASN A N 1
ATOM 2465 C CA . ASN A 1 333 ? 80.076 23.464 78.410 1.00 17.10 326 ASN A CA 1
ATOM 2466 C C . ASN A 1 333 ? 79.865 24.895 77.913 1.00 16.78 326 ASN A C 1
ATOM 2467 O O . ASN A 1 333 ? 79.580 25.825 78.680 1.00 15.82 326 ASN A O 1
ATOM 2472 N N . ALA A 1 334 ? 80.050 25.082 76.616 1.00 18.15 327 ALA A N 1
ATOM 2473 C CA . ALA A 1 334 ? 79.972 26.431 76.028 1.00 18.46 327 ALA A CA 1
ATOM 2474 C C . ALA A 1 334 ? 78.622 27.099 76.232 1.00 18.85 327 ALA A C 1
ATOM 2475 O O . ALA A 1 334 ? 78.572 28.296 76.539 1.00 17.16 327 ALA A O 1
ATOM 2477 N N . ARG A 1 335 ? 77.537 26.343 76.087 1.00 20.23 328 ARG A N 1
ATOM 2478 C CA . ARG A 1 335 ? 76.204 26.895 76.271 1.00 21.38 328 ARG A CA 1
ATOM 2479 C C . ARG A 1 335 ? 76.006 27.392 77.718 1.00 20.37 328 ARG A C 1
ATOM 2480 O O . ARG A 1 335 ? 75.490 28.492 77.959 1.00 20.09 328 ARG A O 1
ATOM 2488 N N . TYR A 1 336 ? 76.454 26.593 78.692 1.00 19.89 329 TYR A N 1
ATOM 2489 C CA . TYR A 1 336 ? 76.333 26.989 80.077 1.00 19.70 329 TYR A CA 1
ATOM 2490 C C . TYR A 1 336 ? 77.121 28.276 80.372 1.00 18.52 329 TYR A C 1
ATOM 2491 O O . TYR A 1 336 ? 76.652 29.156 81.112 1.00 18.38 329 TYR A O 1
ATOM 2500 N N . LEU A 1 337 ? 78.315 28.399 79.790 1.00 17.53 330 LEU A N 1
ATOM 2501 C CA . LEU A 1 337 ? 79.107 29.609 79.957 1.00 17.43 330 LEU A CA 1
ATOM 2502 C C . LEU A 1 337 ? 78.421 30.809 79.319 1.00 16.85 330 LEU A C 1
ATOM 2503 O O . LEU A 1 337 ? 78.286 31.877 79.918 1.00 17.28 330 LEU A O 1
ATOM 2508 N N . LEU A 1 338 ? 77.953 30.633 78.100 1.00 18.67 331 LEU A N 1
ATOM 2509 C CA . LEU A 1 338 ? 77.206 31.708 77.409 1.00 18.86 331 LEU A CA 1
ATOM 2510 C C . LEU A 1 338 ? 75.954 32.074 78.155 1.00 18.38 331 LEU A C 1
ATOM 2511 O O . LEU A 1 338 ? 75.603 33.245 78.205 1.00 18.26 331 LEU A O 1
ATOM 2516 N N . ASP A 1 339 ? 75.288 31.110 78.764 1.00 19.59 332 ASP A N 1
ATOM 2517 C CA . ASP A 1 339 ? 74.091 31.406 79.582 1.00 18.97 332 ASP A CA 1
ATOM 2518 C C . ASP A 1 339 ? 74.397 32.360 80.721 1.00 18.78 332 ASP A C 1
ATOM 2519 O O . ASP A 1 339 ? 73.692 33.355 80.971 1.00 17.46 332 ASP A O 1
ATOM 2524 N N . VAL A 1 340 ? 75.507 32.107 81.408 1.00 18.82 333 VAL A N 1
ATOM 2525 C CA . VAL A 1 340 ? 75.958 33.013 82.445 1.00 18.25 333 VAL A CA 1
ATOM 2526 C C . VAL A 1 340 ? 76.326 34.379 81.912 1.00 18.48 333 VAL A C 1
ATOM 2527 O O . VAL A 1 340 ? 75.876 35.387 82.476 1.00 19.09 333 VAL A O 1
ATOM 2531 N N . CYS A 1 341 ? 77.136 34.462 80.849 1.00 18.41 334 CYS A N 1
ATOM 2532 C CA . CYS A 1 341 ? 77.481 35.750 80.291 1.00 18.56 334 CYS A CA 1
ATOM 2533 C C . CYS A 1 341 ? 76.208 36.531 79.869 1.00 19.18 334 CYS A C 1
ATOM 2534 O O . CYS A 1 341 ? 76.155 37.749 79.980 1.00 18.76 334 CYS A O 1
ATOM 2537 N N . GLY A 1 342 ? 75.190 35.813 79.415 1.00 19.51 335 GLY A N 1
ATOM 2538 C CA . GLY A 1 342 ? 73.866 36.403 79.072 1.00 21.27 335 GLY A CA 1
ATOM 2539 C C . GLY A 1 342 ? 73.107 37.040 80.221 1.00 22.85 335 GLY A C 1
ATOM 2540 O O . GLY A 1 342 ? 72.217 37.822 79.987 1.00 23.77 335 GLY A O 1
ATOM 2541 N N . GLN A 1 343 ? 73.438 36.700 81.465 1.00 22.38 336 GLN A N 1
ATOM 2542 C CA . GLN A 1 343 ? 72.800 37.274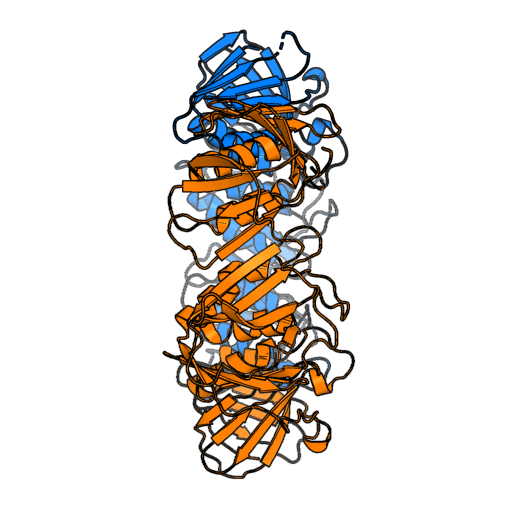 82.652 1.00 24.06 336 GLN A CA 1
ATOM 2543 C C . GLN A 1 343 ? 73.519 38.463 83.211 1.00 23.50 336 GLN A C 1
ATOM 2544 O O . GLN A 1 343 ? 72.931 39.220 83.944 1.00 24.13 336 GLN A O 1
ATOM 2550 N N . ILE A 1 344 ? 74.766 38.653 82.838 1.00 22.99 337 ILE A N 1
ATOM 2551 C CA . ILE A 1 344 ? 75.580 39.695 83.420 1.00 24.12 337 ILE A CA 1
ATOM 2552 C C . ILE A 1 344 ? 75.043 41.038 82.910 1.00 26.39 337 ILE A C 1
ATOM 2553 O O . ILE A 1 344 ? 74.841 41.211 81.705 1.00 27.30 337 ILE A O 1
ATOM 2558 N N . ALA A 1 345 ? 74.815 41.979 83.833 1.00 26.12 338 ALA A N 1
ATOM 2559 C CA . ALA A 1 345 ? 74.044 43.205 83.531 1.00 27.42 338 ALA A CA 1
ATOM 2560 C C . ALA A 1 345 ? 74.910 44.376 83.059 1.00 28.06 338 ALA A C 1
ATOM 2561 O O . ALA A 1 345 ? 74.370 45.373 82.595 1.00 28.09 338 ALA A O 1
ATOM 2563 N N . GLY A 1 346 ? 76.233 44.316 83.274 1.00 27.00 339 GLY A N 1
ATOM 2564 C CA . GLY A 1 346 ? 77.123 45.412 82.904 1.00 28.48 339 GLY A CA 1
ATOM 2565 C C . GLY A 1 346 ? 78.273 44.959 82.036 1.00 27.91 339 GLY A C 1
ATOM 2566 O O . GLY A 1 346 ? 78.288 43.832 81.602 1.00 27.27 339 GLY A O 1
ATOM 2567 N N . PRO A 1 347 ? 79.300 45.802 81.890 1.00 29.06 340 PRO A N 1
ATOM 2568 C CA . PRO A 1 347 ? 80.347 45.428 80.942 1.00 28.00 340 PRO A CA 1
ATOM 2569 C C . PRO A 1 347 ? 81.328 44.358 81.439 1.00 26.91 340 PRO A C 1
ATOM 2570 O O . PRO A 1 347 ? 81.909 43.687 80.607 1.00 25.60 340 PRO A O 1
ATOM 2574 N N . GLN A 1 348 ? 81.544 44.237 82.742 1.00 25.54 341 GLN A N 1
ATOM 2575 C CA . GLN A 1 348 ? 82.461 43.217 83.250 1.00 26.14 341 GLN A CA 1
ATOM 2576 C C . GLN A 1 348 ? 81.801 42.003 83.876 1.00 22.62 341 GLN A C 1
ATOM 2577 O O . GLN A 1 348 ? 80.707 42.068 84.408 1.00 22.35 341 GLN A O 1
ATOM 2583 N N . ALA A 1 349 ? 82.512 40.882 83.823 1.00 20.00 342 ALA A N 1
ATOM 2584 C CA . ALA A 1 349 ? 82.154 39.731 84.603 1.00 19.34 342 ALA A CA 1
ATOM 2585 C C . ALA A 1 349 ? 83.396 39.365 85.401 1.00 18.69 342 ALA A C 1
ATOM 2586 O O . ALA A 1 349 ? 84.522 39.546 84.941 1.00 20.03 342 ALA A O 1
ATOM 2588 N N . GLU A 1 350 ? 83.163 38.887 86.598 1.00 19.19 343 GLU A N 1
ATOM 2589 C CA . GLU A 1 350 ? 84.221 38.407 87.485 1.00 19.77 343 GLU A CA 1
ATOM 2590 C C . GLU A 1 350 ? 84.055 36.931 87.707 1.00 19.41 343 GLU A C 1
ATOM 2591 O O . GLU A 1 350 ? 82.966 36.452 88.161 1.00 20.47 343 GLU A O 1
ATOM 2597 N N . PHE A 1 351 ? 85.148 36.202 87.468 1.00 18.77 344 PHE A N 1
ATOM 2598 C CA . PHE A 1 351 ? 85.203 34.767 87.672 1.00 18.25 344 PHE A CA 1
ATOM 2599 C C . PHE A 1 351 ? 86.142 34.468 88.828 1.00 19.38 344 PHE A C 1
ATOM 2600 O O . PHE A 1 351 ? 87.247 35.073 88.927 1.00 19.16 344 PHE A O 1
ATOM 2608 N N . ARG A 1 352 ? 85.730 33.541 89.680 1.00 17.99 345 ARG A N 1
ATOM 2609 C CA . ARG A 1 352 ? 86.568 33.047 90.790 1.00 19.64 345 ARG A CA 1
ATOM 2610 C C . ARG A 1 352 ? 86.785 31.544 90.678 1.00 19.15 345 ARG A C 1
ATOM 2611 O O . ARG A 1 352 ? 85.844 30.750 90.796 1.00 17.33 345 ARG A O 1
ATOM 2619 N N . PHE A 1 353 ? 88.035 31.153 90.480 1.00 19.68 346 PHE A N 1
ATOM 2620 C CA . PHE A 1 353 ? 88.409 29.769 90.272 1.00 20.18 346 PHE A CA 1
ATOM 2621 C C . PHE A 1 353 ? 89.207 29.243 91.459 1.00 22.46 346 PHE A C 1
ATOM 2622 O O . PHE A 1 353 ? 89.843 30.022 92.189 1.00 23.60 346 PHE A O 1
ATOM 2630 N N . ALA A 1 354 ? 89.131 27.942 91.680 1.00 24.10 347 ALA A N 1
ATOM 2631 C CA . ALA A 1 354 ? 90.017 27.254 92.644 1.00 26.16 347 ALA A CA 1
ATOM 2632 C C . ALA A 1 354 ? 90.930 26.361 91.798 1.00 29.17 347 ALA A C 1
ATOM 2633 O O . ALA A 1 354 ? 91.865 26.873 91.222 1.00 30.60 347 ALA A O 1
ATOM 2635 N N . ASP A 1 355 ? 90.690 25.061 91.704 1.00 31.74 348 ASP A N 1
ATOM 2636 C CA . ASP A 1 355 ? 91.477 24.181 90.825 1.00 31.12 348 ASP A CA 1
ATOM 2637 C C . ASP A 1 355 ? 90.598 23.816 89.632 1.00 29.11 348 ASP A C 1
ATOM 2638 O O . ASP A 1 355 ? 89.386 24.153 89.629 1.00 26.07 348 ASP A O 1
ATOM 2643 N N . PRO A 1 356 ? 91.174 23.137 88.609 1.00 27.54 349 PRO A N 1
ATOM 2644 C CA . PRO A 1 356 ? 90.361 22.825 87.429 1.00 26.52 349 PRO A CA 1
ATOM 2645 C C . PRO A 1 356 ? 89.223 21.826 87.659 1.00 25.92 349 PRO A C 1
ATOM 2646 O O . PRO A 1 356 ? 88.405 21.672 86.782 1.00 26.79 349 PRO A O 1
ATOM 2650 N N . ALA A 1 357 ? 89.231 21.106 88.783 1.00 25.45 350 ALA A N 1
ATOM 2651 C CA . ALA A 1 357 ? 88.206 20.109 89.111 1.00 26.06 350 ALA A CA 1
ATOM 2652 C C . ALA A 1 357 ? 87.088 20.718 89.980 1.00 25.73 350 ALA A C 1
ATOM 2653 O O . ALA A 1 357 ? 86.093 20.039 90.236 1.00 25.90 350 ALA A O 1
ATOM 2655 N N . SER A 1 358 ? 87.237 21.975 90.398 1.00 23.41 351 SER A N 1
ATOM 2656 C CA . SER A 1 358 ? 86.321 22.576 91.364 1.00 23.70 351 SER A CA 1
ATOM 2657 C C . SER A 1 358 ? 85.295 23.498 90.717 1.00 21.05 351 SER A C 1
ATOM 2658 O O . SER A 1 358 ? 85.554 24.124 89.706 1.00 18.79 351 SER A O 1
ATOM 2661 N N . PRO A 1 359 ? 84.125 23.640 91.368 1.00 20.63 352 PRO A N 1
ATOM 2662 C CA . PRO A 1 359 ? 83.154 24.630 90.892 1.00 19.73 352 PRO A CA 1
ATOM 2663 C C . PRO A 1 359 ? 83.738 26.038 90.789 1.00 18.76 352 PRO A C 1
ATOM 2664 O O . PRO A 1 359 ? 84.524 26.442 91.650 1.00 19.30 352 PRO A O 1
ATOM 2668 N N . THR A 1 360 ? 83.261 26.802 89.795 1.00 17.62 353 THR A N 1
ATOM 2669 C CA . THR A 1 360 ? 83.696 28.116 89.525 1.00 17.33 353 THR A CA 1
ATOM 2670 C C . THR A 1 360 ? 82.543 29.070 89.807 1.00 16.99 353 THR A C 1
ATOM 2671 O O . THR A 1 360 ? 81.455 28.812 89.412 1.00 16.73 353 THR A O 1
ATOM 2675 N N . LEU A 1 361 ? 82.833 30.188 90.465 1.00 16.87 354 LEU A N 1
ATOM 2676 C CA . LEU A 1 361 ? 81.837 31.218 90.803 1.00 17.47 354 LEU A CA 1
ATOM 2677 C C . LEU A 1 361 ? 81.958 32.314 89.774 1.00 17.51 354 LEU A C 1
ATOM 2678 O O . LEU A 1 361 ? 83.080 32.714 89.394 1.00 17.36 354 LEU A O 1
ATOM 2683 N N . VAL A 1 362 ? 80.823 32.807 89.302 1.00 17.38 355 VAL A N 1
ATOM 2684 C CA . VAL A 1 362 ? 80.796 34.000 88.470 1.00 17.85 355 VAL A CA 1
ATOM 2685 C C . VAL A 1 362 ? 79.927 35.022 89.179 1.00 18.53 355 VAL A C 1
ATOM 2686 O O . VAL A 1 362 ? 78.773 34.699 89.602 1.00 18.22 355 VAL A O 1
ATOM 2690 N N . VAL A 1 363 ? 80.467 36.211 89.361 1.00 19.02 356 VAL A N 1
ATOM 2691 C CA . VAL A 1 363 ? 79.741 37.287 90.016 1.00 20.81 356 VAL A CA 1
ATOM 2692 C C . VAL A 1 363 ? 79.618 38.473 89.077 1.00 20.57 356 VAL A C 1
ATOM 2693 O O . VAL A 1 363 ? 80.419 38.648 88.157 1.00 21.12 356 VAL A O 1
ATOM 2697 N N . ASP A 1 364 ? 78.584 39.269 89.316 1.00 20.73 357 ASP A N 1
ATOM 2698 C CA . ASP A 1 364 ? 78.235 40.389 88.477 1.00 21.08 357 ASP A CA 1
ATOM 2699 C C . ASP A 1 364 ? 78.558 41.653 89.277 1.00 21.86 357 ASP A C 1
ATOM 2700 O O . ASP A 1 364 ? 77.850 41.964 90.261 1.00 21.86 357 ASP A O 1
ATOM 2705 N N . PRO A 1 365 ? 79.589 42.420 88.854 1.00 21.86 358 PRO A N 1
ATOM 2706 C CA . PRO A 1 365 ? 79.941 43.627 89.644 1.00 23.01 358 PRO A CA 1
ATOM 2707 C C . PRO A 1 365 ? 78.838 44.697 89.778 1.00 23.77 358 PRO A C 1
ATOM 2708 O O . PRO A 1 365 ? 78.936 45.523 90.689 1.00 26.67 358 PRO A O 1
ATOM 2712 N N . VAL A 1 366 ? 77.835 44.707 88.928 1.00 23.08 359 VAL A N 1
ATOM 2713 C CA . VAL A 1 366 ? 76.765 45.671 89.070 1.00 25.86 359 VAL A CA 1
ATOM 2714 C C . VAL A 1 366 ? 75.498 45.081 89.705 1.00 24.98 359 VAL A C 1
ATOM 2715 O O . VAL A 1 366 ? 74.518 45.781 89.807 1.00 25.18 359 VAL A O 1
ATOM 2719 N N . ASP A 1 367 ? 75.532 43.793 90.088 1.00 23.37 360 ASP A N 1
ATOM 2720 C CA . ASP A 1 367 ? 74.417 43.168 90.829 1.00 22.60 360 ASP A CA 1
ATOM 2721 C C . ASP A 1 367 ? 75.015 42.174 91.844 1.00 22.07 360 ASP A C 1
ATOM 2722 O O . ASP A 1 367 ? 75.219 41.008 91.519 1.00 21.05 360 ASP A O 1
ATOM 2727 N N . PRO A 1 368 ? 75.233 42.629 93.088 1.00 24.05 361 PRO A N 1
ATOM 2728 C CA . PRO A 1 368 ? 75.662 41.717 94.164 1.00 24.37 361 PRO A CA 1
ATOM 2729 C C . PRO A 1 368 ? 74.588 40.655 94.558 1.00 23.72 361 PRO A C 1
ATOM 2730 O O . PRO A 1 368 ? 74.893 39.765 95.352 1.00 23.89 361 PRO A O 1
ATOM 2734 N N . GLY A 1 369 ? 73.349 40.806 94.078 1.00 22.83 362 GLY A N 1
ATOM 2735 C CA . GLY A 1 369 ? 72.270 39.928 94.453 1.00 22.77 362 GLY A CA 1
ATOM 2736 C C . GLY A 1 369 ? 72.137 38.687 93.568 1.00 21.94 362 GLY A C 1
ATOM 2737 O O . GLY A 1 369 ? 71.096 38.008 93.652 1.00 22.08 362 GLY A O 1
ATOM 2738 N N . VAL A 1 370 ? 73.104 38.416 92.666 1.00 20.26 363 VAL A N 1
ATOM 2739 C CA . VAL A 1 370 ? 73.129 37.177 91.902 1.00 19.53 363 VAL A CA 1
ATOM 2740 C C . VAL A 1 370 ? 74.464 36.431 92.089 1.00 19.51 363 VAL A C 1
ATOM 2741 O O . VAL A 1 370 ? 75.477 37.067 92.443 1.00 19.75 363 VAL A O 1
ATOM 2745 N N . LYS A 1 371 ? 74.419 35.122 91.988 1.00 19.00 364 LYS A N 1
ATOM 2746 C CA . LYS A 1 371 ? 75.617 34.273 91.921 1.00 19.61 364 LYS A CA 1
ATOM 2747 C C . LYS A 1 371 ? 75.380 33.212 90.872 1.00 19.32 364 LYS A C 1
ATOM 2748 O O . LYS A 1 371 ? 74.289 32.599 90.818 1.00 18.45 364 LYS A O 1
ATOM 2754 N N . TYR A 1 372 ? 76.412 32.929 90.056 1.00 18.46 365 TYR A N 1
ATOM 2755 C CA . TYR A 1 372 ? 76.365 31.787 89.143 1.00 17.69 365 TYR A CA 1
ATOM 2756 C C . TYR A 1 372 ? 77.537 30.818 89.428 1.00 17.76 365 TYR A C 1
ATOM 2757 O O . TYR A 1 372 ? 78.646 31.237 89.803 1.00 16.56 365 TYR A O 1
ATOM 2766 N N . VAL A 1 373 ? 77.230 29.547 89.310 1.00 17.99 366 VAL A N 1
ATOM 2767 C CA . VAL A 1 373 ? 78.193 28.489 89.516 1.00 19.05 366 VAL A CA 1
ATOM 2768 C C . VAL A 1 373 ? 78.223 27.652 88.210 1.00 18.58 366 VAL A C 1
ATOM 2769 O O . VAL A 1 373 ? 77.157 27.211 87.681 1.00 18.27 366 VAL A O 1
ATOM 2773 N N . LEU A 1 374 ? 79.440 27.477 87.704 1.00 18.67 367 LEU A N 1
ATOM 2774 C CA . LEU A 1 374 ? 79.746 26.579 86.583 1.00 19.44 367 LEU A CA 1
ATOM 2775 C C . LEU A 1 374 ? 80.597 25.425 87.068 1.00 19.49 367 LEU A C 1
ATOM 2776 O O . LEU A 1 374 ? 81.539 25.644 87.835 1.00 18.60 367 LEU A O 1
ATOM 2781 N N . MET A 1 375 ? 80.221 24.228 86.601 1.00 19.94 368 MET A N 1
ATOM 2782 C CA A MET A 1 375 ? 80.919 23.015 86.955 0.60 21.47 368 MET A CA 1
ATOM 2783 C CA B MET A 1 375 ? 80.920 23.014 86.946 0.40 21.16 368 MET A CA 1
ATOM 2784 C C . MET A 1 375 ? 81.877 22.664 85.809 1.00 21.01 368 MET A C 1
ATOM 2785 O O . MET A 1 375 ? 81.486 22.630 84.655 1.00 19.31 368 MET A O 1
ATOM 2794 N N . PRO A 1 376 ? 83.143 22.435 86.131 1.00 22.44 369 PRO A N 1
ATOM 2795 C CA . PRO A 1 376 ? 84.065 22.169 85.036 1.00 21.95 369 PRO A CA 1
ATOM 2796 C C . PRO A 1 376 ? 83.988 20.760 84.528 1.00 22.53 369 PRO A C 1
ATOM 2797 O O . PRO A 1 376 ? 83.414 19.874 85.155 1.00 21.17 369 PRO A O 1
ATOM 2801 N N . LEU A 1 377 ? 84.499 20.562 83.320 1.00 22.96 370 LEU A N 1
ATOM 2802 C CA . LEU A 1 377 ? 84.512 19.268 82.723 1.00 24.04 370 LEU A CA 1
ATOM 2803 C C . LEU A 1 377 ? 85.823 19.087 81.981 1.00 24.63 370 LEU A C 1
ATOM 2804 O O . LEU A 1 377 ? 86.591 20.036 81.802 1.00 22.27 370 LEU A O 1
ATOM 2809 N N . ARG A 1 378 ? 86.109 17.847 81.645 1.00 26.21 371 ARG A N 1
ATOM 2810 C CA . ARG A 1 378 ? 87.263 17.548 80.786 1.00 29.53 371 ARG A CA 1
ATOM 2811 C C . ARG A 1 378 ? 86.736 17.679 79.345 1.00 30.37 371 ARG A C 1
ATOM 2812 O O . ARG A 1 378 ? 85.686 17.115 79.019 1.00 31.00 371 ARG A O 1
ATOM 2820 N N . VAL A 1 379 ? 87.396 18.445 78.490 1.00 32.83 372 VAL A N 1
ATOM 2821 C CA . VAL A 1 379 ? 86.910 18.612 77.081 1.00 37.45 372 VAL A CA 1
ATOM 2822 C C . VAL A 1 379 ? 86.977 17.354 76.182 1.00 42.15 372 VAL A C 1
ATOM 2823 O O . VAL A 1 379 ? 86.133 17.102 75.286 1.00 45.40 372 VAL A O 1
ATOM 2828 N N . MET B 1 8 ? 96.252 27.300 48.049 1.00 25.89 1 MET B N 1
ATOM 2829 C CA . MET B 1 8 ? 95.312 28.489 47.988 1.00 25.92 1 MET B CA 1
ATOM 2830 C C . MET B 1 8 ? 95.611 29.412 49.127 1.00 24.46 1 MET B C 1
ATOM 2831 O O . MET B 1 8 ? 95.815 28.958 50.264 1.00 24.55 1 MET B O 1
ATOM 2836 N N . LYS B 1 9 ? 95.718 30.705 48.820 1.00 23.46 2 LYS B N 1
ATOM 2837 C CA . LYS B 1 9 ? 95.936 31.747 49.810 1.00 23.69 2 LYS B CA 1
ATOM 2838 C C . LYS B 1 9 ? 95.349 33.090 49.387 1.00 21.72 2 LYS B C 1
ATOM 2839 O O . LYS B 1 9 ? 95.701 33.624 48.325 1.00 20.35 2 LYS B O 1
ATOM 2845 N N . LEU B 1 10 ? 94.525 33.668 50.248 1.00 19.85 3 LEU B N 1
ATOM 2846 C CA . LEU B 1 10 ? 93.811 34.903 49.926 1.00 19.62 3 LEU B CA 1
ATOM 2847 C C . LEU B 1 10 ? 93.335 35.646 51.131 1.00 18.91 3 LEU B C 1
ATOM 2848 O O . LEU B 1 10 ? 93.242 35.069 52.229 1.00 18.41 3 LEU B O 1
ATOM 2853 N N . THR B 1 11 ? 92.995 36.904 50.924 1.00 19.12 4 THR B N 1
ATOM 2854 C CA A THR B 1 11 ? 92.317 37.707 51.901 0.60 20.00 4 THR B CA 1
ATOM 2855 C CA B THR B 1 11 ? 92.276 37.692 51.916 0.40 19.79 4 THR B CA 1
ATOM 2856 C C . THR B 1 11 ? 91.021 38.238 51.266 1.00 20.10 4 THR B C 1
ATOM 2857 O O . THR B 1 11 ? 91.019 38.601 50.066 1.00 20.75 4 THR B O 1
ATOM 2864 N N . ILE B 1 12 ? 89.964 38.308 52.057 1.00 19.69 5 ILE B N 1
ATOM 2865 C CA . ILE B 1 12 ? 88.656 38.755 51.612 1.00 19.76 5 ILE B CA 1
ATOM 2866 C C . ILE B 1 12 ? 87.945 39.460 52.754 1.00 20.65 5 ILE B C 1
ATOM 2867 O O . ILE B 1 12 ? 88.035 39.036 53.906 1.00 20.32 5 ILE B O 1
ATOM 2872 N N . GLU B 1 13 ? 87.224 40.537 52.434 1.00 21.48 6 GLU B N 1
ATOM 2873 C CA . GLU B 1 13 ? 86.472 41.265 53.415 1.00 23.48 6 GLU B CA 1
ATOM 2874 C C . GLU B 1 13 ? 85.318 40.419 53.919 1.00 22.39 6 GLU B C 1
ATOM 2875 O O . GLU B 1 13 ? 84.636 39.751 53.137 1.00 20.19 6 GLU B O 1
ATOM 2881 N N . ARG B 1 14 ? 85.122 40.442 55.247 1.00 22.20 7 ARG B N 1
ATOM 2882 C CA . ARG B 1 14 ? 84.050 39.706 55.893 1.00 22.17 7 ARG B CA 1
ATOM 2883 C C . ARG B 1 14 ? 82.709 39.932 55.169 1.00 21.79 7 ARG B C 1
ATOM 2884 O O . ARG B 1 14 ? 82.027 38.953 54.888 1.00 20.27 7 ARG B O 1
ATOM 2892 N N . ALA B 1 15 ? 82.358 41.185 54.860 1.00 22.81 8 ALA B N 1
ATOM 2893 C CA . ALA B 1 15 ? 81.024 41.458 54.270 1.00 23.29 8 ALA B CA 1
ATOM 2894 C C . ALA B 1 15 ? 80.890 40.733 52.924 1.00 22.33 8 ALA B C 1
ATOM 2895 O O . ALA B 1 15 ? 79.860 40.115 52.643 1.00 21.11 8 ALA B O 1
ATOM 2897 N N . ALA B 1 16 ? 81.949 40.769 52.103 1.00 22.17 9 ALA B N 1
ATOM 2898 C CA . ALA B 1 16 ? 81.930 40.098 50.819 1.00 21.49 9 ALA B CA 1
ATOM 2899 C C . ALA B 1 16 ? 81.863 38.573 50.918 1.00 19.42 9 ALA B C 1
ATOM 2900 O O . ALA B 1 16 ? 81.177 37.890 50.148 1.00 18.03 9 ALA B O 1
ATOM 2902 N N . LEU B 1 17 ? 82.616 38.037 51.873 1.00 18.60 10 LEU B N 1
ATOM 2903 C CA . LEU B 1 17 ? 82.652 36.630 52.112 1.00 17.90 10 LEU B CA 1
ATOM 2904 C C . LEU B 1 17 ? 81.310 36.154 52.619 1.00 17.70 10 LEU B C 1
ATOM 2905 O O . LEU B 1 17 ? 80.779 35.124 52.155 1.00 17.52 10 LEU B O 1
ATOM 2910 N N . LEU B 1 18 ? 80.742 36.914 53.545 1.00 18.60 11 LEU B N 1
ATOM 2911 C CA . LEU B 1 18 ? 79.449 36.560 54.151 1.00 19.42 11 LEU B CA 1
ATOM 2912 C C . LEU B 1 18 ? 78.343 36.598 53.113 1.00 19.09 11 LEU B C 1
ATOM 2913 O O . LEU B 1 18 ? 77.509 35.686 53.110 1.00 18.95 11 LEU B O 1
ATOM 2918 N N . LYS B 1 19 ? 78.383 37.581 52.227 1.00 20.02 12 LYS B N 1
ATOM 2919 C CA . LYS B 1 19 ? 77.329 37.744 51.209 1.00 20.88 12 LYS B CA 1
ATOM 2920 C C . LYS B 1 19 ? 77.309 36.541 50.271 1.00 19.83 12 LYS B C 1
ATOM 2921 O O . LYS B 1 19 ? 76.234 35.930 50.031 1.00 21.01 12 LYS B O 1
ATOM 2927 N N . ALA B 1 20 ? 78.486 36.151 49.791 1.00 18.75 13 ALA B N 1
ATOM 2928 C CA . ALA B 1 20 ? 78.614 34.943 48.971 1.00 18.27 13 ALA B CA 1
ATOM 2929 C C . ALA B 1 20 ? 78.241 33.626 49.654 1.00 17.71 13 ALA B C 1
ATOM 2930 O O . ALA B 1 20 ? 77.520 32.785 49.070 1.00 17.66 13 ALA B O 1
ATOM 2932 N N . LEU B 1 21 ? 78.745 33.423 50.854 1.00 18.33 14 LEU B N 1
ATOM 2933 C CA . LEU B 1 21 ? 78.439 32.241 51.625 1.00 18.99 14 LEU B CA 1
ATOM 2934 C C . LEU B 1 21 ? 76.941 32.125 51.909 1.00 19.93 14 LEU B C 1
ATOM 2935 O O . LEU B 1 21 ? 76.359 31.033 51.743 1.00 19.71 14 LEU B O 1
ATOM 2940 N N . GLY B 1 22 ? 76.319 33.247 52.267 1.00 20.42 15 GLY B N 1
ATOM 2941 C CA . GLY B 1 22 ? 74.897 33.300 52.524 1.00 20.18 15 GLY B CA 1
ATOM 2942 C C . GLY B 1 22 ? 74.097 32.947 51.293 1.00 19.80 15 GLY B C 1
ATOM 2943 O O . GLY B 1 22 ? 73.133 32.209 51.370 1.00 20.98 15 GLY B O 1
ATOM 2944 N N . HIS B 1 23 ? 74.507 33.442 50.140 1.00 19.65 16 HIS B N 1
ATOM 2945 C CA . HIS B 1 23 ? 73.836 33.074 48.887 1.00 18.58 16 HIS B CA 1
ATOM 2946 C C . HIS B 1 23 ? 73.898 31.594 48.538 1.00 19.54 16 HIS B C 1
ATOM 2947 O O . HIS B 1 23 ? 72.872 31.016 48.093 1.00 17.04 16 HIS B O 1
ATOM 2954 N N . VAL B 1 24 ? 75.076 30.953 48.693 1.00 18.45 17 VAL B N 1
ATOM 2955 C CA . VAL B 1 24 ? 75.219 29.586 48.250 1.00 18.48 17 VAL B CA 1
ATOM 2956 C C . VAL B 1 24 ? 74.799 28.514 49.252 1.00 18.73 17 VAL B C 1
ATOM 2957 O O . VAL B 1 24 ? 74.363 27.440 48.852 1.00 17.71 17 VAL B O 1
ATOM 2961 N N . GLN B 1 25 ? 74.994 28.770 50.555 1.00 19.36 18 GLN B N 1
ATOM 2962 C CA . GLN B 1 25 ? 74.862 27.708 51.524 1.00 21.09 18 GLN B CA 1
ATOM 2963 C C . GLN B 1 25 ? 73.443 27.174 51.704 1.00 19.63 18 GLN B C 1
ATOM 2964 O O . GLN B 1 25 ? 73.278 26.055 52.178 1.00 18.42 18 GLN B O 1
ATOM 2970 N N . SER B 1 26 ? 72.455 27.990 51.325 1.00 19.60 19 SER B N 1
ATOM 2971 C CA . SER B 1 26 ? 71.008 27.618 51.422 1.00 21.42 19 SER B CA 1
ATOM 2972 C C . SER B 1 26 ? 70.650 26.291 50.760 1.00 20.81 19 SER B C 1
ATOM 2973 O O . SER B 1 26 ? 69.764 25.586 51.269 1.00 20.95 19 SER B O 1
ATOM 2976 N N . VAL B 1 27 ? 71.336 25.911 49.668 1.00 19.24 20 VAL B N 1
ATOM 2977 C CA . VAL B 1 27 ? 70.998 24.693 48.965 1.00 19.26 20 VAL B CA 1
ATOM 2978 C C . VAL B 1 27 ? 71.424 23.459 49.725 1.00 20.66 20 VAL B C 1
ATOM 2979 O O . VAL B 1 27 ? 70.866 22.366 49.505 1.00 20.65 20 VAL B O 1
ATOM 2983 N N . VAL B 1 28 ? 72.403 23.592 50.623 1.00 20.09 21 VAL B N 1
ATOM 2984 C CA . VAL B 1 28 ? 72.976 22.429 51.256 1.00 22.75 21 VAL B CA 1
ATOM 2985 C C . VAL B 1 28 ? 71.989 21.844 52.259 1.00 25.02 21 VAL B C 1
ATOM 2986 O O . VAL B 1 28 ? 71.555 22.538 53.137 1.00 26.13 21 VAL B O 1
ATOM 2990 N N . GLU B 1 29 ? 71.693 20.573 52.113 1.00 27.87 22 GLU B N 1
ATOM 2991 C CA . GLU B 1 29 ? 70.806 19.863 53.031 1.00 33.65 22 GLU B CA 1
ATOM 2992 C C . GLU B 1 29 ? 71.462 19.735 54.413 1.00 36.38 22 GLU B C 1
ATOM 2993 O O . GLU B 1 29 ? 72.696 19.552 54.506 1.00 36.08 22 GLU B O 1
ATOM 2999 N N . ARG B 1 30 ? 70.677 19.916 55.468 1.00 40.05 23 ARG B N 1
ATOM 3000 C CA . ARG B 1 30 ? 71.197 19.812 56.861 1.00 42.97 23 ARG B CA 1
ATOM 3001 C C . ARG B 1 30 ? 71.847 18.454 57.087 1.00 45.83 23 ARG B C 1
ATOM 3002 O O . ARG B 1 30 ? 72.986 18.365 57.556 1.00 46.83 23 ARG B O 1
ATOM 3004 N N . ARG B 1 31 ? 71.122 17.406 56.695 1.00 48.19 24 ARG B N 1
ATOM 3005 C CA . ARG B 1 31 ? 71.648 16.045 56.674 1.00 49.75 24 ARG B CA 1
ATOM 3006 C C . ARG B 1 31 ? 72.145 15.707 55.283 1.00 49.43 24 ARG B C 1
ATOM 3007 O O . ARG B 1 31 ? 71.445 15.979 54.332 1.00 50.54 24 ARG B O 1
ATOM 3009 N N A ASN B 1 32 ? 73.342 15.117 55.194 0.60 48.56 25 ASN B N 1
ATOM 3010 N N B ASN B 1 32 ? 73.320 15.111 55.133 0.40 48.17 25 ASN B N 1
ATOM 3011 C CA A ASN B 1 32 ? 73.766 14.439 53.980 0.60 47.39 25 ASN B CA 1
ATOM 3012 C CA B ASN B 1 32 ? 73.533 14.289 53.948 0.40 46.99 25 ASN B CA 1
ATOM 3013 C C A ASN B 1 32 ? 74.565 13.183 54.260 0.60 48.01 25 ASN B C 1
ATOM 3014 C C B ASN B 1 32 ? 74.584 13.234 54.141 0.40 47.64 25 ASN B C 1
ATOM 3015 O O A ASN B 1 32 ? 75.422 13.171 55.165 0.60 50.44 25 ASN B O 1
ATOM 3016 O O B ASN B 1 32 ? 75.590 13.404 54.832 0.40 49.84 25 ASN B O 1
ATOM 3025 N N . THR B 1 33 ? 74.314 12.133 53.471 1.00 47.99 26 THR B N 1
ATOM 3026 C CA . THR B 1 33 ? 75.029 10.891 53.643 1.00 47.16 26 THR B CA 1
ATOM 3027 C C . THR B 1 33 ? 76.349 10.995 52.885 1.00 43.19 26 THR B C 1
ATOM 3028 O O . THR B 1 33 ? 77.330 10.417 53.326 1.00 45.76 26 THR B O 1
ATOM 3032 N N . ILE B 1 34 ? 76.408 11.746 51.778 1.00 37.96 27 ILE B N 1
ATOM 3033 C CA . ILE B 1 34 ? 77.693 11.910 51.064 1.00 34.59 27 ILE B CA 1
ATOM 3034 C C . ILE B 1 34 ? 78.391 13.192 51.617 1.00 30.50 27 ILE B C 1
ATOM 3035 O O . ILE B 1 34 ? 77.906 14.305 51.424 1.00 26.86 27 ILE B O 1
ATOM 3040 N N . PRO B 1 35 ? 79.519 13.019 52.311 1.00 28.45 28 PRO B N 1
ATOM 3041 C CA . PRO B 1 35 ? 80.134 14.179 52.985 1.00 27.26 28 PRO B CA 1
ATOM 3042 C C . PRO B 1 35 ? 80.442 15.355 52.084 1.00 24.71 28 PRO B C 1
ATOM 3043 O O . PRO B 1 35 ? 80.238 16.519 52.473 1.00 22.98 28 PRO B O 1
ATOM 3047 N N . ILE B 1 36 ? 80.897 15.098 50.864 1.00 23.43 29 ILE B N 1
ATOM 3048 C CA . ILE B 1 36 ? 81.276 16.206 50.006 1.00 22.60 29 ILE B CA 1
ATOM 3049 C C . ILE B 1 36 ? 80.094 17.133 49.655 1.00 21.05 29 ILE B C 1
ATOM 3050 O O . ILE B 1 36 ? 80.276 18.343 49.420 1.00 19.43 29 ILE B O 1
ATOM 3055 N N . LEU B 1 37 ? 78.864 16.617 49.685 1.00 21.51 30 LEU B N 1
ATOM 3056 C CA . LEU B 1 37 ? 77.721 17.419 49.382 1.00 21.26 30 LEU B CA 1
ATOM 3057 C C . LEU B 1 37 ? 77.380 18.399 50.497 1.00 20.40 30 LEU B C 1
ATOM 3058 O O . LEU B 1 37 ? 76.624 19.311 50.274 1.00 19.02 30 LEU B O 1
ATOM 3063 N N . SER B 1 38 ? 78.001 18.224 51.671 1.00 21.12 31 SER B N 1
ATOM 3064 C CA . SER B 1 38 ? 77.891 19.228 52.738 1.00 21.13 31 SER B CA 1
ATOM 3065 C C . SER B 1 38 ? 78.876 20.376 52.537 1.00 19.94 31 SER B C 1
ATOM 3066 O O . SER B 1 38 ? 78.844 21.336 53.308 1.00 20.41 31 SER B O 1
ATOM 3069 N N . ASN B 1 39 ? 79.739 20.293 51.541 1.00 19.07 32 ASN B N 1
ATOM 3070 C CA . ASN B 1 39 ? 80.793 21.281 51.342 1.00 17.87 32 ASN B CA 1
ATOM 3071 C C . ASN B 1 39 ? 80.530 22.344 50.296 1.00 17.76 32 ASN B C 1
ATOM 3072 O O . ASN B 1 39 ? 79.673 22.171 49.397 1.00 15.09 32 ASN B O 1
ATOM 3077 N N . ILE B 1 40 ? 81.264 23.459 50.449 1.00 17.47 33 ILE B N 1
ATOM 3078 C CA . ILE B 1 40 ? 81.340 24.485 49.412 1.00 18.06 33 ILE B CA 1
ATOM 3079 C C . ILE B 1 40 ? 82.642 24.317 48.665 1.00 17.81 33 ILE B C 1
ATOM 3080 O O . ILE B 1 40 ? 83.678 24.117 49.270 1.00 17.78 33 ILE B O 1
ATOM 3085 N N . LEU B 1 41 ? 82.576 24.350 47.343 1.00 17.13 34 LEU B N 1
ATOM 3086 C CA . LEU B 1 41 ? 83.752 24.464 46.471 1.00 17.83 34 LEU B CA 1
ATOM 3087 C C . LEU B 1 41 ? 84.197 25.938 46.414 1.00 17.37 34 LEU B C 1
ATOM 3088 O O . LEU B 1 41 ? 83.441 26.815 45.914 1.00 16.74 34 LEU B O 1
ATOM 3093 N N . LEU B 1 42 ? 85.419 26.200 46.904 1.00 16.73 35 LEU B N 1
ATOM 3094 C CA . LEU B 1 42 ? 86.027 27.512 46.907 1.00 16.94 35 LEU B CA 1
ATOM 3095 C C . LEU B 1 42 ? 87.110 27.536 45.819 1.00 17.76 35 LEU B C 1
ATOM 3096 O O . LEU B 1 42 ? 88.002 26.670 45.788 1.00 17.04 35 LEU B O 1
ATOM 3101 N N . SER B 1 43 ? 86.969 28.434 44.863 1.00 17.99 36 SER B N 1
ATOM 3102 C CA . SER B 1 43 ? 87.893 28.456 43.749 1.00 19.95 36 SER B CA 1
ATOM 3103 C C . SER B 1 43 ? 88.461 29.879 43.588 1.00 20.13 36 SER B C 1
ATOM 3104 O O . SER B 1 43 ? 87.732 30.825 43.285 1.00 19.85 36 SER B O 1
ATOM 3107 N N . ALA B 1 44 ? 89.758 30.038 43.872 1.00 19.89 37 ALA B N 1
ATOM 3108 C CA . ALA B 1 44 ? 90.403 31.361 43.895 1.00 20.35 37 ALA B CA 1
ATOM 3109 C C . ALA B 1 44 ? 91.266 31.552 42.664 1.00 21.94 37 ALA B C 1
ATOM 3110 O O . ALA B 1 44 ? 92.147 30.742 42.414 1.00 21.86 37 ALA B O 1
ATOM 3112 N N . GLU B 1 45 ? 91.047 32.652 41.954 1.00 23.62 38 GLU B N 1
ATOM 3113 C CA . GLU B 1 45 ? 91.825 32.964 40.778 1.00 26.92 38 GLU B CA 1
ATOM 3114 C C . GLU B 1 45 ? 91.645 34.432 40.461 1.00 25.45 38 GLU B C 1
ATOM 3115 O O . GLU B 1 45 ? 90.536 34.954 40.564 1.00 22.70 38 GLU B O 1
ATOM 3121 N N . GLY B 1 46 ? 92.729 35.101 40.056 1.00 24.55 39 GLY B N 1
ATOM 3122 C CA . GLY B 1 46 ? 92.647 36.498 39.597 1.00 25.51 39 GLY B CA 1
ATOM 3123 C C . GLY B 1 46 ? 92.371 37.430 40.773 1.00 24.60 39 GLY B C 1
ATOM 3124 O O . GLY B 1 46 ? 93.217 37.563 41.694 1.00 25.04 39 GLY B O 1
ATOM 3125 N N . ASP B 1 47 ? 91.200 38.053 40.737 1.00 23.08 40 ASP B N 1
ATOM 3126 C CA . ASP B 1 47 ? 90.750 38.944 41.791 1.00 22.95 40 ASP B CA 1
ATOM 3127 C C . ASP B 1 47 ? 89.431 38.482 42.392 1.00 22.01 40 ASP B C 1
ATOM 3128 O O . ASP B 1 47 ? 88.760 39.283 43.075 1.00 20.35 40 ASP B O 1
ATOM 3133 N N . ARG B 1 48 ? 89.085 37.225 42.128 1.00 22.17 41 ARG B N 1
ATOM 3134 C CA . ARG B 1 48 ? 87.820 36.639 42.601 1.00 23.52 41 ARG B CA 1
ATOM 3135 C C . ARG B 1 48 ? 87.950 35.280 43.320 1.00 20.70 41 ARG B C 1
ATOM 3136 O O . ARG B 1 48 ? 88.682 34.364 42.893 1.00 19.77 41 ARG B O 1
ATOM 3144 N N . LEU B 1 49 ? 87.142 35.132 44.370 1.00 19.89 42 LEU B N 1
ATOM 3145 C CA . LEU B 1 49 ? 86.872 33.868 45.009 1.00 18.26 42 LEU B CA 1
ATOM 3146 C C . LEU B 1 49 ? 85.479 33.424 44.547 1.00 17.77 42 LEU B C 1
ATOM 3147 O O . LEU B 1 49 ? 84.502 34.173 44.735 1.00 16.70 42 LEU B O 1
ATOM 3152 N N . SER B 1 50 ? 85.407 32.262 43.908 1.00 18.00 43 SER B N 1
ATOM 3153 C CA . SER B 1 50 ? 84.153 31.661 43.451 1.00 18.26 43 SER B CA 1
ATOM 3154 C C . SER B 1 50 ? 83.702 30.631 44.471 1.00 17.68 43 SER B C 1
ATOM 3155 O O . SER B 1 50 ? 84.523 30.012 45.152 1.00 16.37 43 SER B O 1
ATOM 3158 N N . PHE B 1 51 ? 82.373 30.462 44.553 1.00 17.25 44 PHE B N 1
ATOM 3159 C CA . PHE B 1 51 ? 81.741 29.680 45.611 1.00 16.56 44 PHE B CA 1
ATOM 3160 C C . PHE B 1 51 ? 80.701 28.847 44.890 1.00 17.13 44 PHE B C 1
ATOM 3161 O O . PHE B 1 51 ? 79.998 29.426 44.024 1.00 18.82 44 PHE B O 1
ATOM 3169 N N . SER B 1 52 ? 80.690 27.537 45.142 1.00 16.13 45 SER B N 1
ATOM 3170 C CA A SER B 1 52 ? 79.676 26.659 44.575 0.50 16.45 45 SER B CA 1
ATOM 3171 C CA B SER B 1 52 ? 79.702 26.594 44.560 0.50 16.13 45 SER B CA 1
ATOM 3172 C C . SER B 1 52 ? 79.156 25.696 45.654 1.00 15.81 45 SER B C 1
ATOM 3173 O O . SER B 1 52 ? 79.915 25.180 46.470 1.00 15.59 45 SER B O 1
ATOM 3178 N N . ALA B 1 53 ? 77.838 25.468 45.663 1.00 16.36 46 ALA B N 1
ATOM 3179 C CA . ALA B 1 53 ? 77.256 24.440 46.492 1.00 16.07 46 ALA B CA 1
ATOM 3180 C C . ALA B 1 53 ? 76.146 23.766 45.752 1.00 16.28 46 ALA B C 1
ATOM 3181 O O . ALA B 1 53 ? 75.532 24.354 44.846 1.00 15.20 46 ALA B O 1
ATOM 3183 N N . THR B 1 54 ? 75.858 22.545 46.144 1.00 17.19 47 THR B N 1
ATOM 3184 C CA . THR B 1 54 ? 74.864 21.735 45.419 1.00 18.07 47 THR B CA 1
ATOM 3185 C C . THR B 1 54 ? 74.168 20.681 46.287 1.00 19.22 47 THR B C 1
ATOM 3186 O O . THR B 1 54 ? 74.748 20.193 47.283 1.00 19.26 47 THR B O 1
ATOM 3190 N N . ASP B 1 55 ? 72.977 20.267 45.855 1.00 18.76 48 ASP B N 1
ATOM 3191 C CA . ASP B 1 55 ? 72.323 19.090 46.412 1.00 20.53 48 ASP B CA 1
ATOM 3192 C C . ASP B 1 55 ? 72.117 18.025 45.325 1.00 21.44 48 ASP B C 1
ATOM 3193 O O . ASP B 1 55 ? 71.319 17.110 45.487 1.00 21.09 48 ASP B O 1
ATOM 3198 N N . LEU B 1 56 ? 72.870 18.167 44.234 1.00 21.02 49 LEU B N 1
ATOM 3199 C CA . LEU B 1 56 ? 72.785 17.299 43.045 1.00 22.88 49 LEU B CA 1
ATOM 3200 C C . LEU B 1 56 ? 71.636 17.651 42.086 1.00 23.14 49 LEU B C 1
ATOM 3201 O O . LEU B 1 56 ? 71.831 17.493 40.894 1.00 24.04 49 LEU B O 1
ATOM 3206 N N . ASP B 1 57 ? 70.498 18.133 42.582 1.00 23.07 50 ASP B N 1
ATOM 3207 C CA . ASP B 1 57 ? 69.449 18.647 41.711 1.00 24.24 50 ASP B CA 1
ATOM 3208 C C . ASP B 1 57 ? 69.736 20.024 41.193 1.00 22.13 50 ASP B C 1
ATOM 3209 O O . ASP B 1 57 ? 69.411 20.364 40.029 1.00 21.70 50 ASP B O 1
ATOM 3214 N N . MET B 1 58 ? 70.318 20.839 42.057 1.00 20.11 51 MET B N 1
ATOM 3215 C CA . MET B 1 58 ? 70.610 22.198 41.729 1.00 19.79 51 MET B CA 1
ATOM 3216 C C . MET B 1 58 ? 71.936 22.648 42.334 1.00 19.10 51 MET B C 1
ATOM 3217 O O . MET B 1 58 ? 72.435 22.038 43.295 1.00 19.53 51 MET B O 1
ATOM 3222 N N . GLU B 1 59 ? 72.467 23.679 41.732 1.00 19.04 52 GLU B N 1
ATOM 3223 C CA . GLU B 1 59 ? 73.775 24.259 42.112 1.00 19.19 52 GLU B CA 1
ATOM 3224 C C . GLU B 1 59 ? 73.591 25.738 42.246 1.00 18.09 52 GLU B C 1
ATOM 3225 O O . GLU B 1 59 ? 73.020 26.381 41.364 1.00 17.98 52 GLU B O 1
ATOM 3231 N N . ILE B 1 60 ? 74.123 26.312 43.325 1.00 17.23 53 ILE B N 1
ATOM 3232 C CA . ILE B 1 60 ? 74.170 27.746 43.430 1.00 16.10 53 ILE B CA 1
ATOM 3233 C C . ILE B 1 60 ? 75.645 28.116 43.370 1.00 16.06 53 ILE B C 1
ATOM 3234 O O . ILE B 1 60 ? 76.474 27.457 44.059 1.00 16.21 53 ILE B O 1
ATOM 3239 N N . ILE B 1 61 ? 75.945 29.157 42.604 1.00 16.85 54 ILE B N 1
ATOM 3240 C CA A ILE B 1 61 ? 77.322 29.692 42.466 0.50 18.03 54 ILE B CA 1
ATOM 3241 C CA B ILE B 1 61 ? 77.313 29.697 42.520 0.50 17.54 54 ILE B CA 1
ATOM 3242 C C . ILE B 1 61 ? 77.291 31.176 42.802 1.00 17.85 54 ILE B C 1
ATOM 3243 O O . ILE B 1 61 ? 76.245 31.835 42.644 1.00 18.72 54 ILE B O 1
ATOM 3252 N N . ASP B 1 62 ? 78.428 31.703 43.258 1.00 18.24 55 ASP B N 1
ATOM 3253 C CA . ASP B 1 62 ? 78.545 33.111 43.512 1.00 19.32 55 ASP B CA 1
ATOM 3254 C C . ASP B 1 62 ? 80.014 33.480 43.471 1.00 20.59 55 ASP B C 1
ATOM 3255 O O . ASP B 1 62 ? 80.893 32.597 43.421 1.00 19.61 55 ASP B O 1
ATOM 3260 N N . GLU B 1 63 ? 80.283 34.765 43.337 1.00 21.67 56 GLU B N 1
ATOM 3261 C CA . GLU B 1 63 ? 81.675 35.228 43.301 1.00 22.70 56 GLU B CA 1
ATOM 3262 C C . GLU B 1 63 ? 81.796 36.484 44.118 1.00 21.63 56 GLU B C 1
ATOM 3263 O O . GLU B 1 63 ? 80.845 37.278 44.217 1.00 21.14 56 GLU B O 1
ATOM 3269 N N . GLY B 1 64 ? 82.911 36.628 44.819 1.00 19.89 57 GLY B N 1
ATOM 3270 C CA . GLY B 1 64 ? 83.238 37.889 45.471 1.00 19.67 57 GLY B CA 1
ATOM 3271 C C . GLY B 1 64 ? 84.658 38.342 45.153 1.00 19.37 57 GLY B C 1
ATOM 3272 O O . GLY B 1 64 ? 85.480 37.507 44.848 1.00 18.84 57 GLY B O 1
ATOM 3273 N N . PHE B 1 65 ? 84.924 39.634 45.296 1.00 18.70 58 PHE B N 1
ATOM 3274 C CA . PHE B 1 65 ? 86.252 40.197 45.150 1.00 19.44 58 PHE B CA 1
ATOM 3275 C C . PHE B 1 65 ? 87.123 39.740 46.330 1.00 19.13 58 PHE B C 1
ATOM 3276 O O . PHE B 1 65 ? 86.649 39.696 47.467 1.00 18.35 58 PHE B O 1
ATOM 3284 N N . ALA B 1 66 ? 88.359 39.390 46.022 1.00 19.05 59 ALA B N 1
ATOM 3285 C CA . ALA B 1 66 ? 89.320 38.939 47.023 1.00 20.03 59 ALA B CA 1
ATOM 3286 C C . ALA B 1 66 ? 90.726 39.267 46.522 1.00 21.69 59 ALA B C 1
ATOM 3287 O O . ALA B 1 66 ? 90.965 39.305 45.328 1.00 20.79 59 ALA B O 1
ATOM 3289 N N . GLN B 1 67 ? 91.643 39.462 47.459 1.00 23.60 60 GLN B N 1
ATOM 3290 C CA . GLN B 1 67 ? 93.062 39.544 47.149 1.00 24.58 60 GLN B CA 1
ATOM 3291 C C . GLN B 1 67 ? 93.690 38.142 47.172 1.00 23.50 60 GLN B C 1
ATOM 3292 O O . GLN B 1 67 ? 93.851 37.520 48.254 1.00 21.72 60 GLN B O 1
ATOM 3298 N N . ILE B 1 68 ? 94.040 37.632 45.984 1.00 22.63 61 ILE B N 1
ATOM 3299 C CA . ILE B 1 68 ? 94.468 36.253 45.801 1.00 22.89 61 ILE B CA 1
ATOM 3300 C C . ILE B 1 68 ? 95.998 36.241 45.717 1.00 24.85 61 ILE B C 1
ATOM 3301 O O . ILE B 1 68 ? 96.573 36.785 44.786 1.00 24.98 61 ILE B O 1
ATOM 3306 N N . ASP B 1 69 ? 96.643 35.641 46.694 1.00 25.11 62 ASP B N 1
ATOM 3307 C CA . ASP B 1 69 ? 98.098 35.497 46.677 1.00 27.44 62 ASP B CA 1
ATOM 3308 C C . ASP B 1 69 ? 98.473 34.253 45.951 1.00 26.88 62 ASP B C 1
ATOM 3309 O O . ASP B 1 69 ? 99.422 34.270 45.164 1.00 26.51 62 ASP B O 1
ATOM 3314 N N . VAL B 1 70 ? 97.723 33.176 46.167 1.00 25.19 63 VAL B N 1
ATOM 3315 C CA . VAL B 1 70 ? 97.975 31.933 45.492 1.00 25.30 63 VAL B CA 1
ATOM 3316 C C . VAL B 1 70 ? 96.638 31.360 45.061 1.00 25.23 63 VAL B C 1
ATOM 3317 O O . VAL B 1 70 ? 95.755 31.139 45.910 1.00 24.45 63 VAL B O 1
ATOM 3321 N N . PRO B 1 71 ? 96.469 31.126 43.755 1.00 24.80 64 PRO B N 1
ATOM 3322 C CA . PRO B 1 71 ? 95.214 30.567 43.293 1.00 24.55 64 PRO B CA 1
ATOM 3323 C C . PRO B 1 71 ? 95.083 29.097 43.639 1.00 24.35 64 PRO B C 1
ATOM 3324 O O . PRO B 1 71 ? 96.077 28.397 43.862 1.00 23.91 64 PRO B O 1
ATOM 3328 N N . GLY B 1 72 ? 93.859 28.620 43.652 1.00 22.60 65 GLY B N 1
ATOM 3329 C CA . GLY B 1 72 ? 93.619 27.221 43.844 1.00 23.38 65 GLY B CA 1
ATOM 3330 C C . GLY B 1 72 ? 92.196 26.962 44.225 1.00 23.55 65 GLY B C 1
ATOM 3331 O O . GLY B 1 72 ? 91.391 27.908 44.237 1.00 23.53 65 GLY B O 1
ATOM 3332 N N . GLN B 1 73 ? 91.914 25.692 44.489 1.00 23.93 66 GLN B N 1
ATOM 3333 C CA . GLN B 1 73 ? 90.563 25.181 44.733 1.00 24.89 66 GLN B CA 1
ATOM 3334 C C . GLN B 1 73 ? 90.563 24.226 45.913 1.00 23.62 66 GLN B C 1
ATOM 3335 O O . GLN B 1 73 ? 91.396 23.315 45.985 1.00 23.60 66 GLN B O 1
ATOM 3341 N N . ILE B 1 74 ? 89.554 24.327 46.757 1.00 21.98 67 ILE B N 1
ATOM 3342 C CA . ILE B 1 74 ? 89.315 23.327 47.756 1.00 22.03 67 ILE B CA 1
ATOM 3343 C C . ILE B 1 74 ? 87.868 23.293 48.132 1.00 20.97 67 ILE B C 1
ATOM 3344 O O . ILE B 1 74 ? 87.122 24.170 47.696 1.00 20.20 67 ILE B O 1
ATOM 3349 N N . THR B 1 75 ? 87.461 22.293 48.894 1.00 20.31 68 THR B N 1
ATOM 3350 C CA . THR B 1 75 ? 86.122 22.244 49.445 1.00 20.30 68 THR B CA 1
ATOM 3351 C C . THR B 1 75 ? 86.136 22.212 50.948 1.00 20.30 68 THR B C 1
ATOM 3352 O O . THR B 1 75 ? 87.029 21.637 51.534 1.00 21.32 68 THR B O 1
ATOM 3356 N N . ALA B 1 76 ? 85.141 22.848 51.555 1.00 19.33 69 ALA B N 1
ATOM 3357 C CA . ALA B 1 76 ? 85.075 22.942 53.004 1.00 20.11 69 ALA B CA 1
ATOM 3358 C C . ALA B 1 76 ? 83.604 22.992 53.476 1.00 19.72 69 ALA B C 1
ATOM 3359 O O . ALA B 1 76 ? 82.746 23.394 52.698 1.00 17.63 69 ALA B O 1
ATOM 3361 N N . PRO B 1 77 ? 83.327 22.578 54.733 1.00 20.87 70 PRO B N 1
ATOM 3362 C CA . PRO B 1 77 ? 81.942 22.481 55.206 1.00 20.87 70 PRO B CA 1
ATOM 3363 C C . PRO B 1 77 ? 81.169 23.794 55.147 1.00 19.88 70 PRO B C 1
ATOM 3364 O O . PRO B 1 77 ? 81.628 24.848 55.626 1.00 19.02 70 PRO B O 1
ATOM 3368 N N . ALA B 1 78 ? 80.023 23.743 54.499 1.00 19.62 71 ALA B N 1
ATOM 3369 C CA . ALA B 1 78 ? 79.332 24.962 54.096 1.00 19.92 71 ALA B CA 1
ATOM 3370 C C . ALA B 1 78 ? 78.683 25.750 55.238 1.00 20.84 71 ALA B C 1
ATOM 3371 O O . ALA B 1 78 ? 78.971 26.930 55.405 1.00 19.76 71 ALA B O 1
ATOM 3373 N N . HIS B 1 79 ? 77.802 25.109 55.994 1.00 22.15 72 HIS B N 1
ATOM 3374 C CA A HIS B 1 79 ? 77.088 25.784 57.093 0.60 23.37 72 HIS B CA 1
ATOM 3375 C CA B HIS B 1 79 ? 77.092 25.789 57.105 0.40 22.77 72 HIS B CA 1
ATOM 3376 C C . HIS B 1 79 ? 78.090 26.245 58.167 1.00 23.11 72 HIS B C 1
ATOM 3377 O O . HIS B 1 79 ? 77.990 27.347 58.679 1.00 22.34 72 HIS B O 1
ATOM 3390 N N . THR B 1 80 ? 79.068 25.406 58.455 1.00 23.33 73 THR B N 1
ATOM 3391 C CA . THR B 1 80 ? 80.112 25.763 59.413 1.00 23.51 73 THR B CA 1
ATOM 3392 C C . THR B 1 80 ? 80.907 26.992 59.002 1.00 22.29 73 THR B C 1
ATOM 3393 O O . THR B 1 80 ? 81.110 27.940 59.804 1.00 20.98 73 THR B O 1
ATOM 3397 N N . LEU B 1 81 ? 81.352 26.992 57.750 1.00 20.97 74 LEU B N 1
ATOM 3398 C CA . LEU B 1 81 ? 81.999 28.162 57.232 1.00 21.04 74 LEU B CA 1
ATOM 3399 C C . LEU B 1 81 ? 81.135 29.409 57.308 1.00 20.52 74 LEU B C 1
ATOM 3400 O O . LEU B 1 81 ? 81.599 30.442 57.798 1.00 19.39 74 LEU B O 1
ATOM 3405 N N . TYR B 1 82 ? 79.877 29.285 56.898 1.00 20.60 75 TYR B N 1
ATOM 3406 C CA . TYR B 1 82 ? 78.919 30.403 56.953 1.00 22.21 75 TYR B CA 1
ATOM 3407 C C . TYR B 1 82 ? 78.760 30.931 58.415 1.00 22.84 75 TYR B C 1
ATOM 3408 O O . TYR B 1 82 ? 78.871 32.126 58.674 1.00 24.57 75 TYR B O 1
ATOM 3417 N N . GLU B 1 83 ? 78.581 30.036 59.354 1.00 23.87 76 GLU B N 1
ATOM 3418 C CA . GLU B 1 83 ? 78.379 30.423 60.751 1.00 26.20 76 GLU B CA 1
ATOM 3419 C C . GLU B 1 83 ? 79.601 31.084 61.365 1.00 25.97 76 GLU B C 1
ATOM 3420 O O . GLU B 1 83 ? 79.481 32.072 62.090 1.00 26.91 76 GLU B O 1
ATOM 3426 N N . ILE B 1 84 ? 80.782 30.564 61.061 1.00 24.53 77 ILE B N 1
ATOM 3427 C CA . ILE B 1 84 ? 82.019 31.186 61.509 1.00 24.92 77 ILE B CA 1
ATOM 3428 C C . ILE B 1 84 ? 82.074 32.635 61.015 1.00 24.20 77 ILE B C 1
ATOM 3429 O O . ILE B 1 84 ? 82.330 33.579 61.781 1.00 24.16 77 ILE B O 1
ATOM 3434 N N . VAL B 1 85 ? 81.865 32.813 59.725 1.00 22.54 78 VAL B N 1
ATOM 3435 C CA . VAL B 1 85 ? 82.032 34.135 59.159 1.00 23.17 78 VAL B CA 1
ATOM 3436 C C . VAL B 1 85 ? 81.007 35.133 59.712 1.00 24.14 78 VAL B C 1
ATOM 3437 O O . VAL B 1 85 ? 81.366 36.277 60.027 1.00 25.48 78 VAL B O 1
ATOM 3441 N N . ARG B 1 86 ? 79.782 34.671 59.846 1.00 24.15 79 ARG B N 1
ATOM 3442 C CA . ARG B 1 86 ? 78.739 35.464 60.458 1.00 27.60 79 ARG B CA 1
ATOM 3443 C C . ARG B 1 86 ? 79.138 36.010 61.854 1.00 28.22 79 ARG B C 1
ATOM 3444 O O . ARG B 1 86 ? 78.825 37.131 62.197 1.00 28.06 79 ARG B O 1
ATOM 3452 N N . LYS B 1 87 ? 79.859 35.221 62.628 1.00 27.19 80 LYS B N 1
ATOM 3453 C CA . LYS B 1 87 ? 80.226 35.612 63.972 1.00 28.89 80 LYS B CA 1
ATOM 3454 C C . LYS B 1 87 ? 81.507 36.382 64.043 1.00 28.22 80 LYS B C 1
ATOM 3455 O O . LYS B 1 87 ? 81.847 36.877 65.122 1.00 29.35 80 LYS B O 1
ATOM 3461 N N . LEU B 1 88 ? 82.239 36.509 62.946 1.00 26.00 81 LEU B N 1
ATOM 3462 C CA . LEU B 1 88 ? 83.444 37.321 62.945 1.00 27.47 81 LEU B CA 1
ATOM 3463 C C . LEU B 1 88 ? 83.091 38.806 63.153 1.00 28.46 81 LEU B C 1
ATOM 3464 O O . LEU B 1 88 ? 82.025 39.219 62.765 1.00 28.63 81 LEU B O 1
ATOM 3469 N N . PRO B 1 89 ? 83.980 39.589 63.754 1.00 30.34 82 PRO B N 1
ATOM 3470 C CA . PRO B 1 89 ? 83.625 41.009 63.987 1.00 32.40 82 PRO B CA 1
ATOM 3471 C C . PRO B 1 89 ? 83.350 41.750 62.666 1.00 33.61 82 PRO B C 1
ATOM 3472 O O . PRO B 1 89 ? 83.991 41.451 61.649 1.00 30.17 82 PRO B O 1
ATOM 3476 N N . ASP B 1 90 ? 82.394 42.685 62.695 1.00 37.25 83 ASP B N 1
ATOM 3477 C CA . ASP B 1 90 ? 82.190 43.668 61.614 1.00 38.71 83 ASP B CA 1
ATOM 3478 C C . ASP B 1 90 ? 83.512 44.273 61.131 1.00 36.88 83 ASP B C 1
ATOM 3479 O O . ASP B 1 90 ? 84.354 44.634 61.912 1.00 37.13 83 ASP B O 1
ATOM 3484 N N . GLY B 1 91 ? 83.661 44.358 59.825 1.00 35.76 84 GLY B N 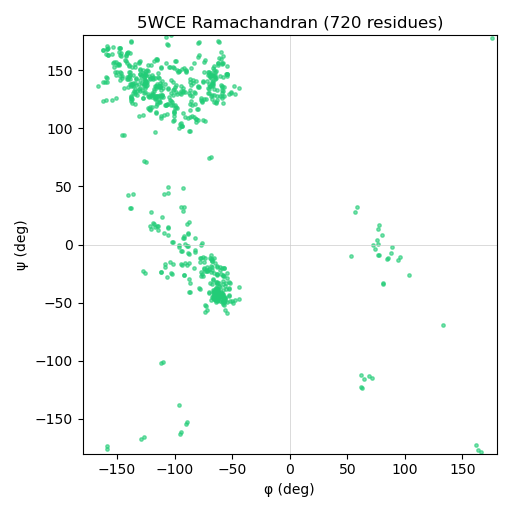1
ATOM 3485 C CA . GLY B 1 91 ? 84.850 44.936 59.228 1.00 35.49 84 GLY B CA 1
ATOM 3486 C C . GLY B 1 91 ? 86.102 44.105 59.237 1.00 35.08 84 GLY B C 1
ATOM 3487 O O . GLY B 1 91 ? 87.118 44.563 58.743 1.00 34.90 84 GLY B O 1
ATOM 3488 N N . ALA B 1 92 ? 86.046 42.859 59.717 1.00 34.07 85 ALA B N 1
ATOM 3489 C CA . ALA B 1 92 ? 87.241 41.998 59.724 1.00 33.32 85 ALA B CA 1
ATOM 3490 C C . ALA B 1 92 ? 87.693 41.630 58.325 1.00 31.37 85 ALA B C 1
ATOM 3491 O O . ALA B 1 92 ? 86.859 41.329 57.462 1.00 30.67 85 ALA B O 1
ATOM 3493 N N . ASP B 1 93 ? 88.998 41.671 58.077 1.00 31.12 86 ASP B N 1
ATOM 3494 C CA . ASP B 1 93 ? 89.538 41.062 56.869 1.00 30.09 86 ASP B CA 1
ATOM 3495 C C . ASP B 1 93 ? 89.766 39.606 57.222 1.00 27.75 86 ASP B C 1
ATOM 3496 O O . ASP B 1 93 ? 90.240 39.324 58.335 1.00 26.80 86 ASP B O 1
ATOM 3501 N N . VAL B 1 94 ? 89.413 38.693 56.313 1.00 24.24 87 VAL B N 1
ATOM 3502 C CA . VAL B 1 94 ? 89.480 37.275 56.552 1.00 23.08 87 VAL B CA 1
ATOM 3503 C C . VAL B 1 94 ? 90.530 36.600 55.658 1.00 22.56 87 VAL B C 1
ATOM 3504 O O . VAL B 1 94 ? 90.470 36.683 54.430 1.00 21.27 87 VAL B O 1
ATOM 3508 N N . SER B 1 95 ? 91.467 35.900 56.277 1.00 22.12 88 SER B N 1
ATOM 3509 C CA . SER B 1 95 ? 92.491 35.175 55.576 1.00 23.19 88 SER B CA 1
ATOM 3510 C C . SER B 1 95 ? 92.058 33.716 55.418 1.00 22.95 88 SER B C 1
ATOM 3511 O O . SER B 1 95 ? 91.607 33.097 56.401 1.00 22.39 88 SER B O 1
ATOM 3514 N N . LEU B 1 96 ? 92.146 33.198 54.195 1.00 21.84 89 LEU B N 1
ATOM 3515 C CA . LEU B 1 96 ? 91.960 31.784 53.914 1.00 23.12 89 LEU B CA 1
ATOM 3516 C C . LEU B 1 96 ? 93.255 31.243 53.362 1.00 25.58 89 LEU B C 1
ATOM 3517 O O . LEU B 1 96 ? 93.872 31.807 52.410 1.00 24.21 89 LEU B O 1
ATOM 3522 N N . SER B 1 97 ? 93.701 30.163 53.993 1.00 28.41 90 SER B N 1
ATOM 3523 C CA . SER B 1 97 ? 95.008 29.574 53.728 1.00 31.90 90 SER B CA 1
ATOM 3524 C C . SER B 1 97 ? 94.824 28.057 53.702 1.00 36.03 90 SER B C 1
ATOM 3525 O O . SER B 1 97 ? 94.332 27.467 54.678 1.00 29.34 90 SER B O 1
ATOM 3528 N N . PHE B 1 98 ? 95.252 27.404 52.614 1.00 39.21 91 PHE B N 1
ATOM 3529 C CA . PHE B 1 98 ? 95.313 25.965 52.665 1.00 43.01 91 PHE B CA 1
ATOM 3530 C C . PHE B 1 98 ? 96.794 25.701 53.129 1.00 47.60 91 PHE B C 1
ATOM 3531 O O . PHE B 1 98 ? 97.519 24.879 52.637 1.00 50.04 91 PHE B O 1
ATOM 3539 N N . SER B 1 99 ? 97.178 26.433 54.200 1.00 48.26 92 SER B N 1
ATOM 3540 C CA . SER B 1 99 ? 98.598 26.663 54.633 1.00 50.27 92 SER B CA 1
ATOM 3541 C C . SER B 1 99 ? 98.912 25.881 55.869 1.00 51.31 92 SER B C 1
ATOM 3542 O O . SER B 1 99 ? 98.011 25.586 56.627 1.00 50.56 92 SER B O 1
ATOM 3544 N N . GLY B 1 100 ? 100.206 25.603 56.084 1.00 56.83 93 GLY B N 1
ATOM 3545 C CA . GLY B 1 100 ? 100.702 24.803 57.207 1.00 54.41 93 GLY B CA 1
ATOM 3546 C C . GLY B 1 100 ? 101.707 23.750 56.743 1.00 58.09 93 GLY B C 1
ATOM 3547 O O . GLY B 1 100 ? 102.913 23.895 56.979 1.00 60.17 93 GLY B O 1
ATOM 3548 N N . ASP B 1 101 ? 101.214 22.746 56.002 1.00 56.28 94 ASP B N 1
ATOM 3549 C CA . ASP B 1 101 ? 101.544 21.311 56.222 1.00 54.47 94 ASP B CA 1
ATOM 3550 C C . ASP B 1 101 ? 100.385 20.569 56.934 1.00 53.47 94 ASP B C 1
ATOM 3551 O O . ASP B 1 101 ? 100.284 19.339 56.826 1.00 54.07 94 ASP B O 1
ATOM 3553 N N . ASP B 1 102 ? 99.565 21.301 57.699 1.00 48.08 95 ASP B N 1
ATOM 3554 C CA . ASP B 1 102 ? 98.282 20.812 58.169 1.00 43.48 95 ASP B CA 1
ATOM 3555 C C . ASP B 1 102 ? 97.354 20.717 56.940 1.00 39.43 95 ASP B C 1
ATOM 3556 O O . ASP B 1 102 ? 97.439 21.570 56.098 1.00 36.08 95 ASP B O 1
ATOM 3561 N N . PRO B 1 103 ? 96.562 19.628 56.783 1.00 38.40 96 PRO B N 1
ATOM 3562 C CA . PRO B 1 103 ? 95.676 19.516 55.593 1.00 37.70 96 PRO B CA 1
ATOM 3563 C C . PRO B 1 103 ? 94.400 20.376 55.658 1.00 34.97 96 PRO B C 1
ATOM 3564 O O . PRO B 1 103 ? 93.588 20.341 54.738 1.00 35.98 96 PRO B O 1
ATOM 3568 N N . ARG B 1 104 ? 94.197 21.125 56.755 1.00 31.32 97 ARG B N 1
ATOM 3569 C CA . ARG B 1 104 ? 92.948 21.778 56.977 1.00 28.12 97 ARG B CA 1
ATOM 3570 C C . ARG B 1 104 ? 92.957 23.183 56.375 1.00 25.50 97 ARG B C 1
ATOM 3571 O O . ARG B 1 104 ? 93.988 23.824 56.310 1.00 26.72 97 ARG B O 1
ATOM 3579 N N . LEU B 1 105 ? 91.807 23.651 55.931 1.00 23.18 98 LEU B N 1
ATOM 3580 C CA . LEU B 1 105 ? 91.672 25.063 55.543 1.00 22.23 98 LEU B CA 1
ATOM 3581 C C . LEU B 1 105 ? 91.839 25.954 56.801 1.00 21.97 98 LEU B C 1
ATOM 3582 O O . LEU B 1 105 ? 91.186 25.712 57.833 1.00 21.47 98 LEU B O 1
ATOM 3587 N N . VAL B 1 106 ? 92.710 26.951 56.729 1.00 21.57 99 VAL B N 1
ATOM 3588 C CA . VAL B 1 106 ? 92.919 27.863 57.873 1.00 22.27 99 VAL B CA 1
ATOM 3589 C C . VAL B 1 106 ? 92.196 29.198 57.638 1.00 21.95 99 VAL B C 1
ATOM 3590 O O . VAL B 1 106 ? 92.418 29.831 56.593 1.00 21.15 99 VAL B O 1
ATOM 3594 N N . ILE B 1 107 ? 91.303 29.568 58.551 1.00 22.14 100 ILE B N 1
ATOM 3595 C CA . ILE B 1 107 ? 90.510 30.789 58.430 1.00 22.01 100 ILE B CA 1
ATOM 3596 C C . ILE B 1 107 ? 90.981 31.612 59.619 1.00 24.00 100 ILE B C 1
ATOM 3597 O O . ILE B 1 107 ? 90.873 31.171 60.798 1.00 23.32 100 ILE B O 1
ATOM 3602 N N . GLN B 1 108 ? 91.529 32.770 59.313 1.00 24.64 101 GLN B N 1
ATOM 3603 C CA . GLN B 1 108 ? 92.035 33.656 60.336 1.00 27.45 101 GLN B CA 1
ATOM 3604 C C . GLN B 1 108 ? 91.520 35.069 60.157 1.00 27.48 101 GLN B C 1
ATOM 3605 O O . GLN B 1 108 ? 91.485 35.586 59.040 1.00 26.28 101 GLN B O 1
ATOM 3611 N N . ALA B 1 109 ? 91.096 35.662 61.255 1.00 27.50 102 ALA B N 1
ATOM 3612 C CA . ALA B 1 109 ? 90.559 37.004 61.292 1.00 28.48 102 ALA B CA 1
ATOM 3613 C C . ALA B 1 109 ? 90.642 37.551 62.701 1.00 30.15 102 ALA B C 1
ATOM 3614 O O . ALA B 1 109 ? 90.113 36.937 63.621 1.00 29.99 102 ALA B O 1
ATOM 3616 N N . GLY B 1 110 ? 91.293 38.700 62.854 1.00 32.04 103 GLY B N 1
ATOM 3617 C CA . GLY B 1 110 ? 91.485 39.336 64.144 1.00 33.20 103 GLY B CA 1
ATOM 3618 C C . GLY B 1 110 ? 92.294 38.383 64.986 1.00 33.59 103 GLY B C 1
ATOM 3619 O O . GLY B 1 110 ? 93.292 37.915 64.555 1.00 33.50 103 GLY B O 1
ATOM 3620 N N . ARG B 1 111 ? 91.756 37.999 66.134 1.00 35.87 104 ARG B N 1
ATOM 3621 C CA . ARG B 1 111 ? 92.460 37.116 67.059 1.00 36.46 104 ARG B CA 1
ATOM 3622 C C . ARG B 1 111 ? 91.873 35.672 67.043 1.00 34.73 104 ARG B C 1
ATOM 3623 O O . ARG B 1 111 ? 92.124 34.899 67.980 1.00 34.07 104 ARG B O 1
ATOM 3631 N N . SER B 1 112 ? 91.061 35.357 66.024 1.00 31.93 105 SER B N 1
ATOM 3632 C CA . SER B 1 112 ? 90.454 34.030 65.826 1.00 31.89 105 SER B CA 1
ATOM 3633 C C . SER B 1 112 ? 91.167 33.247 64.723 1.00 30.82 105 SER B C 1
ATOM 3634 O O . SER B 1 112 ? 91.480 33.813 63.628 1.00 28.90 105 SER B O 1
ATOM 3637 N N . ARG B 1 113 ? 91.309 31.937 64.941 1.00 29.97 106 ARG B N 1
ATOM 3638 C CA . ARG B 1 113 ? 91.837 31.010 63.952 1.00 29.22 106 ARG B CA 1
ATOM 3639 C C . ARG B 1 113 ? 91.034 29.729 63.950 1.00 28.17 106 ARG B C 1
ATOM 3640 O O . ARG B 1 113 ? 90.844 29.095 65.023 1.00 28.17 106 ARG B O 1
ATOM 3648 N N . PHE B 1 114 ? 90.520 29.352 62.781 1.00 26.11 107 PHE B N 1
ATOM 3649 C CA . PHE B 1 114 ? 89.808 28.100 62.612 1.00 25.87 107 PHE B CA 1
ATOM 3650 C C . PHE B 1 114 ? 90.560 27.201 61.618 1.00 25.55 107 PHE B C 1
ATOM 3651 O O . PHE B 1 114 ? 91.167 27.682 60.653 1.00 24.37 107 PHE B O 1
ATOM 3659 N N . ASN B 1 115 ? 90.551 25.903 61.891 1.00 26.19 108 ASN B N 1
ATOM 3660 C CA . ASN B 1 115 ? 91.050 24.871 60.973 1.00 26.12 108 ASN B CA 1
ATOM 3661 C C . ASN B 1 115 ? 89.882 23.946 60.662 1.00 25.86 108 ASN B C 1
ATOM 3662 O O . ASN B 1 115 ? 89.269 23.364 61.594 1.00 25.24 108 ASN B O 1
ATOM 3667 N N . LEU B 1 116 ? 89.500 23.873 59.392 1.00 25.31 109 LEU B N 1
ATOM 3668 C CA . LEU B 1 116 ? 88.354 23.061 58.941 1.00 25.21 109 LEU B CA 1
ATOM 3669 C C . LEU B 1 116 ? 88.837 21.948 58.017 1.00 25.66 109 LEU B C 1
ATOM 3670 O O . LEU B 1 116 ? 89.687 22.181 57.161 1.00 24.16 109 LEU B O 1
ATOM 3675 N N . PRO B 1 117 ? 88.338 20.704 58.214 1.00 27.63 110 PRO B N 1
ATOM 3676 C CA . PRO B 1 117 ? 88.727 19.610 57.307 1.00 27.36 110 PRO B CA 1
ATOM 3677 C C . PRO B 1 117 ? 88.212 19.883 55.882 1.00 24.99 110 PRO B C 1
ATOM 3678 O O . PRO B 1 117 ? 87.154 20.520 55.701 1.00 22.62 110 PRO B O 1
ATOM 3682 N N . VAL B 1 118 ? 88.995 19.454 54.920 1.00 24.93 111 VAL B N 1
ATOM 3683 C CA . VAL B 1 118 ? 88.675 19.695 53.497 1.00 24.91 111 VAL B CA 1
ATOM 3684 C C . VAL B 1 118 ? 88.471 18.367 52.762 1.00 25.26 111 VAL B C 1
ATOM 3685 O O . VAL B 1 118 ? 88.913 17.299 53.211 1.00 23.47 111 VAL B O 1
ATOM 3689 N N . LEU B 1 119 ? 87.744 18.459 51.640 1.00 24.32 112 LEU B N 1
ATOM 3690 C CA . LEU B 1 119 ? 87.729 17.375 50.677 1.00 25.01 112 LEU B CA 1
ATOM 3691 C C . LEU B 1 119 ? 88.181 17.919 49.314 1.00 24.77 112 LEU B C 1
ATOM 3692 O O . LEU B 1 119 ? 87.935 19.071 48.983 1.00 24.92 112 LEU B O 1
ATOM 3697 N N . PRO B 1 120 ? 88.808 17.089 48.508 1.00 26.41 113 PRO B N 1
ATOM 3698 C CA . PRO B 1 120 ? 89.333 17.532 47.229 1.00 26.78 113 PRO B CA 1
ATOM 3699 C C . PRO B 1 120 ? 88.271 18.095 46.262 1.00 26.27 113 PRO B C 1
ATOM 3700 O O . PRO B 1 120 ? 87.170 17.516 46.090 1.00 27.68 113 PRO B O 1
ATOM 3704 N N . ALA B 1 121 ? 88.646 19.180 45.633 1.00 25.19 114 ALA B N 1
ATOM 3705 C CA . ALA B 1 121 ? 87.861 19.812 44.601 1.00 24.90 114 ALA B CA 1
ATOM 3706 C C . ALA B 1 121 ? 87.486 18.876 43.427 1.00 25.64 114 ALA B C 1
ATOM 3707 O O . ALA B 1 121 ? 86.380 19.004 42.913 1.00 25.29 114 ALA B O 1
ATOM 3709 N N . GLY B 1 122 ? 88.360 17.916 43.065 1.00 26.32 115 GLY B N 1
ATOM 3710 C CA . GLY B 1 122 ? 88.084 16.928 42.009 1.00 27.53 115 GLY B CA 1
ATOM 3711 C C . GLY B 1 122 ? 86.933 15.980 42.259 1.00 29.14 115 GLY B C 1
ATOM 3712 O O . GLY B 1 122 ? 86.429 15.347 41.329 1.00 30.85 115 GLY B O 1
ATOM 3713 N N . ASP B 1 123 ? 86.503 15.834 43.511 1.00 28.99 116 ASP B N 1
ATOM 3714 C CA . ASP B 1 123 ? 85.370 14.971 43.797 1.00 29.51 116 ASP B CA 1
ATOM 3715 C C . ASP B 1 123 ? 84.064 15.752 43.884 1.00 27.02 116 ASP B C 1
ATOM 3716 O O . ASP B 1 123 ? 83.051 15.167 44.151 1.00 27.30 116 ASP B O 1
ATOM 3721 N N . PHE B 1 124 ? 84.103 17.062 43.715 1.00 25.06 117 PHE B N 1
ATOM 3722 C CA . PHE B 1 124 ? 82.920 17.891 43.874 1.00 24.56 117 PHE B CA 1
ATOM 3723 C C . PHE B 1 124 ? 82.088 17.762 42.576 1.00 25.38 117 PHE B C 1
ATOM 3724 O O . PHE B 1 124 ? 82.667 17.799 41.493 1.00 26.27 117 PHE B O 1
ATOM 3732 N N . PRO B 1 125 ? 80.774 17.589 42.686 1.00 25.73 118 PRO B N 1
ATOM 3733 C CA . PRO B 1 125 ? 79.993 17.404 41.433 1.00 26.86 118 PRO B CA 1
ATOM 3734 C C . PRO B 1 125 ? 80.023 18.592 40.468 1.00 27.42 118 PRO B C 1
ATOM 3735 O O . PRO B 1 125 ? 80.201 19.719 40.856 1.00 27.42 118 PRO B O 1
ATOM 3739 N N . VAL B 1 126 ? 79.817 18.280 39.196 1.00 30.23 119 VAL B N 1
ATOM 3740 C CA . VAL B 1 126 ? 79.904 19.220 38.108 1.00 31.24 119 VAL B CA 1
ATOM 3741 C C . VAL B 1 126 ? 78.505 19.326 37.583 1.00 30.15 119 VAL B C 1
ATOM 3742 O O . VAL B 1 126 ? 77.894 18.302 37.308 1.00 30.24 119 VAL B O 1
ATOM 3746 N N . MET B 1 127 ? 77.958 20.531 37.568 1.00 29.62 120 MET B N 1
ATOM 3747 C CA . MET B 1 127 ? 76.634 20.741 36.968 1.00 31.37 120 MET B CA 1
ATOM 3748 C C . MET B 1 127 ? 76.848 21.271 35.555 1.00 32.49 120 MET B C 1
ATOM 3749 O O . MET B 1 127 ? 77.384 22.341 35.390 1.00 31.42 120 MET B O 1
ATOM 3754 N N . SER B 1 128 ? 76.405 20.535 34.552 1.00 36.49 121 SER B N 1
ATOM 3755 C CA . SER B 1 128 ? 76.594 20.930 33.174 1.00 39.14 121 SER B CA 1
ATOM 3756 C C . SER B 1 128 ? 75.439 21.844 32.790 1.00 40.88 121 SER B C 1
ATOM 3757 O O . SER B 1 128 ? 74.303 21.652 33.241 1.00 39.24 121 SER B O 1
ATOM 3760 N N . SER B 1 129 ? 75.774 22.881 32.032 1.00 42.15 122 SER B N 1
ATOM 3761 C CA . SER B 1 129 ? 74.806 23.868 31.514 1.00 42.35 122 SER B CA 1
ATOM 3762 C C . SER B 1 129 ? 74.848 23.882 29.985 1.00 42.18 122 SER B C 1
ATOM 3763 O O . SER B 1 129 ? 74.533 24.907 29.365 1.00 41.45 122 SER B O 1
ATOM 3766 N N . ASP B 1 130 ? 75.202 22.759 29.359 1.00 44.03 123 ASP B N 1
ATOM 3767 C CA . ASP B 1 130 ? 75.171 22.673 27.882 1.00 44.84 123 ASP B CA 1
ATOM 3768 C C . ASP B 1 130 ? 73.731 22.727 27.443 1.00 43.60 123 ASP B C 1
ATOM 3769 O O . ASP B 1 130 ? 72.846 22.248 28.166 1.00 45.84 123 ASP B O 1
ATOM 3774 N N . GLY B 1 131 ? 73.486 23.333 26.292 1.00 39.78 124 GLY B N 1
ATOM 3775 C CA . GLY B 1 131 ? 72.182 23.301 25.705 1.00 39.76 124 GLY B CA 1
ATOM 3776 C C . GLY B 1 131 ? 71.249 24.405 26.126 1.00 36.40 124 GLY B C 1
ATOM 3777 O O . GLY B 1 131 ? 70.141 24.450 25.617 1.00 34.56 124 GLY B O 1
ATOM 3778 N N . LEU B 1 132 ? 71.677 25.302 27.040 1.00 33.56 125 LEU B N 1
ATOM 3779 C CA . LEU B 1 132 ? 70.773 26.354 27.531 1.00 32.59 125 LEU B CA 1
ATOM 3780 C C . LEU B 1 132 ? 70.454 27.380 26.437 1.00 34.69 125 LEU B C 1
ATOM 3781 O O . LEU B 1 132 ? 71.305 27.659 25.598 1.00 35.84 125 LEU B O 1
ATOM 3786 N N . SER B 1 133 ? 69.239 27.943 26.477 1.00 34.87 126 SER B N 1
ATOM 3787 C CA . SER B 1 133 ? 68.927 29.143 25.705 1.00 37.18 126 SER B CA 1
ATOM 3788 C C . SER B 1 133 ? 69.871 30.304 26.062 1.00 38.08 126 SER B C 1
ATOM 3789 O O . SER B 1 133 ? 70.538 30.288 27.126 1.00 34.48 126 SER B O 1
ATOM 3792 N N . SER B 1 134 ? 69.915 31.306 25.183 1.00 39.83 127 SER B N 1
ATOM 3793 C CA . SER B 1 134 ? 70.479 32.614 25.552 1.00 41.07 127 SER B CA 1
ATOM 3794 C C . SER B 1 134 ? 69.691 33.184 26.740 1.00 38.84 127 SER B C 1
ATOM 3795 O O . SER B 1 134 ? 68.514 32.845 26.983 1.00 38.70 127 SER B O 1
ATOM 3798 N N . ARG B 1 135 ? 70.380 34.070 27.465 1.00 39.51 128 ARG B N 1
ATOM 3799 C CA . ARG B 1 135 ? 69.832 34.769 28.606 1.00 38.21 128 ARG B CA 1
ATOM 3800 C C . ARG B 1 135 ? 68.604 35.567 28.204 1.00 36.77 128 ARG B C 1
ATOM 3801 O O . ARG B 1 135 ? 68.611 36.284 27.205 1.00 40.27 128 ARG B O 1
ATOM 3809 N N . ILE B 1 136 ? 67.551 35.429 28.996 1.00 34.45 129 ILE B N 1
ATOM 3810 C CA . ILE B 1 136 ? 66.308 36.151 28.846 1.00 33.57 129 ILE B CA 1
ATOM 3811 C C . ILE B 1 136 ? 66.130 37.028 30.068 1.00 32.50 129 ILE B C 1
ATOM 3812 O O . ILE B 1 136 ? 65.920 36.510 31.161 1.00 31.50 129 ILE B O 1
ATOM 3817 N N . ALA B 1 137 ? 66.176 38.355 29.891 1.00 33.90 130 ALA B N 1
ATOM 3818 C CA . ALA B 1 137 ? 66.021 39.284 31.039 1.00 31.93 130 ALA B CA 1
ATOM 3819 C C . ALA B 1 137 ? 64.586 39.384 31.434 1.00 31.23 130 ALA B C 1
ATOM 3820 O O . ALA B 1 137 ? 63.758 39.649 30.591 1.00 30.47 130 ALA B O 1
ATOM 3822 N N . VAL B 1 138 ? 64.289 39.099 32.701 1.00 29.14 131 VAL B N 1
ATOM 3823 C CA . VAL B 1 138 ? 62.975 39.192 33.256 1.00 29.57 131 VAL B CA 1
ATOM 3824 C C . VAL B 1 138 ? 62.988 40.187 34.401 1.00 30.28 131 VAL B C 1
ATOM 3825 O O . VAL B 1 138 ? 63.789 40.088 35.338 1.00 27.99 131 VAL B O 1
ATOM 3829 N N . ASP B 1 139 ? 62.062 41.135 34.358 1.00 30.02 132 ASP B N 1
ATOM 3830 C CA . ASP B 1 139 ? 61.864 42.004 35.513 1.00 30.25 132 ASP B CA 1
ATOM 3831 C C . ASP B 1 139 ? 61.688 41.199 36.808 1.00 28.39 132 ASP B C 1
ATOM 3832 O O . ASP B 1 139 ? 60.853 40.251 36.895 1.00 27.46 132 ASP B O 1
ATOM 3837 N N . THR B 1 140 ? 62.438 41.571 37.840 1.00 25.84 133 THR B N 1
ATOM 3838 C CA . THR B 1 140 ? 62.500 40.770 39.046 1.00 25.00 133 THR B CA 1
ATOM 3839 C C . THR B 1 140 ? 61.163 40.715 39.793 1.00 25.18 133 THR B C 1
ATOM 3840 O O . THR B 1 140 ? 60.780 39.649 40.293 1.00 23.23 133 THR B O 1
ATOM 3844 N N . ASN B 1 141 ? 60.510 41.874 39.899 1.00 25.26 134 ASN B N 1
ATOM 3845 C CA . ASN B 1 141 ? 59.203 41.920 40.523 1.00 25.68 134 ASN B CA 1
ATOM 3846 C C . ASN B 1 141 ? 58.149 41.072 39.757 1.00 24.74 134 ASN B C 1
ATOM 3847 O O . ASN B 1 141 ? 57.370 40.400 40.382 1.00 23.96 134 ASN B O 1
ATOM 3852 N N . GLU B 1 142 ? 58.179 41.120 38.445 1.00 24.94 135 GLU B N 1
ATOM 3853 C CA . GLU B 1 142 ? 57.378 40.236 37.584 1.00 26.48 135 GLU B CA 1
ATOM 3854 C C . GLU B 1 142 ? 57.629 38.744 37.867 1.00 24.77 135 GLU B C 1
ATOM 3855 O O . GLU B 1 142 ? 56.661 37.959 38.042 1.00 23.27 135 GLU B O 1
ATOM 3861 N N . LEU B 1 143 ? 58.905 38.352 37.984 1.00 24.36 136 LEU B N 1
ATOM 3862 C CA . LEU B 1 143 ? 59.211 36.947 38.288 1.00 22.82 136 LEU B CA 1
ATOM 3863 C C . LEU B 1 143 ? 58.747 36.563 39.668 1.00 22.42 136 LEU B C 1
ATOM 3864 O O . LEU B 1 143 ? 58.199 35.454 39.902 1.00 19.82 136 LEU B O 1
ATOM 3869 N N . ILE B 1 144 ? 58.935 37.508 40.615 1.00 22.40 137 ILE B N 1
ATOM 3870 C CA . ILE B 1 144 ? 58.478 37.312 41.998 1.00 22.07 137 ILE B CA 1
ATOM 3871 C C . ILE B 1 144 ? 56.949 37.081 41.976 1.00 20.30 137 ILE B C 1
ATOM 3872 O O . ILE B 1 144 ? 56.488 36.197 42.657 1.00 18.76 137 ILE B O 1
ATOM 3877 N N . ARG B 1 145 ? 56.228 37.857 41.203 1.00 21.25 138 ARG B N 1
ATOM 3878 C CA . ARG B 1 145 ? 54.754 37.715 41.120 1.00 21.73 138 ARG B CA 1
ATOM 3879 C C . ARG B 1 145 ? 54.390 36.328 40.562 1.00 20.47 138 ARG B C 1
ATOM 3880 O O . ARG B 1 145 ? 53.558 35.643 41.141 1.00 19.24 138 ARG B O 1
ATOM 3888 N N . LEU B 1 146 ? 55.058 35.905 39.481 1.00 20.92 139 LEU B N 1
ATOM 3889 C CA . LEU B 1 146 ? 54.783 34.584 38.935 1.00 20.81 139 LEU B CA 1
ATOM 3890 C C . LEU B 1 146 ? 54.886 33.501 39.951 1.00 20.88 139 LEU B C 1
ATOM 3891 O O . LEU B 1 146 ? 54.002 32.584 40.019 1.00 20.02 139 LEU B O 1
ATOM 3896 N N . ILE B 1 147 ? 55.943 33.575 40.791 1.00 20.37 140 ILE B N 1
ATOM 3897 C CA . ILE B 1 147 ? 56.158 32.605 41.812 1.00 20.34 140 ILE B CA 1
ATOM 3898 C C . ILE B 1 147 ? 55.172 32.745 42.982 1.00 19.82 140 ILE B C 1
ATOM 3899 O O . ILE B 1 147 ? 54.522 31.772 43.371 1.00 16.81 140 ILE B O 1
ATOM 3904 N N . ASP B 1 148 ? 55.084 33.940 43.543 1.00 20.92 141 ASP B N 1
ATOM 3905 C CA . ASP B 1 148 ? 54.271 34.111 44.780 1.00 22.01 141 ASP B CA 1
ATOM 3906 C C . ASP B 1 148 ? 52.765 33.845 44.563 1.00 21.46 141 ASP B C 1
ATOM 3907 O O . ASP B 1 148 ? 52.111 33.313 45.463 1.00 21.50 141 ASP B O 1
ATOM 3912 N N . LYS B 1 149 ? 52.264 34.157 43.368 1.00 22.23 142 LYS B N 1
ATOM 3913 C CA . LYS B 1 149 ? 50.891 33.848 43.003 1.00 22.36 142 LYS B CA 1
ATOM 3914 C C . LYS B 1 149 ? 50.570 32.368 42.858 1.00 21.76 142 LYS B C 1
ATOM 3915 O O . LYS B 1 149 ? 49.387 32.008 42.864 1.00 20.14 142 LYS B O 1
ATOM 3921 N N . THR B 1 150 ? 51.585 31.493 42.670 1.00 20.93 143 THR B N 1
ATOM 3922 C CA . THR B 1 150 ? 51.325 30.093 42.335 1.00 20.48 143 THR B CA 1
ATOM 3923 C C . THR B 1 150 ? 51.971 29.043 43.235 1.00 21.44 143 THR B C 1
ATOM 3924 O O . THR B 1 150 ? 51.478 27.943 43.293 1.00 19.56 143 THR B O 1
ATOM 3928 N N . ARG B 1 151 ? 53.073 29.358 43.922 1.00 21.66 144 ARG B N 1
ATOM 3929 C CA . ARG B 1 151 ? 53.883 28.293 44.489 1.00 23.55 144 ARG B CA 1
ATOM 3930 C C . ARG B 1 151 ? 53.215 27.529 45.633 1.00 21.26 144 ARG B C 1
ATOM 3931 O O . ARG B 1 151 ? 53.495 26.361 45.831 1.00 20.21 144 ARG B O 1
ATOM 3939 N N . PHE B 1 152 ? 52.259 28.149 46.296 1.00 21.44 145 PHE B N 1
ATOM 3940 C CA . PHE B 1 152 ? 51.496 27.499 47.361 1.00 21.40 145 PHE B CA 1
ATOM 3941 C C . PHE B 1 152 ? 50.758 26.273 46.846 1.00 21.01 145 PHE B C 1
ATOM 3942 O O . PHE B 1 152 ? 50.503 25.355 47.614 1.00 23.36 145 PHE B O 1
ATOM 3950 N N . ALA B 1 153 ? 50.445 26.214 45.552 1.00 21.17 146 ALA B N 1
ATOM 3951 C CA . ALA B 1 153 ? 49.723 25.078 45.010 1.00 21.91 146 ALA B CA 1
ATOM 3952 C C . ALA B 1 153 ? 50.602 23.928 44.539 1.00 23.66 146 ALA B C 1
ATOM 3953 O O . ALA B 1 153 ? 50.058 22.907 44.090 1.00 23.90 146 ALA B O 1
ATOM 3955 N N . ILE B 1 154 ? 51.932 24.064 44.636 1.00 23.65 147 ILE B N 1
ATOM 3956 C CA . ILE B 1 154 ? 52.820 22.970 44.216 1.00 25.17 147 ILE B CA 1
ATOM 3957 C C . ILE B 1 154 ? 52.757 21.910 45.291 1.00 27.06 147 ILE B C 1
ATOM 3958 O O . ILE B 1 154 ? 52.763 22.245 46.479 1.00 25.28 147 ILE B O 1
ATOM 3963 N N . SER B 1 155 ? 52.724 20.647 44.892 1.00 30.01 148 SER B N 1
ATOM 3964 C CA . SER B 1 155 ? 52.699 19.571 45.880 1.00 33.77 148 SER B CA 1
ATOM 3965 C C . SER B 1 155 ? 54.015 19.548 46.658 1.00 35.09 148 SER B C 1
ATOM 3966 O O . SER B 1 155 ? 55.092 19.842 46.113 1.00 33.08 148 SER B O 1
ATOM 3969 N N . THR B 1 156 ? 53.906 19.212 47.932 1.00 36.58 149 THR B N 1
ATOM 3970 C CA . THR B 1 156 ? 55.053 19.114 48.826 1.00 38.48 149 THR B CA 1
ATOM 3971 C C . THR B 1 156 ? 55.670 17.699 48.890 1.00 40.60 149 THR B C 1
ATOM 3972 O O . THR B 1 156 ? 56.566 17.476 49.679 1.00 39.74 149 THR B O 1
ATOM 3976 N N . GLU B 1 157 ? 55.202 16.757 48.070 1.00 42.49 150 GLU B N 1
ATOM 3977 C CA . GLU B 1 157 ? 55.764 15.405 48.041 1.00 44.51 150 GLU B CA 1
ATOM 3978 C C . GLU B 1 157 ? 57.221 15.332 47.564 1.00 43.94 150 GLU B C 1
ATOM 3979 O O . GLU B 1 157 ? 57.647 16.140 46.731 1.00 42.00 150 GLU B O 1
ATOM 3985 N N . GLU B 1 158 ? 57.970 14.360 48.090 1.00 45.02 151 GLU B N 1
ATOM 3986 C CA . GLU B 1 158 ? 59.385 14.133 47.765 1.00 48.95 151 GLU B CA 1
ATOM 3987 C C . GLU B 1 158 ? 59.658 13.488 46.379 1.00 50.92 151 GLU B C 1
ATOM 3988 O O . GLU B 1 158 ? 60.805 13.509 45.922 1.00 55.56 151 GLU B O 1
ATOM 3990 N N . THR B 1 159 ? 58.638 12.913 45.734 1.00 48.39 152 THR B N 1
ATOM 3991 C CA . THR B 1 159 ? 58.807 12.187 44.450 1.00 47.13 152 THR B CA 1
ATOM 3992 C C . THR B 1 159 ? 59.320 13.089 43.324 1.00 45.69 152 THR B C 1
ATOM 3993 O O . THR B 1 159 ? 59.481 14.299 43.521 1.00 46.48 152 THR B O 1
ATOM 3997 N N . ARG B 1 160 ? 59.599 12.511 42.152 1.00 45.97 153 ARG B N 1
ATOM 3998 C CA . ARG B 1 160 ? 59.936 13.317 40.950 1.00 45.15 153 ARG B CA 1
ATOM 3999 C C . ARG B 1 160 ? 58.718 13.281 39.995 1.00 45.20 153 ARG B C 1
ATOM 4000 O O . ARG B 1 160 ? 58.814 12.981 38.798 1.00 50.12 153 ARG B O 1
ATOM 4002 N N . TYR B 1 161 ? 57.545 13.565 40.554 1.00 42.77 154 TYR B N 1
ATOM 4003 C CA . TYR B 1 161 ? 56.310 13.526 39.831 1.00 39.49 154 TYR B CA 1
ATOM 4004 C C . TYR B 1 161 ? 56.109 14.899 39.257 1.00 37.32 154 TYR B C 1
ATOM 4005 O O . TYR B 1 161 ? 56.522 15.913 39.836 1.00 36.53 154 TYR B O 1
ATOM 4014 N N . TYR B 1 162 ? 55.428 14.949 38.120 1.00 37.08 155 TYR B N 1
ATOM 4015 C CA . TYR B 1 162 ? 55.191 16.203 37.453 1.00 38.11 155 TYR B CA 1
ATOM 4016 C C . TYR B 1 162 ? 54.458 17.270 38.288 1.00 36.88 155 TYR B C 1
ATOM 4017 O O . TYR B 1 162 ? 54.589 18.453 38.007 1.00 37.37 155 TYR B O 1
ATOM 4026 N N . LEU B 1 163 ? 53.742 16.890 39.352 1.00 35.53 156 LEU B N 1
ATOM 4027 C CA . LEU B 1 163 ? 53.115 17.883 40.263 1.00 31.94 156 LEU B CA 1
ATOM 4028 C C . LEU B 1 163 ? 54.015 18.585 41.270 1.00 29.79 156 LEU B C 1
ATOM 4029 O O . LEU B 1 163 ? 53.606 19.570 41.884 1.00 26.51 156 LEU B O 1
ATOM 4034 N N . ASN B 1 164 ? 55.254 18.111 41.448 1.00 29.64 157 ASN B N 1
ATOM 4035 C CA . ASN B 1 164 ? 56.137 18.633 42.498 1.00 27.20 157 ASN B CA 1
ATOM 4036 C C . ASN B 1 164 ? 57.019 19.745 41.983 1.00 25.35 157 ASN B C 1
ATOM 4037 O O . ASN B 1 164 ? 58.083 19.965 42.500 1.00 22.94 157 ASN B O 1
ATOM 4042 N N . GLY B 1 165 ? 56.551 20.481 40.975 1.00 23.16 158 GLY B N 1
ATOM 4043 C CA . GLY B 1 165 ? 57.215 21.688 40.575 1.00 21.81 158 GLY B CA 1
ATOM 4044 C C . GLY B 1 165 ? 56.290 22.603 39.811 1.00 21.18 158 GLY B C 1
ATOM 4045 O O . GLY B 1 165 ? 55.063 22.334 39.696 1.00 21.77 158 GLY B O 1
ATOM 4046 N N . LEU B 1 166 ? 56.866 23.668 39.298 1.00 19.92 159 LEU B N 1
ATOM 4047 C CA . LEU B 1 166 ? 56.131 24.775 38.728 1.00 19.62 159 LEU B CA 1
ATOM 4048 C C . LEU B 1 166 ? 56.323 24.725 37.238 1.00 20.44 159 LEU B C 1
ATOM 4049 O O . LEU B 1 166 ? 57.466 24.766 36.761 1.00 20.21 159 LEU B O 1
ATOM 4054 N N . TYR B 1 167 ? 55.235 24.592 36.485 1.00 19.96 160 TYR B N 1
ATOM 4055 C CA . TYR B 1 167 ? 55.309 24.472 35.051 1.00 20.27 160 TYR B CA 1
ATOM 4056 C C . TYR B 1 167 ? 55.465 25.849 34.420 1.00 20.53 160 TYR B C 1
ATOM 4057 O O . TYR B 1 167 ? 54.511 26.650 34.420 1.00 19.49 160 TYR B O 1
ATOM 4066 N N . VAL B 1 168 ? 56.665 26.127 33.899 1.00 20.46 161 VAL B N 1
ATOM 4067 C CA . VAL B 1 168 ? 57.012 27.427 33.336 1.00 20.70 161 VAL B CA 1
ATOM 4068 C C . VAL B 1 168 ? 57.069 27.270 31.855 1.00 22.44 161 VAL B C 1
ATOM 4069 O O . VAL B 1 168 ? 57.811 26.424 31.341 1.00 22.86 161 VAL B O 1
ATOM 4073 N N . HIS B 1 169 ? 56.215 28.031 31.157 1.00 23.86 162 HIS B N 1
ATOM 4074 C CA . HIS B 1 169 ? 56.059 27.901 29.728 1.00 26.51 162 HIS B CA 1
ATOM 4075 C C . HIS B 1 169 ? 55.469 29.135 29.074 1.00 28.28 162 HIS B C 1
ATOM 4076 O O . HIS B 1 169 ? 54.950 30.014 29.747 1.00 26.23 162 HIS B O 1
ATOM 4083 N N . THR B 1 170 ? 55.516 29.172 27.753 1.00 31.21 163 THR B N 1
ATOM 4084 C CA . THR B 1 170 ? 54.905 30.282 27.063 1.00 35.02 163 THR B CA 1
ATOM 4085 C C . THR B 1 170 ? 53.717 29.795 26.254 1.00 37.97 163 THR B C 1
ATOM 4086 O O . THR B 1 170 ? 53.764 28.700 25.675 1.00 39.08 163 THR B O 1
ATOM 4090 N N . VAL B 1 171 ? 52.694 30.634 26.219 1.00 39.14 164 VAL B N 1
ATOM 4091 C CA . VAL B 1 171 ? 51.518 30.384 25.392 1.00 41.96 164 VAL B CA 1
ATOM 4092 C C . VAL B 1 171 ? 51.262 31.582 24.497 1.00 43.69 164 VAL B C 1
ATOM 4093 O O . VAL B 1 171 ? 51.522 32.720 24.886 1.00 41.14 164 VAL B O 1
ATOM 4097 N N . ASN B 1 172 ? 50.739 31.313 23.284 1.00 46.56 165 ASN B N 1
ATOM 4098 C CA . ASN B 1 172 ? 50.230 32.360 22.396 1.00 46.85 165 ASN B CA 1
ATOM 4099 C C . ASN B 1 172 ? 48.753 32.414 22.717 1.00 47.10 165 ASN B C 1
ATOM 4100 O O . ASN B 1 172 ? 47.994 31.548 22.257 1.00 47.17 165 ASN B O 1
ATOM 4105 N N . GLU B 1 173 ? 48.336 33.409 23.492 1.00 47.66 166 GLU B N 1
ATOM 4106 C CA . GLU B 1 173 ? 46.893 33.656 23.648 1.00 50.22 166 GLU B CA 1
ATOM 4107 C C . GLU B 1 173 ? 46.380 35.009 23.118 1.00 51.03 166 GLU B C 1
ATOM 4108 O O . GLU B 1 173 ? 46.983 36.052 23.359 1.00 50.08 166 GLU B O 1
ATOM 4114 N N . GLY B 1 174 ? 45.356 34.920 22.253 1.00 51.34 167 GLY B N 1
ATOM 4115 C CA . GLY B 1 174 ? 44.887 36.042 21.439 1.00 51.24 167 GLY B CA 1
ATOM 4116 C C . GLY B 1 174 ? 45.927 36.701 20.551 1.00 51.80 167 GLY B C 1
ATOM 4117 O O . GLY B 1 174 ? 45.776 37.873 20.247 1.00 54.30 167 GLY B O 1
ATOM 4118 N N . GLY B 1 175 ? 46.958 35.970 20.112 1.00 50.29 168 GLY B N 1
ATOM 4119 C CA . GLY B 1 175 ? 48.055 36.556 19.290 1.00 51.30 168 GLY B CA 1
ATOM 4120 C C . GLY B 1 175 ? 49.110 37.314 20.094 1.00 49.55 168 GLY B C 1
ATOM 4121 O O . GLY B 1 175 ? 49.981 37.939 19.527 1.00 50.40 168 GLY B O 1
ATOM 4122 N N . GLU B 1 176 ? 49.053 37.234 21.422 1.00 47.22 169 GLU B N 1
ATOM 4123 C CA . GLU B 1 176 ? 50.060 37.843 22.321 1.00 46.29 169 GLU B CA 1
ATOM 4124 C C . GLU B 1 176 ? 50.697 36.727 23.131 1.00 42.16 169 GLU B C 1
ATOM 4125 O O . GLU B 1 176 ? 49.965 35.871 23.649 1.00 39.31 169 GLU B O 1
ATOM 4131 N N . THR B 1 177 ? 52.011 36.698 23.173 1.00 40.02 170 THR B N 1
ATOM 4132 C CA . THR B 1 177 ? 52.694 35.616 23.864 1.00 39.12 170 THR B CA 1
ATOM 4133 C C . THR B 1 177 ? 52.882 35.951 25.352 1.00 35.77 170 THR B C 1
ATOM 4134 O O . THR B 1 177 ? 53.346 37.024 25.707 1.00 35.36 170 THR B O 1
ATOM 4138 N N . LYS B 1 178 ? 52.512 35.014 26.199 1.00 33.59 171 LYS B N 1
ATOM 4139 C CA . LYS B 1 178 ? 52.574 35.184 27.643 1.00 33.35 171 LYS B CA 1
ATOM 4140 C C . LYS B 1 178 ? 53.582 34.199 28.223 1.00 30.62 171 LYS B C 1
ATOM 4141 O O . LYS B 1 178 ? 53.688 33.071 27.752 1.00 29.29 171 LYS B O 1
ATOM 4147 N N . LEU B 1 179 ? 54.402 34.647 29.179 1.00 28.06 172 LEU B N 1
ATOM 4148 C CA . LEU B 1 179 ? 55.164 33.726 30.030 1.00 25.27 172 LEU B CA 1
ATOM 4149 C C . LEU B 1 179 ? 54.259 33.339 31.200 1.00 24.45 172 LEU B C 1
ATOM 4150 O O . LEU B 1 179 ? 53.803 34.227 31.973 1.00 22.87 172 LEU B O 1
ATOM 4155 N N . ARG B 1 180 ? 54.024 32.031 31.383 1.00 22.03 173 ARG B N 1
ATOM 4156 C CA . ARG B 1 180 ? 53.026 31.535 32.325 1.00 22.32 173 ARG B CA 1
ATOM 4157 C C . ARG B 1 180 ? 53.620 30.519 33.306 1.00 19.80 173 ARG B C 1
ATOM 4158 O O . ARG B 1 180 ? 54.483 29.732 32.947 1.00 19.82 173 ARG B O 1
ATOM 4166 N N . ALA B 1 181 ? 53.151 30.553 34.530 1.00 18.80 174 ALA B N 1
ATOM 4167 C CA . ALA B 1 181 ? 53.493 29.599 35.558 1.00 17.83 174 ALA B CA 1
ATOM 4168 C C . ALA B 1 181 ? 52.225 28.940 36.056 1.00 18.20 174 ALA B C 1
ATOM 4169 O O . ALA B 1 181 ? 51.248 29.634 36.399 1.00 18.03 174 ALA B O 1
ATOM 4171 N N . VAL B 1 182 ? 52.212 27.611 36.054 1.00 18.85 175 VAL B N 1
ATOM 4172 C CA . VAL B 1 182 ? 51.076 26.816 36.544 1.00 19.07 175 VAL B CA 1
ATOM 4173 C C . VAL B 1 182 ? 51.543 25.836 37.593 1.00 19.12 175 VAL B C 1
ATOM 4174 O O . VAL B 1 182 ? 52.555 25.159 37.390 1.00 18.86 175 VAL B O 1
ATOM 4178 N N . ALA B 1 183 ? 50.837 25.804 38.729 1.00 18.43 176 ALA B N 1
ATOM 4179 C CA . ALA B 1 183 ? 51.117 24.841 39.788 1.00 18.80 176 ALA B CA 1
ATOM 4180 C C . ALA B 1 183 ? 49.841 24.096 40.113 1.00 19.33 176 ALA B C 1
ATOM 4181 O O . ALA B 1 183 ? 48.744 24.701 40.172 1.00 19.12 176 ALA B O 1
ATOM 4183 N N . THR B 1 184 ? 49.954 22.805 40.332 1.00 20.39 177 THR B N 1
ATOM 4184 C CA . THR B 1 184 ? 48.855 22.016 40.887 1.00 21.68 177 THR B CA 1
ATOM 4185 C C . THR B 1 184 ? 49.359 20.830 41.697 1.00 23.12 177 THR B C 1
ATOM 4186 O O . THR B 1 184 ? 50.402 20.234 41.388 1.00 22.94 177 THR B O 1
ATOM 4190 N N . ASP B 1 185 ? 48.589 20.466 42.722 1.00 23.14 178 ASP B N 1
ATOM 4191 C CA . ASP B 1 185 ? 48.899 19.312 43.579 1.00 23.71 178 ASP B CA 1
ATOM 4192 C C . ASP B 1 185 ? 47.860 18.235 43.439 1.00 25.65 178 ASP B C 1
ATOM 4193 O O . ASP B 1 185 ? 47.794 17.332 44.254 1.00 24.93 178 ASP B O 1
ATOM 4198 N N . GLY B 1 186 ? 47.048 18.327 42.382 1.00 26.45 179 GLY B N 1
ATOM 4199 C CA . GLY B 1 186 ? 45.958 17.421 42.207 1.00 27.97 179 GLY B CA 1
ATOM 4200 C C . GLY B 1 186 ? 44.676 17.789 42.937 1.00 28.24 179 GLY B C 1
ATOM 4201 O O . GLY B 1 186 ? 43.654 17.204 42.662 1.00 29.43 179 GLY B O 1
ATOM 4202 N N . HIS B 1 187 ? 44.718 18.747 43.855 1.00 27.80 180 HIS B N 1
ATOM 4203 C CA . HIS B 1 187 ? 43.530 19.166 44.610 1.00 27.82 180 HIS B CA 1
ATOM 4204 C C . HIS B 1 187 ? 43.059 20.569 44.262 1.00 26.30 180 HIS B C 1
ATOM 4205 O O . HIS B 1 187 ? 41.907 20.902 44.501 1.00 27.12 180 HIS B O 1
ATOM 4212 N N . ARG B 1 188 ? 43.967 21.394 43.742 1.00 24.78 181 ARG B N 1
ATOM 4213 C CA . ARG B 1 188 ? 43.698 22.756 43.362 1.00 22.70 181 ARG B CA 1
ATOM 4214 C C . ARG B 1 188 ? 44.812 23.220 42.436 1.00 21.75 181 ARG B C 1
ATOM 4215 O O . ARG B 1 188 ? 45.857 22.555 42.311 1.00 20.99 181 ARG B O 1
ATOM 4223 N N . LEU B 1 189 ? 44.586 24.351 41.790 1.00 20.25 182 LEU B N 1
ATOM 4224 C CA . LEU B 1 189 ? 45.467 24.841 40.769 1.00 19.87 182 LEU B CA 1
ATOM 4225 C C . LEU B 1 189 ? 45.632 26.343 40.881 1.00 19.93 182 LEU B C 1
ATOM 4226 O O . LEU B 1 189 ? 44.694 27.096 41.233 1.00 18.90 182 LEU B O 1
ATOM 4231 N N . ALA B 1 190 ? 46.809 26.795 40.495 1.00 18.82 183 ALA B N 1
ATOM 4232 C CA . ALA B 1 190 ? 47.117 28.214 40.410 1.00 19.43 183 ALA B CA 1
ATOM 4233 C C . ALA B 1 190 ? 47.824 28.525 39.115 1.00 20.00 183 ALA B C 1
ATOM 4234 O O . ALA B 1 190 ? 48.690 27.773 38.677 1.00 19.97 183 ALA B O 1
ATOM 4236 N N . LEU B 1 191 ? 47.451 29.633 38.507 1.00 20.34 184 LEU B N 1
ATOM 4237 C CA . LEU B 1 191 ? 47.983 30.081 37.252 1.00 20.95 184 LEU B CA 1
ATOM 4238 C C . LEU B 1 191 ? 48.282 31.572 37.363 1.00 21.70 184 LEU B C 1
ATOM 4239 O O . LEU B 1 191 ? 47.442 32.351 37.865 1.00 22.97 184 LEU B O 1
ATOM 4244 N N . ALA B 1 192 ? 49.487 31.975 36.923 1.00 21.37 185 ALA B N 1
ATOM 4245 C CA . ALA B 1 192 ? 49.834 33.364 36.800 1.00 21.41 185 ALA B CA 1
ATOM 4246 C C . ALA B 1 192 ? 50.622 33.586 35.535 1.00 21.98 185 ALA B C 1
ATOM 4247 O O . ALA B 1 192 ? 51.401 32.705 35.096 1.00 21.42 185 ALA B O 1
ATOM 4249 N N . GLU B 1 193 ? 50.409 34.725 34.908 1.00 22.18 186 GLU B N 1
ATOM 4250 C CA . GLU B 1 193 ? 51.100 34.999 33.679 1.00 23.85 186 GLU B CA 1
ATOM 4251 C C . GLU B 1 193 ? 51.405 36.460 33.489 1.00 24.20 186 GLU B C 1
ATOM 4252 O O . GLU B 1 193 ? 50.827 37.322 34.159 1.00 24.25 186 GLU B O 1
ATOM 4258 N N . MET B 1 194 ? 52.329 36.713 32.578 1.00 25.11 187 MET B N 1
ATOM 4259 C CA . MET B 1 194 ? 52.779 38.050 32.215 1.00 26.81 187 MET B CA 1
ATOM 4260 C C . MET B 1 194 ? 53.043 38.116 30.731 1.00 29.13 187 MET B C 1
ATOM 4261 O O . MET B 1 194 ? 53.213 37.067 30.100 1.00 29.43 187 MET B O 1
ATOM 4266 N N . PRO B 1 195 ? 53.127 39.340 30.164 1.00 30.83 188 PRO B N 1
ATOM 4267 C CA . PRO B 1 195 ? 53.592 39.442 28.784 1.00 32.75 188 PRO B CA 1
ATOM 4268 C C . PRO B 1 195 ? 54.981 38.857 28.658 1.00 32.50 188 PRO B C 1
ATOM 4269 O O . PRO B 1 195 ? 55.819 39.117 29.503 1.00 31.95 188 PRO B O 1
ATOM 4273 N N . ALA B 1 196 ? 55.218 38.053 27.621 1.00 33.22 189 ALA B N 1
ATOM 4274 C CA . ALA B 1 196 ? 56.482 37.312 27.535 1.00 31.55 189 ALA B CA 1
ATOM 4275 C C . ALA B 1 196 ? 57.628 38.313 27.322 1.00 32.59 189 ALA B C 1
ATOM 4276 O O . ALA B 1 196 ? 57.593 39.119 26.374 1.00 32.27 189 ALA B O 1
ATOM 4278 N N . PRO B 1 197 ? 58.638 38.279 28.190 1.00 30.48 190 PRO B N 1
ATOM 4279 C CA . PRO B 1 197 ? 59.843 39.068 27.916 1.00 32.20 190 PRO B CA 1
ATOM 4280 C C . PRO B 1 197 ? 60.488 38.698 26.581 1.00 33.86 190 PRO B C 1
ATOM 4281 O O . PRO B 1 197 ? 60.304 37.589 26.096 1.00 34.13 190 PRO B O 1
ATOM 4285 N N . GLU B 1 198 ? 61.250 39.634 26.022 1.00 35.65 191 GLU B N 1
ATOM 4286 C CA . GLU B 1 198 ? 61.947 39.403 24.777 1.00 36.96 191 GLU B CA 1
ATOM 4287 C C . GLU B 1 198 ? 62.871 38.210 24.959 1.00 37.06 191 GLU B C 1
ATOM 4288 O O . GLU B 1 198 ? 63.601 38.124 25.938 1.00 36.43 191 GLU B O 1
ATOM 4294 N N . GLY B 1 199 ? 62.801 37.268 24.024 1.00 37.15 192 GLY B N 1
ATOM 4295 C CA . GLY B 1 199 ? 63.562 36.033 24.076 1.00 36.92 192 GLY B CA 1
ATOM 4296 C C . GLY B 1 199 ? 62.840 34.833 24.664 1.00 35.69 192 GLY B C 1
ATOM 4297 O O . GLY B 1 199 ? 63.388 33.749 24.623 1.00 35.85 192 GLY B O 1
ATOM 4298 N N . ALA B 1 200 ? 61.679 35.012 25.279 1.00 35.57 193 ALA B N 1
ATOM 4299 C CA . ALA B 1 200 ? 61.008 33.877 25.902 1.00 35.86 193 ALA B CA 1
ATOM 4300 C C . ALA B 1 200 ? 60.185 33.058 24.919 1.00 39.92 193 ALA B C 1
ATOM 4301 O O . ALA B 1 200 ? 59.876 31.931 25.218 1.00 41.08 193 ALA B O 1
ATOM 4303 N N . VAL B 1 201 ? 59.842 33.654 23.785 1.00 40.98 194 VAL B N 1
ATOM 4304 C CA . VAL B 1 201 ? 58.952 33.048 22.806 1.00 44.78 194 VAL B CA 1
ATOM 4305 C C . VAL B 1 201 ? 59.186 31.554 22.482 1.00 45.32 194 VAL B C 1
ATOM 4306 O O . VAL B 1 201 ? 58.247 30.781 22.505 1.00 46.07 194 VAL B O 1
ATOM 4310 N N . GLY B 1 202 ? 60.407 31.124 22.242 1.00 47.25 195 GLY B N 1
ATOM 4311 C CA . GLY B 1 202 ? 60.628 29.735 21.843 1.00 48.15 195 GLY B CA 1
ATOM 4312 C C . GLY B 1 202 ? 60.912 28.767 22.977 1.00 46.33 195 GLY B C 1
ATOM 4313 O O . GLY B 1 202 ? 61.311 27.632 22.690 1.00 47.46 195 GLY B O 1
ATOM 4314 N N . ILE B 1 203 ? 60.802 29.160 24.245 1.00 43.23 196 ILE B N 1
ATOM 4315 C CA . ILE B 1 203 ? 61.342 28.288 25.322 1.00 40.25 196 ILE B CA 1
ATOM 4316 C C . ILE B 1 203 ? 60.526 26.992 25.396 1.00 37.26 196 ILE B C 1
ATOM 4317 O O . ILE B 1 203 ? 59.321 27.016 25.223 1.00 36.54 196 ILE B O 1
ATOM 4322 N N . PRO B 1 204 ? 61.200 25.845 25.631 1.00 35.68 197 PRO B N 1
ATOM 4323 C CA . PRO B 1 204 ? 60.390 24.641 25.877 1.00 34.80 197 PRO B CA 1
ATOM 4324 C C . PRO B 1 204 ? 59.734 24.781 27.254 1.00 31.50 197 PRO B C 1
ATOM 4325 O O . PRO B 1 204 ? 60.315 25.404 28.168 1.00 30.11 197 PRO B O 1
ATOM 4329 N N . GLY B 1 205 ? 58.528 24.263 27.409 1.00 29.79 198 GLY B N 1
ATOM 4330 C CA . GLY B 1 205 ? 57.871 24.197 28.737 1.00 27.46 198 GLY B CA 1
ATOM 4331 C C . GLY B 1 205 ? 58.655 23.309 29.688 1.00 25.60 198 GLY B C 1
ATOM 4332 O O . GLY B 1 205 ? 59.011 22.184 29.335 1.00 26.93 198 GLY B O 1
ATOM 4333 N N . VAL B 1 206 ? 58.973 23.804 30.869 1.00 23.71 199 VAL B N 1
ATOM 4334 C CA . VAL B 1 206 ? 59.717 22.985 31.844 1.00 22.81 199 VAL B CA 1
ATOM 4335 C C . VAL B 1 206 ? 59.054 22.989 33.230 1.00 21.20 199 VAL B C 1
ATOM 4336 O O . VAL B 1 206 ? 58.450 24.007 33.665 1.00 20.61 199 VAL B O 1
ATOM 4340 N N . ILE B 1 207 ? 59.248 21.889 33.950 1.00 20.74 200 ILE B N 1
ATOM 4341 C CA . ILE B 1 207 ? 58.725 21.749 35.265 1.00 20.83 200 ILE B CA 1
ATOM 4342 C C . ILE B 1 207 ? 59.891 22.004 36.215 1.00 20.36 200 ILE B C 1
ATOM 4343 O O . ILE B 1 207 ? 60.806 21.174 36.312 1.00 21.25 200 ILE B O 1
ATOM 4348 N N . VAL B 1 208 ? 59.859 23.165 36.847 1.00 19.02 201 VAL B N 1
ATOM 4349 C CA . VAL B 1 208 ? 60.922 23.616 37.752 1.00 18.62 201 VAL B CA 1
ATOM 4350 C C . VAL B 1 208 ? 60.649 23.028 39.158 1.00 18.02 201 VAL B C 1
ATOM 4351 O O . VAL B 1 208 ? 59.596 23.309 39.745 1.00 17.30 201 VAL B O 1
ATOM 4355 N N . PRO B 1 209 ? 61.578 22.233 39.706 1.00 18.50 202 PRO B N 1
ATOM 4356 C CA . PRO B 1 209 ? 61.342 21.619 41.029 1.00 18.43 202 PRO B CA 1
ATOM 4357 C C . PRO B 1 209 ? 60.986 22.597 42.148 1.00 18.67 202 PRO B C 1
ATOM 4358 O O . PRO B 1 209 ? 61.454 23.744 42.189 1.00 16.33 202 PRO B O 1
ATOM 4362 N N . ARG B 1 210 ? 60.135 22.117 43.063 1.00 19.09 203 ARG B N 1
ATOM 4363 C CA . ARG B 1 210 ? 59.660 22.939 44.155 1.00 20.33 203 ARG B CA 1
ATOM 4364 C C . ARG B 1 210 ? 60.827 23.598 44.920 1.00 18.78 203 ARG B C 1
ATOM 4365 O O . ARG B 1 210 ? 60.783 24.778 45.163 1.00 17.52 203 ARG B O 1
ATOM 4373 N N . LYS B 1 211 ? 61.849 22.825 45.289 1.00 19.10 204 LYS B N 1
ATOM 4374 C CA . LYS B 1 211 ? 62.978 23.401 46.005 1.00 18.64 204 LYS B CA 1
ATOM 4375 C C . LYS B 1 211 ? 63.695 24.446 45.172 1.00 18.11 204 LYS B C 1
ATOM 4376 O O . LYS B 1 211 ? 64.172 25.455 45.696 1.00 17.53 204 LYS B O 1
ATOM 4382 N N . THR B 1 212 ? 63.833 24.210 43.863 1.00 17.82 205 THR B N 1
ATOM 4383 C CA . THR B 1 212 ? 64.459 25.182 42.978 1.00 17.73 205 THR B CA 1
ATOM 4384 C C . THR B 1 212 ? 63.751 26.529 42.957 1.00 17.47 205 THR B C 1
ATOM 4385 O O . THR B 1 212 ? 64.364 27.573 42.990 1.00 16.09 205 THR B O 1
ATOM 4389 N N . ILE B 1 213 ? 62.427 26.475 42.876 1.00 17.75 206 ILE B N 1
ATOM 4390 C CA . ILE B 1 213 ? 61.595 27.683 42.962 1.00 17.71 206 ILE B CA 1
ATOM 4391 C C . ILE B 1 213 ? 61.833 28.391 44.323 1.00 17.09 206 ILE B C 1
ATOM 4392 O O . ILE B 1 213 ? 61.994 29.584 44.344 1.00 17.94 206 ILE B O 1
ATOM 4397 N N . ALA B 1 214 ? 61.931 27.634 45.393 1.00 17.63 207 ALA B N 1
ATOM 4398 C CA . ALA B 1 214 ? 62.113 28.213 46.724 1.00 18.60 207 ALA B CA 1
ATOM 4399 C C . ALA B 1 214 ? 63.447 28.943 46.791 1.00 19.70 207 ALA B C 1
ATOM 4400 O O . ALA B 1 214 ? 63.512 30.076 47.231 1.00 18.52 207 ALA B O 1
ATOM 4402 N N . GLU B 1 215 ? 64.498 28.287 46.287 1.00 20.83 208 GLU B N 1
ATOM 4403 C CA . GLU B 1 215 ? 65.836 28.838 46.322 1.00 21.48 208 GLU B CA 1
ATOM 4404 C C . GLU B 1 215 ? 65.974 29.994 45.390 1.00 19.74 208 GLU B C 1
ATOM 4405 O O . GLU B 1 215 ? 66.574 31.000 45.746 1.00 17.77 208 GLU B O 1
ATOM 4411 N N . ALA B 1 216 ? 65.392 29.897 44.185 1.00 18.50 209 ALA B N 1
ATOM 4412 C CA . ALA B 1 216 ? 65.356 31.061 43.287 1.00 18.17 209 ALA B CA 1
ATOM 4413 C C . ALA B 1 216 ? 64.630 32.255 43.881 1.00 18.15 209 ALA B C 1
ATOM 4414 O O . ALA B 1 216 ? 65.105 33.408 43.781 1.00 17.08 209 ALA B O 1
ATOM 4416 N N . ARG B 1 217 ? 63.481 31.984 44.490 1.00 18.24 210 ARG B N 1
ATOM 4417 C CA . ARG B 1 217 ? 62.705 33.017 45.099 1.00 19.12 210 ARG B CA 1
ATOM 4418 C C . ARG B 1 217 ? 63.511 33.688 46.279 1.00 19.19 210 ARG B C 1
ATOM 4419 O O . ARG B 1 217 ? 63.452 34.868 46.444 1.00 19.29 210 ARG B O 1
ATOM 4427 N N . ARG B 1 218 ? 64.254 32.908 47.044 1.00 20.82 211 ARG B N 1
ATOM 4428 C CA A ARG B 1 218 ? 65.108 33.437 48.133 0.60 21.78 211 ARG B CA 1
ATOM 4429 C CA B ARG B 1 218 ? 65.084 33.463 48.143 0.40 21.13 211 ARG B CA 1
ATOM 4430 C C . ARG B 1 218 ? 66.175 34.383 47.562 1.00 22.27 211 ARG B C 1
ATOM 4431 O O . ARG B 1 218 ? 66.336 35.515 48.030 1.00 21.64 211 ARG B O 1
ATOM 4446 N N . LEU B 1 219 ? 66.863 33.951 46.500 1.00 21.37 212 LEU B N 1
ATOM 4447 C CA . LEU B 1 219 ? 67.808 34.812 45.833 1.00 22.24 212 LEU B CA 1
ATOM 4448 C C . LEU B 1 219 ? 67.221 36.055 45.205 1.00 23.96 212 LEU B C 1
ATOM 4449 O O . LEU B 1 219 ? 67.873 37.114 45.138 1.00 23.40 212 LEU B O 1
ATOM 4454 N N . MET B 1 220 ? 65.985 35.953 44.719 1.00 23.42 213 MET B N 1
ATOM 4455 C CA . MET B 1 220 ? 65.247 37.135 44.275 1.00 24.92 213 MET B CA 1
ATOM 4456 C C . MET B 1 220 ? 65.073 38.206 45.353 1.00 26.98 213 MET B C 1
ATOM 4457 O O . MET B 1 220 ? 65.003 39.346 44.995 1.00 28.52 213 MET B O 1
ATOM 4462 N N . GLU B 1 221 ? 65.066 37.834 46.635 1.00 31.62 214 GLU B N 1
ATOM 4463 C CA . GLU B 1 221 ? 64.950 38.792 47.739 1.00 33.86 214 GLU B CA 1
ATOM 4464 C C . GLU B 1 221 ? 66.112 39.766 47.745 1.00 34.79 214 GLU B C 1
ATOM 4465 O O . GLU B 1 221 ? 65.908 40.937 48.098 1.00 36.20 214 GLU B O 1
ATOM 4471 N N . SER B 1 222 ? 67.317 39.326 47.338 1.00 35.37 215 SER B N 1
ATOM 4472 C CA . SER B 1 222 ? 68.523 40.226 47.326 1.00 36.47 215 SER B CA 1
ATOM 4473 C C . SER B 1 222 ? 68.972 40.611 45.943 1.00 36.74 215 SER B C 1
ATOM 4474 O O . SER B 1 222 ? 70.036 41.178 45.794 1.00 40.80 215 SER B O 1
ATOM 4477 N N . ALA B 1 223 ? 68.172 40.298 44.912 1.00 33.58 216 ALA B N 1
ATOM 4478 C CA . ALA B 1 223 ? 68.562 40.514 43.509 1.00 32.42 216 ALA B CA 1
ATOM 4479 C C . ALA B 1 223 ? 68.370 41.959 43.133 1.00 32.08 216 ALA B C 1
ATOM 4480 O O . ALA B 1 223 ? 67.779 42.721 43.899 1.00 30.95 216 ALA B O 1
ATOM 4482 N N . GLY B 1 224 ? 68.813 42.296 41.927 1.00 32.24 217 GLY B N 1
ATOM 4483 C CA . GLY B 1 224 ? 68.634 43.597 41.330 1.00 35.44 217 GLY B CA 1
ATOM 4484 C C . GLY B 1 224 ? 67.361 43.740 40.510 1.00 36.87 217 GLY B C 1
ATOM 4485 O O . GLY B 1 224 ? 66.396 43.076 40.771 1.00 36.09 217 GLY B O 1
ATOM 4486 N N . GLU B 1 225 ? 67.364 44.638 39.544 1.00 39.41 218 GLU B N 1
ATOM 4487 C CA . GLU B 1 225 ? 66.130 45.009 38.819 1.00 43.05 218 GLU B CA 1
ATOM 4488 C C . GLU B 1 225 ? 65.623 43.882 37.921 1.00 39.48 218 GLU B C 1
ATOM 4489 O O . GLU B 1 225 ? 64.392 43.760 37.676 1.00 36.61 218 GLU B O 1
ATOM 4495 N N . THR B 1 226 ? 66.554 43.098 37.377 1.00 36.36 219 THR B N 1
ATOM 4496 C CA . THR B 1 226 ? 66.188 41.971 36.519 1.00 34.91 219 THR B CA 1
ATOM 4497 C C . THR B 1 226 ? 66.914 40.708 36.949 1.00 30.64 219 THR B C 1
ATOM 4498 O O . THR B 1 226 ? 67.921 40.756 37.648 1.00 28.07 219 THR B O 1
ATOM 4502 N N . VAL B 1 227 ? 66.311 39.582 36.583 1.00 28.47 220 VAL B N 1
ATOM 4503 C CA . VAL B 1 227 ? 66.909 38.245 36.691 1.00 26.52 220 VAL B CA 1
ATOM 4504 C C . VAL B 1 227 ? 67.007 37.701 35.265 1.00 26.66 220 VAL B C 1
ATOM 4505 O O . VAL B 1 227 ? 66.045 37.813 34.474 1.00 27.42 220 VAL B O 1
ATOM 4509 N N . ASP B 1 228 ? 68.148 37.145 34.916 1.00 25.99 221 ASP B N 1
ATOM 4510 C CA . ASP B 1 228 ? 68.310 36.404 33.667 1.00 27.90 221 ASP B CA 1
ATOM 4511 C C . ASP B 1 228 ? 67.823 34.916 33.803 1.00 27.42 221 ASP B C 1
ATOM 4512 O O . ASP B 1 228 ? 68.202 34.194 34.715 1.00 25.59 221 ASP B O 1
ATOM 4517 N N . LEU B 1 229 ? 67.003 34.482 32.844 1.00 27.36 222 LEU B N 1
ATOM 4518 C CA . LEU B 1 229 ? 66.513 33.115 32.758 1.00 26.86 222 LEU B CA 1
ATOM 4519 C C . LEU B 1 229 ? 67.055 32.423 31.524 1.00 27.49 222 LEU B C 1
ATOM 4520 O O . LEU B 1 229 ? 67.136 33.018 30.443 1.00 28.76 222 LEU B O 1
ATOM 4525 N N . GLN B 1 230 ? 67.502 31.191 31.693 1.00 26.16 223 GLN B N 1
ATOM 4526 C CA . GLN B 1 230 ? 67.856 30.331 30.582 1.00 26.93 223 GLN B CA 1
ATOM 4527 C C . GLN B 1 230 ? 67.181 28.993 30.767 1.00 26.41 223 GLN B C 1
ATOM 4528 O O . GLN B 1 230 ? 66.977 28.518 31.900 1.00 24.80 223 GLN B O 1
ATOM 4534 N N . VAL B 1 231 ? 66.813 28.389 29.651 1.00 27.65 224 VAL B N 1
ATOM 4535 C CA . VAL B 1 231 ? 66.037 27.165 29.677 1.00 27.59 224 VAL B CA 1
ATOM 4536 C C . VAL B 1 231 ? 66.504 26.204 28.580 1.00 27.72 224 VAL B C 1
ATOM 4537 O O . VAL B 1 231 ? 66.852 26.626 27.493 1.00 28.05 224 VAL B O 1
ATOM 4541 N N . SER B 1 232 ? 66.513 24.913 28.911 1.00 26.98 225 SER B N 1
ATOM 4542 C CA . SER B 1 232 ? 66.582 23.815 27.950 1.00 28.08 225 SER B CA 1
ATOM 4543 C C . SER B 1 232 ? 65.591 22.757 28.433 1.00 28.14 225 SER B C 1
ATOM 4544 O O . SER B 1 232 ? 65.056 22.886 29.554 1.00 27.80 225 SER B O 1
ATOM 4547 N N . PRO B 1 233 ? 65.398 21.670 27.654 1.00 30.90 226 PRO B N 1
ATOM 4548 C CA . PRO B 1 233 ? 64.508 20.603 28.155 1.00 31.01 226 PRO B CA 1
ATOM 4549 C C . PRO B 1 233 ? 65.081 19.840 29.376 1.00 29.59 226 PRO B C 1
ATOM 4550 O O . PRO B 1 233 ? 64.334 19.145 30.037 1.00 29.51 226 PRO B O 1
ATOM 4554 N N . GLN B 1 234 ? 66.354 20.015 29.682 1.00 28.71 227 GLN B N 1
ATOM 4555 C CA . GLN B 1 234 ? 66.974 19.359 30.822 1.00 29.45 227 GLN B CA 1
ATOM 4556 C C . GLN B 1 234 ? 67.304 20.278 31.986 1.00 26.80 227 GLN B C 1
ATOM 4557 O O . GLN B 1 234 ? 67.544 19.792 33.061 1.00 26.56 227 GLN B O 1
ATOM 4563 N N . LYS B 1 235 ? 67.378 21.582 31.768 1.00 26.25 228 LYS B N 1
ATOM 4564 C CA . LYS B 1 235 ? 67.942 22.508 32.773 1.00 24.96 228 LYS B CA 1
ATOM 4565 C C . LYS B 1 235 ? 67.294 23.870 32.736 1.00 23.66 228 LYS B C 1
ATOM 4566 O O . LYS B 1 235 ? 66.767 24.307 31.717 1.00 21.93 228 LYS B O 1
ATOM 4572 N N . VAL B 1 236 ? 67.352 24.527 33.884 1.00 21.26 229 VAL B N 1
ATOM 4573 C CA . VAL B 1 236 ? 66.949 25.912 33.987 1.00 21.37 229 VAL B CA 1
ATOM 4574 C C . VAL B 1 236 ? 68.054 26.630 34.772 1.00 21.36 229 VAL B C 1
ATOM 4575 O O . VAL B 1 236 ? 68.693 26.027 35.663 1.00 20.03 229 VAL B O 1
ATOM 4579 N N . ARG B 1 237 ? 68.337 27.863 34.375 1.00 21.25 230 ARG B N 1
ATOM 4580 C CA . ARG B 1 237 ? 69.334 28.690 35.040 1.00 21.99 230 ARG B CA 1
ATOM 4581 C C . ARG B 1 237 ? 68.773 30.100 35.309 1.00 21.99 230 ARG B C 1
ATOM 4582 O O . ARG B 1 237 ? 68.214 30.754 34.418 1.00 22.37 230 ARG B O 1
ATOM 4590 N N . PHE B 1 238 ? 68.890 30.529 36.544 1.00 20.66 231 PHE B N 1
ATOM 4591 C CA . PHE B 1 238 ? 68.567 31.871 36.959 1.00 21.15 231 PHE B CA 1
ATOM 4592 C C . PHE B 1 238 ? 69.876 32.560 37.303 1.00 22.47 231 PHE B C 1
ATOM 4593 O O . PHE B 1 238 ? 70.651 32.060 38.133 1.00 21.24 231 PHE B O 1
ATOM 4601 N N . GLU B 1 239 ? 70.113 33.712 36.701 1.00 23.58 232 GLU B N 1
ATOM 4602 C CA . GLU B 1 239 ? 71.261 34.549 37.023 1.00 24.49 232 GLU B CA 1
ATOM 4603 C C . GLU B 1 239 ? 70.870 35.866 37.693 1.00 25.34 232 GLU B C 1
ATOM 4604 O O . GLU B 1 239 ? 70.032 36.604 37.175 1.00 26.16 232 GLU B O 1
ATOM 4610 N N . PHE B 1 240 ? 71.510 36.166 38.833 1.00 25.43 233 PHE B N 1
ATOM 4611 C CA . PHE B 1 240 ? 71.219 37.322 39.707 1.00 25.72 233 PHE B CA 1
ATOM 4612 C C . PHE B 1 240 ? 72.546 38.037 39.897 1.00 28.75 233 PHE B C 1
ATOM 4613 O O . PHE B 1 240 ? 73.195 37.900 40.976 1.00 31.51 233 PHE B O 1
ATOM 4621 N N . GLY B 1 241 ? 73.035 38.696 38.854 1.00 28.91 234 GLY B N 1
ATOM 4622 C CA . GLY B 1 241 ? 74.357 39.309 38.878 1.00 28.70 234 GLY B CA 1
ATOM 4623 C C . GLY B 1 241 ? 75.466 38.285 39.005 1.00 28.14 234 GLY B C 1
ATOM 4624 O O . GLY B 1 241 ? 75.628 37.396 38.160 1.00 28.37 234 GLY B O 1
ATOM 4625 N N . ALA B 1 242 ? 76.199 38.339 40.106 1.00 26.53 235 ALA B N 1
ATOM 4626 C CA . ALA B 1 242 ? 77.285 37.379 40.320 1.00 26.19 235 ALA B CA 1
ATOM 4627 C C . ALA B 1 242 ? 76.810 35.982 40.755 1.00 23.25 235 ALA B C 1
ATOM 4628 O O . ALA B 1 242 ? 77.541 34.996 40.639 1.00 23.19 235 ALA B O 1
ATOM 4630 N N . ALA B 1 243 ? 75.624 35.902 41.338 1.00 20.81 236 ALA B N 1
ATOM 4631 C CA . ALA B 1 243 ? 75.106 34.641 41.795 1.00 18.67 236 ALA B CA 1
ATOM 4632 C C . ALA B 1 243 ? 74.278 33.978 40.647 1.00 18.59 236 ALA B C 1
ATOM 4633 O O . ALA B 1 243 ? 73.683 34.693 39.798 1.00 19.39 236 ALA B O 1
ATOM 4635 N N . ALA B 1 244 ? 74.268 32.654 40.612 1.00 17.92 237 ALA B N 1
ATOM 4636 C CA . ALA B 1 244 ? 73.455 31.893 39.631 1.00 18.26 237 ALA B CA 1
ATOM 4637 C C . ALA B 1 244 ? 72.927 30.599 40.237 1.00 18.15 237 ALA B C 1
ATOM 4638 O O . ALA B 1 244 ? 73.590 29.987 41.072 1.00 18.49 237 ALA B O 1
ATOM 4640 N N . LEU B 1 245 ? 71.732 30.183 39.859 1.00 17.55 238 LEU B N 1
ATOM 4641 C CA . LEU B 1 245 ? 71.179 28.930 40.310 1.00 17.65 238 LEU B CA 1
ATOM 4642 C C . LEU B 1 245 ? 70.889 28.099 39.039 1.00 16.86 238 LEU B C 1
ATOM 4643 O O . LEU B 1 245 ? 70.169 28.564 38.171 1.00 15.85 238 LEU B O 1
ATOM 4648 N N . THR B 1 246 ? 71.537 26.948 38.897 1.00 16.37 239 THR B N 1
ATOM 4649 C CA . THR B 1 246 ? 71.372 26.060 37.793 1.00 16.66 239 THR B CA 1
ATOM 4650 C C . THR B 1 246 ? 70.698 24.796 38.333 1.00 16.99 239 THR B C 1
ATOM 4651 O O . THR B 1 246 ? 71.158 24.225 39.333 1.00 16.75 239 THR B O 1
ATOM 4655 N N . SER B 1 247 ? 69.589 24.366 37.715 1.00 17.40 240 SER B N 1
ATOM 4656 C CA . SER B 1 247 ? 68.835 23.227 38.219 1.00 17.19 240 SER B CA 1
ATOM 4657 C C . SER B 1 247 ? 68.406 22.254 37.127 1.00 18.42 240 SER B C 1
ATOM 4658 O O . SER B 1 247 ? 68.055 22.692 35.994 1.00 17.64 240 SER B O 1
ATOM 4661 N N . LYS B 1 248 ? 68.376 20.973 37.476 1.00 18.45 241 LYS B N 1
ATOM 4662 C CA . LYS B 1 248 ? 67.590 20.009 36.711 1.00 21.38 241 LYS B CA 1
ATOM 4663 C C . LYS B 1 248 ? 66.119 20.406 36.708 1.00 20.01 241 LYS B C 1
ATOM 4664 O O . LYS B 1 248 ? 65.648 21.161 37.587 1.00 19.07 241 LYS B O 1
ATOM 4670 N N . VAL B 1 249 ? 65.402 19.876 35.724 1.00 21.18 242 VAL B N 1
ATOM 4671 C CA . VAL B 1 249 ? 63.961 20.057 35.625 1.00 22.08 242 VAL B CA 1
ATOM 4672 C C . VAL B 1 249 ? 63.337 18.683 35.801 1.00 23.25 242 VAL B C 1
ATOM 4673 O O . VAL B 1 249 ? 63.999 17.683 35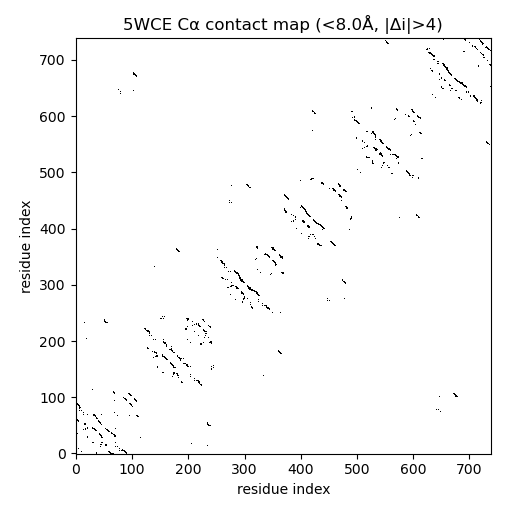.666 1.00 24.69 242 VAL B O 1
ATOM 4677 N N . ILE B 1 250 ? 62.072 18.636 36.156 1.00 24.02 243 ILE B N 1
ATOM 4678 C CA . ILE B 1 250 ? 61.406 17.362 36.314 1.00 25.47 243 ILE B CA 1
ATOM 4679 C C . ILE B 1 250 ? 61.077 16.802 34.917 1.00 27.54 243 ILE B C 1
ATOM 4680 O O . ILE B 1 250 ? 60.436 17.494 34.117 1.00 26.66 243 ILE B O 1
ATOM 4685 N N . ASP B 1 251 ? 61.514 15.578 34.670 1.00 29.69 244 ASP B N 1
ATOM 4686 C CA . ASP B 1 251 ? 61.339 14.935 33.391 1.00 34.96 244 ASP B CA 1
ATOM 4687 C C . ASP B 1 251 ? 59.926 14.375 33.386 1.00 36.22 244 ASP B C 1
ATOM 4688 O O . ASP B 1 251 ? 59.643 13.446 34.088 1.00 38.24 244 ASP B O 1
ATOM 4693 N N . GLY B 1 252 ? 59.032 14.999 32.664 1.00 37.37 245 GLY B N 1
ATOM 4694 C CA . GLY B 1 252 ? 57.679 14.440 32.499 1.00 39.06 245 GLY B CA 1
ATOM 4695 C C . GLY B 1 252 ? 56.788 15.376 31.724 1.00 39.35 245 GLY B C 1
ATOM 4696 O O . GLY B 1 252 ? 57.191 16.484 31.345 1.00 40.20 245 GLY B O 1
ATOM 4697 N N . ALA B 1 253 ? 55.575 14.927 31.484 1.00 41.19 246 ALA B N 1
ATOM 4698 C CA . ALA B 1 253 ? 54.578 15.679 30.686 1.00 40.42 246 ALA B CA 1
ATOM 4699 C C . ALA B 1 253 ? 53.683 16.296 31.688 1.00 39.57 246 ALA B C 1
ATOM 4700 O O . ALA B 1 253 ? 52.939 15.577 32.371 1.00 42.18 246 ALA B O 1
ATOM 4702 N N . PHE B 1 254 ? 53.746 17.619 31.829 1.00 36.16 247 PHE B N 1
ATOM 4703 C CA . PHE B 1 254 ? 52.819 18.279 32.719 1.00 34.39 247 PHE B CA 1
ATOM 4704 C C . PHE B 1 254 ? 51.403 18.100 32.165 1.00 35.89 247 PHE B C 1
ATOM 4705 O O . PHE B 1 254 ? 51.229 18.134 30.952 1.00 35.52 247 PHE B O 1
ATOM 4713 N N . PRO B 1 255 ? 50.385 17.943 33.028 1.00 37.55 248 PRO B N 1
ATOM 4714 C CA . PRO B 1 255 ? 49.053 17.673 32.458 1.00 38.86 248 PRO B CA 1
ATOM 4715 C C . PRO B 1 255 ? 48.528 18.794 31.573 1.00 38.80 248 PRO B C 1
ATOM 4716 O O . PRO B 1 255 ? 48.952 19.965 31.688 1.00 37.86 248 PRO B O 1
ATOM 4720 N N . ASP B 1 256 ? 47.626 18.431 30.684 1.00 39.81 249 ASP B N 1
ATOM 4721 C CA . ASP B 1 256 ? 46.846 19.391 29.908 1.00 40.42 249 ASP B CA 1
ATOM 4722 C C . ASP B 1 256 ? 45.890 20.128 30.870 1.00 39.34 249 ASP B C 1
ATOM 4723 O O . ASP B 1 256 ? 44.686 19.872 30.885 1.00 39.61 249 ASP B O 1
ATOM 4728 N N . TYR B 1 257 ? 46.451 21.060 31.646 1.00 36.81 250 TYR B N 1
ATOM 4729 C CA . TYR B 1 257 ? 45.730 21.828 32.645 1.00 34.97 250 TYR B CA 1
ATOM 4730 C C . TYR B 1 257 ? 44.656 22.691 32.013 1.00 37.40 250 TYR B C 1
ATOM 4731 O O . TYR B 1 257 ? 43.693 23.005 32.702 1.00 34.90 250 TYR B O 1
ATOM 4740 N N . MET B 1 258 ? 44.779 23.085 30.741 1.00 38.81 251 MET B N 1
ATOM 4741 C CA A MET B 1 258 ? 43.701 23.829 30.070 0.50 40.81 251 MET B CA 1
ATOM 4742 C CA B MET B 1 258 ? 43.688 23.833 30.072 0.50 41.35 251 MET B CA 1
ATOM 4743 C C . MET B 1 258 ? 42.358 23.061 30.136 1.00 41.06 251 MET B C 1
ATOM 4744 O O . MET B 1 258 ? 41.307 23.666 30.184 1.00 42.43 251 MET B O 1
ATOM 4753 N N . ARG B 1 259 ? 42.403 21.731 30.212 1.00 41.62 252 ARG B N 1
ATOM 4754 C CA . ARG B 1 259 ? 41.193 20.866 30.318 1.00 42.12 252 ARG B CA 1
ATOM 4755 C C . ARG B 1 259 ? 40.534 20.883 31.696 1.00 41.90 252 ARG B C 1
ATOM 4756 O O . ARG B 1 259 ? 39.359 20.550 31.854 1.00 39.68 252 ARG B O 1
ATOM 4758 N N . VAL B 1 260 ? 41.307 21.291 32.689 1.00 39.86 253 VAL B N 1
ATOM 4759 C CA . VAL B 1 260 ? 40.898 21.371 34.079 1.00 40.24 253 VAL B CA 1
ATOM 4760 C C . VAL B 1 260 ? 40.340 22.762 34.404 1.00 36.51 253 VAL B C 1
ATOM 4761 O O . VAL B 1 260 ? 39.593 22.906 35.351 1.00 40.09 253 VAL B O 1
ATOM 4765 N N . ILE B 1 261 ? 40.765 23.790 33.673 1.00 34.15 254 ILE B N 1
ATOM 4766 C CA . ILE B 1 261 ? 40.411 25.160 33.981 1.00 31.90 254 ILE B CA 1
ATOM 4767 C C . ILE B 1 261 ? 39.093 25.396 33.285 1.00 31.90 254 ILE B C 1
ATOM 4768 O O . ILE B 1 261 ? 39.031 25.487 32.066 1.00 30.39 254 ILE B O 1
ATOM 4773 N N . PRO B 1 262 ? 38.022 25.517 34.062 1.00 31.81 255 PRO B N 1
ATOM 4774 C CA . PRO B 1 262 ? 36.695 25.753 33.453 1.00 32.59 255 PRO B CA 1
ATOM 4775 C C . PRO B 1 262 ? 36.575 27.088 32.679 1.00 33.86 255 PRO B C 1
ATOM 4776 O O . PRO B 1 262 ? 36.956 28.163 33.183 1.00 31.88 255 PRO B O 1
ATOM 4780 N N . ARG B 1 263 ? 36.023 27.012 31.474 1.00 37.17 256 ARG B N 1
ATOM 4781 C CA . ARG B 1 263 ? 35.805 28.210 30.645 1.00 40.83 256 ARG B CA 1
ATOM 4782 C C . ARG B 1 263 ? 34.373 28.661 30.630 1.00 38.33 256 ARG B C 1
ATOM 4783 O O . ARG B 1 263 ? 34.104 29.825 30.394 1.00 39.29 256 ARG B O 1
ATOM 4791 N N . ASP B 1 264 ? 33.455 27.744 30.887 1.00 36.18 257 ASP B N 1
ATOM 4792 C CA . ASP B 1 264 ? 32.035 27.960 30.630 1.00 35.94 257 ASP B CA 1
ATOM 4793 C C . ASP B 1 264 ? 31.198 27.924 31.891 1.00 32.91 257 ASP B C 1
ATOM 4794 O O . ASP B 1 264 ? 29.990 27.828 31.807 1.00 31.71 257 ASP B O 1
ATOM 4799 N N . ASN B 1 265 ? 31.815 28.025 33.077 1.00 29.42 258 ASN B N 1
ATOM 4800 C CA . ASN B 1 265 ? 31.041 28.008 34.328 1.00 28.20 258 ASN B CA 1
ATOM 4801 C C . ASN B 1 265 ? 30.112 29.225 34.401 1.00 28.93 258 ASN B C 1
ATOM 4802 O O . ASN B 1 265 ? 30.588 30.346 34.346 1.00 29.70 258 ASN B O 1
ATOM 4807 N N . ALA B 1 266 ? 28.804 28.995 34.533 1.00 29.71 259 ALA B N 1
ATOM 4808 C CA . ALA B 1 266 ? 27.810 30.076 34.323 1.00 30.34 259 ALA B CA 1
ATOM 4809 C C . ALA B 1 266 ? 27.253 30.690 35.592 1.00 29.93 259 ALA B C 1
ATOM 4810 O O . ALA B 1 266 ? 26.672 31.759 35.534 1.00 30.54 259 ALA B O 1
ATOM 4812 N N . LYS B 1 267 ? 27.414 30.021 36.743 1.00 27.85 260 LYS B N 1
ATOM 4813 C CA . LYS B 1 267 ? 26.902 30.546 38.016 1.00 27.38 260 LYS B CA 1
ATOM 4814 C C . LYS B 1 267 ? 28.001 31.444 38.587 1.00 26.91 260 LYS B C 1
ATOM 4815 O O . LYS B 1 267 ? 28.975 30.951 39.177 1.00 24.93 260 LYS B O 1
ATOM 4821 N N . ILE B 1 268 ? 27.866 32.747 38.360 1.00 26.77 261 ILE B N 1
ATOM 4822 C CA . ILE B 1 268 ? 28.895 33.687 38.707 1.00 26.17 261 ILE B CA 1
ATOM 4823 C C . ILE B 1 268 ? 28.455 34.436 39.926 1.00 25.50 261 ILE B C 1
ATOM 4824 O O . ILE B 1 268 ? 27.327 34.923 39.991 1.00 24.56 261 ILE B O 1
ATOM 4829 N N . LEU B 1 269 ? 29.385 34.566 40.871 1.00 23.46 262 LEU B N 1
ATOM 4830 C CA . LEU B 1 269 ? 29.146 35.146 42.148 1.00 23.93 262 LEU B CA 1
ATOM 4831 C C . LEU B 1 269 ? 30.326 36.046 42.512 1.00 22.76 262 LEU B C 1
ATOM 4832 O O . LEU B 1 269 ? 31.450 35.643 42.345 1.00 22.38 262 LEU B O 1
ATOM 4837 N N . THR B 1 270 ? 30.056 37.225 43.048 1.00 22.76 263 THR B N 1
ATOM 4838 C CA . THR B 1 270 ? 31.086 38.116 43.547 1.00 23.65 263 THR B CA 1
ATOM 4839 C C . THR B 1 270 ? 30.899 38.376 45.024 1.00 23.54 263 THR B C 1
ATOM 4840 O O . THR B 1 270 ? 29.763 38.494 45.505 1.00 24.08 263 THR B O 1
ATOM 4844 N N . LEU B 1 271 ? 32.005 38.497 45.744 1.00 22.75 264 LEU B N 1
ATOM 4845 C CA . LEU B 1 271 ? 31.931 38.733 47.151 1.00 23.23 264 LEU B CA 1
ATOM 4846 C C . LEU B 1 271 ? 33.083 39.576 47.697 1.00 23.22 264 LEU B C 1
ATOM 4847 O O . LEU B 1 271 ? 34.123 39.781 47.030 1.00 23.75 264 LEU B O 1
ATOM 4852 N N . ASP B 1 272 ? 32.884 40.056 48.918 1.00 24.31 265 ASP B N 1
ATOM 4853 C CA . ASP B 1 272 ? 33.899 40.724 49.706 1.00 24.54 265 ASP B CA 1
ATOM 4854 C C . ASP B 1 272 ? 34.899 39.689 50.220 1.00 23.73 265 ASP B C 1
ATOM 4855 O O . ASP B 1 272 ? 34.601 38.917 51.131 1.00 21.52 265 ASP B O 1
ATOM 4860 N N . ASN B 1 273 ? 36.097 39.694 49.619 1.00 23.24 266 ASN B N 1
ATOM 4861 C CA . ASN B 1 273 ? 37.076 38.648 49.825 1.00 22.85 266 ASN B CA 1
ATOM 4862 C C . ASN B 1 273 ? 37.556 38.576 51.274 1.00 23.99 266 ASN B C 1
ATOM 4863 O O . ASN B 1 273 ? 37.742 37.487 51.838 1.00 23.33 266 ASN B O 1
ATOM 4868 N N . ASP B 1 274 ? 37.830 39.734 51.852 1.00 26.36 267 ASP B N 1
ATOM 4869 C CA . ASP B 1 274 ? 38.315 39.766 53.234 1.00 27.46 267 ASP B CA 1
ATOM 4870 C C . ASP B 1 274 ? 37.228 39.273 54.205 1.00 27.08 267 ASP B C 1
ATOM 4871 O O . ASP B 1 274 ? 37.510 38.457 55.039 1.00 28.36 267 ASP B O 1
ATOM 4876 N N . LEU B 1 275 ? 36.004 39.741 54.066 1.00 26.98 268 LEU B N 1
ATOM 4877 C CA . LEU B 1 275 ? 34.932 39.311 54.986 1.00 28.00 268 LEU B CA 1
ATOM 4878 C C . LEU B 1 275 ? 34.698 37.805 54.819 1.00 26.44 268 LEU B C 1
ATOM 4879 O O . LEU B 1 275 ? 34.585 37.073 55.807 1.00 26.35 268 LEU B O 1
ATOM 4884 N N . PHE B 1 276 ? 34.739 37.327 53.576 1.00 24.92 269 PHE B N 1
ATOM 4885 C CA . PHE B 1 276 ? 34.504 35.915 53.313 1.00 24.01 269 PHE B CA 1
ATOM 4886 C C . PHE B 1 276 ? 35.570 35.042 53.926 1.00 22.87 269 PHE B C 1
ATOM 4887 O O . PHE B 1 276 ? 35.276 34.050 54.583 1.00 23.54 269 PHE B O 1
ATOM 4895 N N . ALA B 1 277 ? 36.821 35.414 53.712 1.00 22.54 270 ALA B N 1
ATOM 4896 C CA . ALA B 1 277 ? 37.936 34.689 54.234 1.00 22.33 270 ALA B CA 1
ATOM 4897 C C . ALA B 1 277 ? 37.862 34.610 55.787 1.00 23.15 270 ALA B C 1
ATOM 4898 O O . ALA B 1 277 ? 38.102 33.553 56.375 1.00 22.00 270 ALA B O 1
ATOM 4900 N N . LYS B 1 278 ? 37.506 35.728 56.430 1.00 23.76 271 LYS B N 1
ATOM 4901 C CA . LYS B 1 278 ? 37.409 35.744 57.887 1.00 25.00 271 LYS B CA 1
ATOM 4902 C C . LYS B 1 278 ? 36.317 34.802 58.367 1.00 24.25 271 LYS B C 1
ATOM 4903 O O . LYS B 1 278 ? 36.489 34.122 59.378 1.00 25.03 271 LYS B O 1
ATOM 4909 N N . ALA B 1 279 ? 35.212 34.744 57.616 1.00 23.29 272 ALA B N 1
ATOM 4910 C CA . ALA B 1 279 ? 34.132 33.842 57.925 1.00 22.93 272 ALA B CA 1
ATOM 4911 C C . ALA B 1 279 ? 34.521 32.385 57.747 1.00 22.22 272 ALA B C 1
ATOM 4912 O O . ALA B 1 279 ? 34.244 31.587 58.619 1.00 22.79 272 ALA B O 1
ATOM 4914 N N . VAL B 1 280 ? 35.170 32.042 56.630 1.00 20.36 273 VAL B N 1
ATOM 4915 C CA . VAL B 1 280 ? 35.665 30.700 56.428 1.00 20.13 273 VAL B CA 1
ATOM 4916 C C . VAL B 1 280 ? 36.617 30.298 57.574 1.00 20.92 273 VAL B C 1
ATOM 4917 O O . VAL B 1 280 ? 36.518 29.225 58.092 1.00 20.50 273 VAL B O 1
ATOM 4921 N N . ASP B 1 281 ? 37.573 31.162 57.881 1.00 21.79 274 ASP B N 1
ATOM 4922 C CA . ASP B 1 281 ? 38.491 30.942 58.962 1.00 22.85 274 ASP B CA 1
ATOM 4923 C C . ASP B 1 281 ? 37.781 30.713 60.319 1.00 23.74 274 ASP B C 1
ATOM 4924 O O . ASP B 1 281 ? 38.119 29.748 61.040 1.00 25.13 274 ASP B O 1
ATOM 4929 N N . ARG B 1 282 ? 36.781 31.543 60.619 1.00 23.45 275 ARG B N 1
ATOM 4930 C CA . ARG B 1 282 ? 35.971 31.328 61.799 1.00 25.12 275 ARG B CA 1
ATOM 4931 C C . ARG B 1 282 ? 35.336 29.920 61.892 1.00 25.61 275 ARG B C 1
ATOM 4932 O O . ARG B 1 282 ? 35.565 29.164 62.855 1.00 25.80 275 ARG B O 1
ATOM 4940 N N . VAL B 1 283 ? 34.539 29.578 60.872 1.00 25.02 276 VAL B N 1
ATOM 4941 C CA . VAL B 1 283 ? 33.777 28.322 60.931 1.00 25.76 276 VAL B CA 1
ATOM 4942 C C . VAL B 1 283 ? 34.690 27.091 60.906 1.00 26.90 276 VAL B C 1
ATOM 4943 O O . VAL B 1 283 ? 34.386 26.075 61.545 1.00 28.17 276 VAL B O 1
ATOM 4947 N N . ALA B 1 284 ? 35.841 27.222 60.242 1.00 26.86 277 ALA B N 1
ATOM 4948 C CA . ALA B 1 284 ? 36.821 26.151 60.136 1.00 28.67 277 ALA B CA 1
ATOM 4949 C C . ALA B 1 284 ? 37.579 25.854 61.417 1.00 30.05 277 ALA B C 1
ATOM 4950 O O . ALA B 1 284 ? 38.220 24.815 61.540 1.00 30.27 277 ALA B O 1
ATOM 4952 N N . THR B 1 285 ? 37.574 26.803 62.344 1.00 31.72 278 THR B N 1
ATOM 4953 C CA . THR B 1 285 ? 38.079 26.617 63.675 1.00 34.16 278 THR B CA 1
ATOM 4954 C C . THR B 1 285 ? 37.694 25.317 64.366 1.00 37.22 278 THR B C 1
ATOM 4955 O O . THR B 1 285 ? 38.536 24.730 65.051 1.00 37.12 278 THR B O 1
ATOM 4959 N N . ILE B 1 286 ? 36.481 24.828 64.153 1.00 40.04 279 ILE B N 1
ATOM 4960 C CA . ILE B 1 286 ? 36.083 23.640 64.878 1.00 46.07 279 ILE B CA 1
ATOM 4961 C C . ILE B 1 286 ? 36.566 22.319 64.269 1.00 50.94 279 ILE B C 1
ATOM 4962 O O . ILE B 1 286 ? 36.216 21.266 64.758 1.00 56.35 279 ILE B O 1
ATOM 4967 N N . SER B 1 287 ? 37.384 22.345 63.229 1.00 53.93 280 SER B N 1
ATOM 4968 C CA . SER B 1 287 ? 37.627 21.125 62.388 1.00 53.92 280 SER B CA 1
ATOM 4969 C C . SER B 1 287 ? 38.856 20.315 62.741 1.00 54.46 280 SER B C 1
ATOM 4970 O O . SER B 1 287 ? 39.819 20.849 63.298 1.00 56.86 280 SER B O 1
ATOM 4972 N N . SER B 1 291 ? 42.527 18.077 56.248 1.00 48.21 284 SER B N 1
ATOM 4973 C CA . SER B 1 291 ? 41.301 17.299 56.102 1.00 50.99 284 SER B CA 1
ATOM 4974 C C . SER B 1 291 ? 40.010 18.174 56.207 1.00 50.46 284 SER B C 1
ATOM 4975 O O . SER B 1 291 ? 38.880 17.699 55.894 1.00 57.84 284 SER B O 1
ATOM 4977 N N . ARG B 1 292 ? 40.172 19.443 56.606 1.00 43.54 285 ARG B N 1
ATOM 4978 C CA . ARG B 1 292 ? 39.072 20.249 57.122 1.00 38.46 285 ARG B CA 1
ATOM 4979 C C . ARG B 1 292 ? 38.190 20.829 56.016 1.00 32.50 285 ARG B C 1
ATOM 4980 O O . ARG B 1 292 ? 38.577 21.716 55.344 1.00 32.94 285 ARG B O 1
ATOM 4982 N N . SER B 1 293 ? 37.003 20.299 55.869 1.00 28.57 286 SER B N 1
ATOM 4983 C CA . SER B 1 293 ? 36.057 20.733 54.857 1.00 28.42 286 SER B CA 1
ATOM 4984 C C . SER B 1 293 ? 35.029 21.745 55.354 1.00 24.92 286 SER B C 1
ATOM 4985 O O . SER B 1 293 ? 34.634 21.698 56.493 1.00 23.53 286 SER B O 1
ATOM 4988 N N . VAL B 1 294 ? 34.590 22.619 54.447 1.00 22.85 287 VAL B N 1
ATOM 4989 C CA . VAL B 1 294 ? 33.515 23.569 54.724 1.00 22.05 287 VAL B CA 1
ATOM 4990 C C . VAL B 1 294 ? 32.450 23.425 53.643 1.00 21.35 287 VAL B C 1
ATOM 4991 O O . 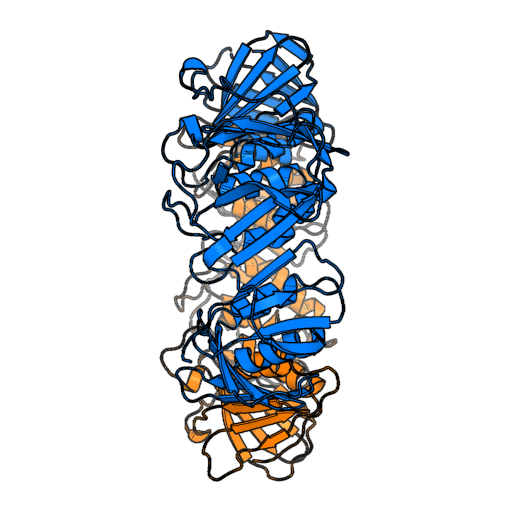VAL B 1 294 ? 32.778 23.323 52.446 1.00 18.63 287 VAL B O 1
ATOM 4995 N N . LYS B 1 295 ? 31.191 23.454 54.087 1.00 21.86 288 LYS B N 1
ATOM 4996 C CA . LYS B 1 295 ? 30.040 23.494 53.168 1.00 23.24 288 LYS B CA 1
ATOM 4997 C C . LYS B 1 295 ? 29.600 24.937 52.879 1.00 21.70 288 LYS B C 1
ATOM 4998 O O . LYS B 1 295 ? 29.444 25.729 53.794 1.00 20.95 288 LYS B O 1
ATOM 5004 N N . LEU B 1 296 ? 29.395 25.243 51.604 1.00 20.68 289 LEU B N 1
ATOM 5005 C CA . LEU B 1 296 ? 28.902 26.539 51.127 1.00 20.77 289 LEU B CA 1
ATOM 5006 C C . LEU B 1 296 ? 27.506 26.291 50.575 1.00 21.07 289 LEU B C 1
ATOM 5007 O O . LEU B 1 296 ? 27.363 25.591 49.570 1.00 21.08 289 LEU B O 1
ATOM 5012 N N . ALA B 1 297 ? 26.504 26.800 51.261 1.00 21.28 290 ALA B N 1
ATOM 5013 C CA . ALA B 1 297 ? 25.127 26.775 50.778 1.00 22.37 290 ALA B CA 1
ATOM 5014 C C . ALA B 1 297 ? 24.861 28.099 50.088 1.00 21.83 290 ALA B C 1
ATOM 5015 O O . ALA B 1 297 ? 24.748 29.121 50.746 1.00 22.61 290 ALA B O 1
ATOM 5017 N N . VAL B 1 298 ? 24.861 28.069 48.751 1.00 21.70 291 VAL B N 1
ATOM 5018 C CA . VAL B 1 298 ? 24.795 29.266 47.904 1.00 21.48 291 VAL B CA 1
ATOM 5019 C C . VAL B 1 298 ? 23.360 29.468 47.465 1.00 21.42 291 VAL B C 1
ATOM 5020 O O . VAL B 1 298 ? 22.691 28.524 47.014 1.00 21.35 291 VAL B O 1
ATOM 5024 N N . GLU B 1 299 ? 22.875 30.683 47.649 1.00 21.95 292 GLU B N 1
ATOM 5025 C CA . GLU B 1 299 ? 21.545 31.080 47.153 1.00 23.13 292 GLU B CA 1
ATOM 5026 C C . GLU B 1 299 ? 21.590 32.549 46.786 1.00 23.00 292 GLU B C 1
ATOM 5027 O O . GLU B 1 299 ? 22.538 33.226 47.142 1.00 21.19 292 GLU B O 1
ATOM 5033 N N . PRO B 1 300 ? 20.538 33.070 46.098 1.00 24.11 293 PRO B N 1
ATOM 5034 C CA . PRO B 1 300 ? 20.538 34.499 45.848 1.00 24.93 293 PRO B CA 1
ATOM 5035 C C . PRO B 1 300 ? 20.852 35.326 47.081 1.00 25.19 293 PRO B C 1
ATOM 5036 O O . PRO B 1 300 ? 20.292 35.083 48.153 1.00 26.04 293 PRO B O 1
ATOM 5040 N N . GLY B 1 301 ? 21.794 36.238 46.941 1.00 24.80 294 GLY B N 1
ATOM 5041 C CA . GLY B 1 301 ? 22.214 37.082 48.056 1.00 24.23 294 GLY B CA 1
ATOM 5042 C C . GLY B 1 301 ? 23.122 36.556 49.172 1.00 24.53 294 GLY B C 1
ATOM 5043 O O . GLY B 1 301 ? 23.592 37.342 50.010 1.00 22.84 294 GLY B O 1
ATOM 5044 N N . ARG B 1 302 ? 23.401 35.257 49.222 1.00 24.30 295 ARG B N 1
ATOM 5045 C CA . ARG B 1 302 ? 23.998 34.697 50.433 1.00 25.18 295 ARG B CA 1
ATOM 5046 C C . ARG B 1 302 ? 24.724 33.375 50.245 1.00 22.84 295 ARG B C 1
ATOM 5047 O O . ARG B 1 302 ? 24.299 32.499 49.503 1.00 22.85 295 ARG B O 1
ATOM 5055 N N . ILE B 1 303 ? 25.804 33.227 50.975 1.00 22.35 296 ILE B N 1
ATOM 5056 C CA . ILE B 1 303 ? 26.409 31.919 51.224 1.00 22.08 296 ILE B CA 1
ATOM 5057 C C . ILE B 1 303 ? 26.317 31.650 52.697 1.00 22.43 296 ILE B C 1
ATOM 5058 O O . ILE B 1 303 ? 26.708 32.479 53.501 1.00 22.94 296 ILE B O 1
ATOM 5063 N N . THR B 1 304 ? 25.772 30.493 53.045 1.00 22.37 297 THR B N 1
ATOM 5064 C CA . THR B 1 304 ? 25.782 30.021 54.427 1.00 22.74 297 THR B CA 1
ATOM 5065 C C . THR B 1 304 ? 26.911 29.013 54.541 1.00 21.99 297 THR B C 1
ATOM 5066 O O . THR B 1 304 ? 26.898 28.009 53.847 1.00 20.74 297 THR B O 1
ATOM 5070 N N . LEU B 1 305 ? 27.902 29.309 55.382 1.00 21.62 298 LEU B N 1
ATOM 5071 C CA . LEU B 1 305 ? 29.008 28.434 55.612 1.00 22.90 298 LEU B CA 1
ATOM 5072 C C . LEU B 1 305 ? 28.769 27.518 56.794 1.00 24.53 298 LEU B C 1
ATOM 5073 O O . LEU B 1 305 ? 28.368 28.001 57.864 1.00 25.30 298 LEU B O 1
ATOM 5078 N N . THR B 1 306 ? 29.010 26.218 56.623 1.00 25.44 299 THR B N 1
ATOM 5079 C CA . THR B 1 306 ? 28.863 25.231 57.725 1.00 27.81 299 THR B CA 1
ATOM 5080 C C . THR B 1 306 ? 30.061 24.315 57.821 1.00 30.05 299 THR B C 1
ATOM 5081 O O . THR B 1 306 ? 30.589 23.816 56.820 1.00 26.63 299 THR B O 1
ATOM 5085 N N . VAL B 1 307 ? 30.574 24.142 59.055 1.00 34.02 300 VAL B N 1
ATOM 5086 C CA . VAL B 1 307 ? 31.620 23.147 59.367 1.00 35.91 300 VAL B CA 1
ATOM 5087 C C . VAL B 1 307 ? 31.070 22.325 60.520 1.00 39.91 300 VAL B C 1
ATOM 5088 O O . VAL B 1 307 ? 30.389 22.874 61.421 1.00 39.07 300 VAL B O 1
ATOM 5092 N N . ARG B 1 308 ? 31.290 21.010 60.440 1.00 42.40 301 ARG B N 1
ATOM 5093 C CA . ARG B 1 308 ? 31.069 20.085 61.555 1.00 45.70 301 ARG B CA 1
ATOM 5094 C C . ARG B 1 308 ? 32.338 19.283 61.757 1.00 47.52 301 ARG B C 1
ATOM 5095 O O . ARG B 1 308 ? 33.081 19.035 60.810 1.00 46.48 301 ARG B O 1
ATOM 5103 N N . ASN B 1 309 ? 32.624 18.916 62.995 1.00 48.65 302 ASN B N 1
ATOM 5104 C CA . ASN B 1 309 ? 33.741 17.998 63.240 1.00 51.17 302 ASN B CA 1
ATOM 5105 C C . ASN B 1 309 ? 33.132 16.666 63.612 1.00 54.39 302 ASN B C 1
ATOM 5106 O O . ASN B 1 309 ? 31.892 16.527 63.716 1.00 53.07 302 ASN B O 1
ATOM 5111 N N . MET B 1 310 ? 34.011 15.693 63.849 1.00 58.45 303 MET B N 1
ATOM 5112 C CA . MET B 1 310 ? 33.580 14.337 64.190 1.00 63.38 303 MET B CA 1
ATOM 5113 C C . MET B 1 310 ? 33.398 14.135 65.702 1.00 63.93 303 MET B C 1
ATOM 5114 O O . MET B 1 310 ? 33.342 12.994 66.150 1.00 67.79 303 MET B O 1
ATOM 5119 N N . GLU B 1 311 ? 33.275 15.221 66.484 1.00 60.82 304 GLU B N 1
ATOM 5120 C CA . GLU B 1 311 ? 33.075 15.153 67.930 1.00 59.90 304 GLU B CA 1
ATOM 5121 C C . GLU B 1 311 ? 31.990 16.154 68.346 1.00 57.78 304 GLU B C 1
ATOM 5122 O O . GLU B 1 311 ? 32.151 16.877 69.329 1.00 60.37 304 GLU B O 1
ATOM 5124 N N . ALA B 1 312 ? 30.904 16.191 67.566 1.00 54.15 305 ALA B N 1
ATOM 5125 C CA . ALA B 1 312 ? 29.693 17.002 67.834 1.00 52.81 305 ALA B CA 1
ATOM 5126 C C . ALA B 1 312 ? 29.747 18.541 67.617 1.00 49.77 305 ALA B C 1
ATOM 5127 O O . ALA B 1 312 ? 28.720 19.211 67.747 1.00 49.65 305 ALA B O 1
ATOM 5129 N N . GLY B 1 313 ? 30.897 19.116 67.262 1.00 46.96 306 GLY B N 1
ATOM 5130 C CA . GLY B 1 313 ? 30.997 20.571 67.131 1.00 44.15 306 GLY B CA 1
ATOM 5131 C C . GLY B 1 313 ? 30.431 21.076 65.805 1.00 41.49 306 GLY B C 1
ATOM 5132 O O . GLY B 1 313 ? 30.712 20.474 64.796 1.00 38.62 306 GLY B O 1
ATOM 5133 N N . GLN B 1 314 ? 29.656 22.168 65.835 1.00 40.81 307 GLN B N 1
ATOM 5134 C CA . GLN B 1 314 ? 29.105 22.816 64.668 1.00 39.62 307 GLN B CA 1
ATOM 5135 C C . GLN B 1 314 ? 29.446 24.311 64.625 1.00 38.33 307 GLN B C 1
ATOM 5136 O O . GLN B 1 314 ? 29.373 24.987 65.662 1.00 36.85 307 GLN B O 1
ATOM 5142 N N . ALA B 1 315 ? 29.719 24.835 63.413 1.00 34.92 308 ALA B N 1
ATOM 5143 C CA . ALA B 1 315 ? 29.910 26.264 63.191 1.00 33.82 308 ALA B CA 1
ATOM 5144 C C . ALA B 1 315 ? 29.211 26.718 61.916 1.00 33.51 308 ALA B C 1
ATOM 5145 O O . ALA B 1 315 ? 29.443 26.117 60.849 1.00 34.60 308 ALA B O 1
ATOM 5147 N N . VAL B 1 316 ? 28.375 27.741 62.025 1.00 32.53 309 VAL B N 1
ATOM 5148 C CA . VAL B 1 316 ? 27.675 28.332 60.905 1.00 31.63 309 VAL B CA 1
ATOM 5149 C C . VAL B 1 316 ? 27.902 29.841 60.837 1.00 30.96 309 VAL B C 1
ATOM 5150 O O . VAL B 1 316 ? 27.747 30.548 61.852 1.00 29.31 309 VAL B O 1
ATOM 5154 N N . GLU B 1 317 ? 28.150 30.353 59.625 1.00 29.00 310 GLU B N 1
ATOM 5155 C CA . GLU B 1 317 ? 28.097 31.796 59.370 1.00 28.25 310 GLU B CA 1
ATOM 5156 C C . GLU B 1 317 ? 27.462 32.140 58.023 1.00 27.42 310 GLU B C 1
ATOM 5157 O O . GLU B 1 317 ? 27.782 31.493 57.029 1.00 24.75 310 GLU B O 1
ATOM 5163 N N . GLU B 1 318 ? 26.584 33.142 58.011 1.00 27.20 311 GLU B N 1
ATOM 5164 C CA . GLU B 1 318 ? 26.021 33.687 56.782 1.00 28.09 311 GLU B CA 1
ATOM 5165 C C . GLU B 1 318 ? 26.843 34.868 56.300 1.00 26.98 311 GLU B C 1
ATOM 5166 O O . GLU B 1 318 ? 27.245 35.734 57.087 1.00 26.65 311 GLU B O 1
ATOM 5172 N N . VAL B 1 319 ? 27.128 34.866 54.993 1.00 25.29 312 VAL B N 1
ATOM 5173 C CA . VAL B 1 319 ? 27.896 35.929 54.345 1.00 24.99 312 VAL B CA 1
ATOM 5174 C C . VAL B 1 319 ? 27.071 36.418 53.150 1.00 24.06 312 VAL B C 1
ATOM 5175 O O . VAL B 1 319 ? 26.637 35.620 52.315 1.00 22.59 312 VAL B O 1
ATOM 5179 N N . GLU B 1 320 ? 26.838 37.716 53.106 1.00 24.46 313 GLU B N 1
ATOM 5180 C CA . GLU B 1 320 ? 26.124 38.332 51.996 1.00 26.03 313 GLU B CA 1
ATOM 5181 C C . GLU B 1 320 ? 27.045 38.319 50.736 1.00 24.01 313 GLU B C 1
ATOM 5182 O O . GLU B 1 320 ? 28.212 38.549 50.816 1.00 22.57 313 GLU B O 1
ATOM 5188 N N . VAL B 1 321 ? 26.483 37.937 49.596 1.00 23.94 314 VAL B N 1
ATOM 5189 C CA . VAL B 1 321 ? 27.240 37.903 48.341 1.00 23.29 314 VAL B CA 1
ATOM 5190 C C . VAL B 1 321 ? 26.335 38.383 47.223 1.00 24.27 314 VAL B C 1
ATOM 5191 O O . VAL B 1 321 ? 25.149 38.494 47.395 1.00 24.62 314 VAL B O 1
ATOM 5195 N N . ASP B 1 322 ? 26.957 38.716 46.093 1.00 24.81 315 ASP B N 1
ATOM 5196 C CA . ASP B 1 322 ? 26.284 39.135 44.873 1.00 25.60 315 ASP B CA 1
ATOM 5197 C C . ASP B 1 322 ? 26.076 37.925 43.964 1.00 24.99 315 ASP B C 1
ATOM 5198 O O . ASP B 1 322 ? 27.019 37.486 43.243 1.00 22.77 315 ASP B O 1
ATOM 5203 N N . TYR B 1 323 ? 24.840 37.423 43.959 1.00 24.93 316 TYR B N 1
ATOM 5204 C CA . TYR B 1 323 ? 24.437 36.253 43.169 1.00 25.02 316 TYR B CA 1
ATOM 5205 C C . TYR B 1 323 ? 22.940 36.196 42.971 1.00 26.20 316 TYR B C 1
ATOM 5206 O O . TYR B 1 323 ? 22.195 36.420 43.925 1.00 27.24 316 TYR B O 1
ATOM 5215 N N . ASP B 1 324 ? 22.472 35.819 41.792 1.00 27.75 317 ASP B N 1
ATOM 5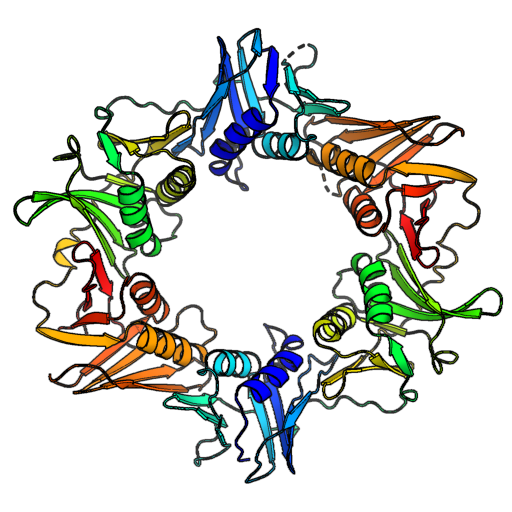216 C CA . ASP B 1 324 ? 21.023 35.647 41.595 1.00 30.90 317 ASP B CA 1
ATOM 5217 C C . ASP B 1 324 ? 20.661 34.420 40.786 1.00 30.60 317 ASP B C 1
ATOM 5218 O O . ASP B 1 324 ? 19.655 34.402 40.068 1.00 32.01 317 ASP B O 1
ATOM 5223 N N . GLY B 1 325 ? 21.469 33.389 40.894 1.00 28.91 318 GLY B N 1
ATOM 5224 C CA . GLY B 1 325 ? 21.189 32.147 40.192 1.00 28.87 318 GLY B CA 1
ATOM 5225 C C . GLY B 1 325 ? 20.470 31.135 41.046 1.00 28.06 318 GLY B C 1
ATOM 5226 O O . GLY B 1 325 ? 19.907 31.431 42.103 1.00 26.80 318 GLY B O 1
ATOM 5227 N N . GLU B 1 326 ? 20.514 29.908 40.565 1.00 28.28 319 GLU B N 1
ATOM 5228 C CA . GLU B 1 326 ? 19.880 28.797 41.226 1.00 29.59 319 GLU B CA 1
ATOM 5229 C C . GLU B 1 326 ? 20.676 28.493 42.526 1.00 27.06 319 GLU B C 1
ATOM 5230 O O . GLU B 1 326 ? 21.897 28.697 42.568 1.00 25.27 319 GLU B O 1
ATOM 5236 N N . PRO B 1 327 ? 19.985 28.049 43.561 1.00 24.85 320 PRO B N 1
ATOM 5237 C CA . PRO B 1 327 ? 20.701 27.669 44.792 1.00 24.12 320 PRO B CA 1
ATOM 5238 C C . PRO B 1 327 ? 21.422 26.360 44.628 1.00 23.08 320 PRO B C 1
ATOM 5239 O O . PRO B 1 327 ? 20.976 25.529 43.874 1.00 23.10 320 PRO B O 1
ATOM 5243 N N . PHE B 1 328 ? 22.550 26.186 45.309 1.00 21.73 321 PHE B N 1
ATOM 5244 C CA . PHE B 1 328 ? 23.218 24.902 45.312 1.00 22.08 321 PHE B CA 1
ATOM 5245 C C . PHE B 1 328 ? 24.105 24.835 46.539 1.00 22.15 321 PHE B C 1
ATOM 5246 O O . PHE B 1 328 ? 24.319 25.863 47.178 1.00 21.97 321 PHE B O 1
ATOM 5254 N N . GLU B 1 329 ? 24.622 23.647 46.815 1.00 23.07 322 GLU B N 1
ATOM 5255 C CA . GLU B 1 329 ? 25.522 23.384 47.916 1.00 23.43 322 GLU B CA 1
ATOM 5256 C C . GLU B 1 329 ? 26.789 22.757 47.368 1.00 22.60 322 GLU B C 1
ATOM 5257 O O . GLU B 1 329 ? 26.725 21.924 46.464 1.00 23.34 322 GLU B O 1
ATOM 5263 N N . ILE B 1 330 ? 27.941 23.197 47.868 1.00 20.61 323 ILE B N 1
ATOM 5264 C CA . ILE B 1 330 ? 29.223 22.714 47.389 1.00 19.71 323 ILE B CA 1
ATOM 5265 C C . ILE B 1 330 ? 30.172 22.711 48.606 1.00 19.79 323 ILE B C 1
ATOM 5266 O O . ILE B 1 330 ? 30.031 23.579 49.486 1.00 19.13 323 ILE B O 1
ATOM 5271 N N . GLY B 1 331 ? 31.087 21.750 48.607 1.00 19.58 324 GLY B N 1
ATOM 5272 C CA . GLY B 1 331 ? 32.087 21.596 49.675 1.00 19.58 324 GLY B CA 1
ATOM 5273 C C . GLY B 1 331 ? 33.487 21.916 49.178 1.00 18.94 324 GLY B C 1
ATOM 5274 O O . GLY B 1 331 ? 33.887 21.482 48.056 1.00 19.03 324 GLY B O 1
ATOM 5275 N N . PHE B 1 332 ? 34.297 22.588 50.017 1.00 17.99 325 PHE B N 1
ATOM 5276 C CA . PHE B 1 332 ? 35.732 22.720 49.732 1.00 17.64 325 PHE B CA 1
ATOM 5277 C C . PHE B 1 332 ? 36.580 22.443 50.992 1.00 17.58 325 PHE B C 1
ATOM 5278 O O . PHE B 1 332 ? 36.106 22.568 52.080 1.00 16.89 325 PHE B O 1
ATOM 5286 N N . ASN B 1 333 ? 37.809 21.992 50.774 1.00 18.00 326 ASN B N 1
ATOM 5287 C CA . ASN B 1 333 ? 38.858 22.049 51.783 1.00 18.74 326 ASN B CA 1
ATOM 5288 C C . ASN B 1 333 ? 39.039 23.520 52.180 1.00 18.14 326 ASN B C 1
ATOM 5289 O O . ASN B 1 333 ? 39.312 24.394 51.363 1.00 16.33 326 ASN B O 1
ATOM 5294 N N . ALA B 1 334 ? 38.855 23.788 53.477 1.00 19.04 327 ALA B N 1
ATOM 5295 C CA . ALA B 1 334 ? 38.885 25.145 53.980 1.00 19.29 327 ALA B CA 1
ATOM 5296 C C . ALA B 1 334 ? 40.223 25.832 53.770 1.00 19.04 327 ALA B C 1
ATOM 5297 O O . ALA B 1 334 ? 40.266 26.996 53.413 1.00 19.57 327 ALA B O 1
ATOM 5299 N N . ARG B 1 335 ? 41.319 25.116 53.989 1.00 20.36 328 ARG B N 1
ATOM 5300 C CA . ARG B 1 335 ? 42.653 25.667 53.790 1.00 20.76 328 ARG B CA 1
ATOM 5301 C C . ARG B 1 335 ? 42.872 26.067 52.320 1.00 19.66 328 ARG B C 1
ATOM 5302 O O . ARG B 1 335 ? 43.416 27.145 52.017 1.00 18.64 328 ARG B O 1
ATOM 5310 N N . TYR B 1 336 ? 42.442 25.213 51.393 1.00 19.21 329 TYR B N 1
ATOM 5311 C CA . TYR B 1 336 ? 42.594 25.508 49.975 1.00 18.52 329 TYR B CA 1
ATOM 5312 C C . TYR B 1 336 ? 41.814 26.771 49.605 1.00 17.31 329 TYR B C 1
ATOM 5313 O O . TYR B 1 336 ? 42.283 27.602 48.808 1.00 16.51 329 TYR B O 1
ATOM 5322 N N . LEU B 1 337 ? 40.624 26.935 50.180 1.00 17.42 330 LEU B N 1
ATOM 5323 C CA . LEU B 1 337 ? 39.838 28.114 49.916 1.00 17.46 330 LEU B CA 1
ATOM 5324 C C . LEU B 1 337 ? 40.511 29.365 50.492 1.00 17.66 330 LEU B C 1
ATOM 5325 O O . LEU B 1 337 ? 40.660 30.397 49.823 1.00 17.36 330 LEU B O 1
ATOM 5330 N N . LEU B 1 338 ? 40.981 29.254 51.727 1.00 17.51 331 LEU B N 1
ATOM 5331 C CA . LEU B 1 338 ? 41.716 30.356 52.359 1.00 18.40 331 LEU B CA 1
ATOM 5332 C C . LEU B 1 338 ? 42.977 30.704 51.587 1.00 17.87 331 LEU B C 1
ATOM 5333 O O . LEU B 1 338 ? 43.316 31.858 51.477 1.00 18.11 331 LEU B O 1
ATOM 5338 N N . ASP B 1 339 ? 43.645 29.699 51.026 1.00 18.29 332 ASP B N 1
ATOM 5339 C CA . ASP B 1 339 ? 44.831 29.939 50.226 1.00 18.68 332 ASP B CA 1
ATOM 5340 C C . ASP B 1 339 ? 44.541 30.812 49.010 1.00 19.24 332 ASP B C 1
ATOM 5341 O O . ASP B 1 339 ? 45.274 31.801 48.700 1.00 17.91 332 ASP B O 1
ATOM 5346 N N . VAL B 1 340 ? 43.440 30.500 48.316 1.00 18.79 333 VAL B N 1
ATOM 5347 C CA . VAL B 1 340 ? 43.006 31.357 47.228 1.00 18.11 333 VAL B CA 1
ATOM 5348 C C . VAL B 1 340 ? 42.632 32.749 47.671 1.00 17.69 333 VAL B C 1
ATOM 5349 O O . VAL B 1 340 ? 43.097 33.722 47.061 1.00 17.13 333 VAL B O 1
ATOM 5353 N N . CYS B 1 341 ? 41.814 32.896 48.715 1.00 18.64 334 CYS B N 1
ATOM 5354 C CA . CYS B 1 341 ? 41.476 34.217 49.200 1.00 19.37 334 CYS B CA 1
ATOM 5355 C C . CYS B 1 341 ? 42.740 35.030 49.561 1.00 20.11 334 CYS B C 1
ATOM 5356 O O . CYS B 1 341 ? 42.783 36.233 49.325 1.00 19.72 334 CYS B O 1
ATOM 5359 N N . GLY B 1 342 ? 43.759 34.338 50.092 1.00 20.92 335 GLY B N 1
ATOM 5360 C CA . GLY B 1 342 ? 45.079 34.952 50.396 1.00 21.44 335 GLY B CA 1
ATOM 5361 C C . GLY B 1 342 ? 45.833 35.552 49.194 1.00 22.66 335 GLY B C 1
ATOM 5362 O O . GLY B 1 342 ? 46.678 36.422 49.366 1.00 21.57 335 GLY B O 1
ATOM 5363 N N . GLN B 1 343 ? 45.511 35.115 47.971 1.00 22.70 336 GLN B N 1
ATOM 5364 C CA . GLN B 1 343 ? 46.172 35.611 46.772 1.00 23.86 336 GLN B CA 1
ATOM 5365 C C . GLN B 1 343 ? 45.436 36.754 46.091 1.00 24.58 336 GLN B C 1
ATOM 5366 O O . GLN B 1 343 ? 46.019 37.466 45.295 1.00 24.88 336 GLN B O 1
ATOM 5372 N N . ILE B 1 344 ? 44.178 36.949 46.421 1.00 23.86 337 ILE B N 1
ATOM 5373 C CA . ILE B 1 344 ? 43.368 37.941 45.775 1.00 25.16 337 ILE B CA 1
ATOM 5374 C C . ILE B 1 344 ? 43.881 39.324 46.206 1.00 27.13 337 ILE B C 1
ATOM 5375 O O . ILE B 1 344 ? 44.058 39.569 47.384 1.00 26.87 337 ILE B O 1
ATOM 5380 N N . ALA B 1 345 ? 44.118 40.208 45.233 1.00 28.87 338 ALA B N 1
ATOM 5381 C CA . ALA B 1 345 ? 44.852 41.461 45.461 1.00 30.68 338 ALA B CA 1
ATOM 5382 C C . ALA B 1 345 ? 43.993 42.647 45.868 1.00 32.22 338 ALA B C 1
ATOM 5383 O O . ALA B 1 345 ? 44.543 43.629 46.404 1.00 33.72 338 ALA B O 1
ATOM 5385 N N . GLY B 1 346 ? 42.678 42.580 45.648 1.00 31.35 339 GLY B N 1
ATOM 5386 C CA . GLY B 1 346 ? 41.789 43.729 45.919 1.00 33.60 339 GLY B CA 1
ATOM 5387 C C . GLY B 1 346 ? 40.604 43.308 46.770 1.00 33.22 339 GLY B C 1
ATOM 5388 O O . GLY B 1 346 ? 40.608 42.215 47.310 1.00 34.74 339 GLY B O 1
ATOM 5389 N N . PRO B 1 347 ? 39.597 44.158 46.890 1.00 33.80 340 PRO B N 1
ATOM 5390 C CA . PRO B 1 347 ? 38.543 43.837 47.872 1.00 32.92 340 PRO B CA 1
ATOM 5391 C C . PRO B 1 347 ? 37.560 42.732 47.443 1.00 30.40 340 PRO B C 1
ATOM 5392 O O . PRO B 1 347 ? 36.989 42.097 48.313 1.00 29.14 340 PRO B O 1
ATOM 5396 N N . GLN B 1 348 ? 37.341 42.522 46.147 1.00 28.90 341 GLN B N 1
ATOM 5397 C CA . GLN B 1 348 ? 36.433 41.480 45.700 1.00 28.78 341 GLN B CA 1
ATOM 5398 C C . GLN B 1 348 ? 37.113 40.241 45.129 1.00 27.04 341 GLN B C 1
ATOM 5399 O O . GLN B 1 348 ? 38.224 40.282 44.596 1.00 25.43 341 GLN B O 1
ATOM 5405 N N . ALA B 1 349 ? 36.422 39.111 45.244 1.00 25.01 342 ALA B N 1
ATOM 5406 C CA . ALA B 1 349 ? 36.783 37.925 44.547 1.00 22.67 342 ALA B CA 1
ATOM 5407 C C . ALA B 1 349 ? 35.563 37.503 43.758 1.00 22.94 342 ALA B C 1
ATOM 5408 O O . ALA B 1 349 ? 34.414 37.689 44.213 1.00 23.00 342 ALA B O 1
ATOM 5410 N N . GLU B 1 350 ? 35.816 36.932 42.587 1.00 21.72 343 GLU B N 1
ATOM 5411 C CA . GLU B 1 350 ? 34.764 36.407 41.734 1.00 21.67 343 GLU B CA 1
ATOM 5412 C C . GLU B 1 350 ? 34.924 34.917 41.618 1.00 20.71 343 GLU B C 1
ATOM 5413 O O . GLU B 1 350 ? 36.006 34.434 41.196 1.00 20.23 343 GLU B O 1
ATOM 5419 N N . PHE B 1 351 ? 33.830 34.202 41.892 1.00 19.95 344 PHE B N 1
ATOM 5420 C CA . PHE B 1 351 ? 33.777 32.759 41.776 1.00 19.70 344 PHE B CA 1
ATOM 5421 C C . PHE B 1 351 ? 32.844 32.384 40.634 1.00 21.07 344 PHE B C 1
ATOM 5422 O O . PHE B 1 351 ? 31.735 32.965 40.499 1.00 21.51 344 PHE B O 1
ATOM 5430 N N . ARG B 1 352 ? 33.245 31.387 39.859 1.00 21.30 345 ARG B N 1
ATOM 5431 C CA . ARG B 1 352 ? 32.424 30.815 38.790 1.00 22.83 345 ARG B CA 1
ATOM 5432 C C . ARG B 1 352 ? 32.215 29.334 38.999 1.00 22.61 345 ARG B C 1
ATOM 5433 O O . ARG B 1 352 ? 33.160 28.538 38.933 1.00 22.14 345 ARG B O 1
ATOM 5441 N N . PHE B 1 353 ? 30.956 28.954 39.192 1.00 21.84 346 PHE B N 1
ATOM 5442 C CA . PHE B 1 353 ? 30.576 27.578 39.493 1.00 22.46 346 PHE B CA 1
ATOM 5443 C C . PHE B 1 353 ? 29.812 26.981 38.345 1.00 24.38 346 PHE B C 1
ATOM 5444 O O . PHE B 1 353 ? 29.169 27.714 37.571 1.00 23.80 346 PHE B O 1
ATOM 5452 N N . ALA B 1 354 ? 29.905 25.660 38.197 1.00 26.24 347 ALA B N 1
ATOM 5453 C CA . ALA B 1 354 ? 29.023 24.920 37.303 1.00 30.20 347 ALA B CA 1
ATOM 5454 C C . ALA B 1 354 ? 28.108 24.087 38.192 1.00 32.77 347 ALA B C 1
ATOM 5455 O O . ALA B 1 354 ? 27.157 24.631 38.705 1.00 33.96 347 ALA B O 1
ATOM 5457 N N . ASP B 1 355 ? 28.347 22.797 38.364 1.00 35.90 348 ASP B N 1
ATOM 5458 C CA . ASP B 1 355 ? 27.571 21.985 39.295 1.00 36.89 348 ASP B CA 1
ATOM 5459 C C . ASP B 1 355 ? 28.435 21.703 40.535 1.00 34.76 348 ASP B C 1
ATOM 5460 O O . ASP B 1 355 ? 29.632 22.034 40.539 1.00 33.16 348 ASP B O 1
ATOM 5465 N N . PRO B 1 356 ? 27.842 21.104 41.588 1.00 33.58 349 PRO B N 1
ATOM 5466 C CA . PRO B 1 356 ? 28.640 20.842 42.807 1.00 32.54 349 PRO B CA 1
ATOM 5467 C C . PRO B 1 356 ? 29.793 19.840 42.647 1.00 31.98 349 PRO B C 1
ATOM 5468 O O . PRO B 1 356 ? 30.597 19.736 43.555 1.00 31.51 349 PRO B O 1
ATOM 5472 N N . ALA B 1 357 ? 29.803 19.055 41.570 1.00 31.72 350 ALA B N 1
ATOM 5473 C CA . ALA B 1 357 ? 30.847 18.064 41.309 1.00 31.63 350 ALA B CA 1
ATOM 5474 C C . ALA B 1 357 ? 31.974 18.624 40.430 1.00 31.16 350 ALA B C 1
ATOM 5475 O O . ALA B 1 357 ? 32.984 17.964 40.263 1.00 30.97 350 ALA B O 1
ATOM 5477 N N . SER B 1 358 ? 31.818 19.850 39.927 1.00 29.58 351 SER B N 1
ATOM 5478 C CA . SER B 1 358 ? 32.735 20.401 38.952 1.00 29.68 351 SER B CA 1
ATOM 5479 C C . SER B 1 358 ? 33.752 21.365 39.503 1.00 26.81 351 SER B C 1
ATOM 5480 O O . SER B 1 358 ? 33.483 22.072 40.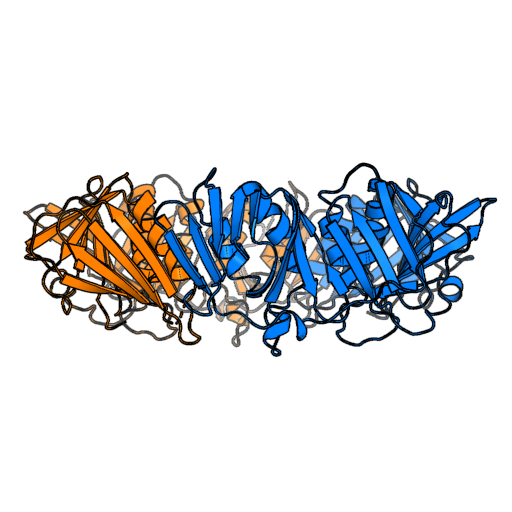469 1.00 23.41 351 SER B O 1
ATOM 5483 N N . PRO B 1 359 ? 34.930 21.446 38.839 1.00 25.80 352 PRO B N 1
ATOM 5484 C CA . PRO B 1 359 ? 35.900 22.472 39.239 1.00 23.54 352 PRO B CA 1
ATOM 5485 C C . PRO B 1 359 ? 35.325 23.881 39.231 1.00 22.09 352 PRO B C 1
ATOM 5486 O O . PRO B 1 359 ? 34.542 24.219 38.335 1.00 21.07 352 PRO B O 1
ATOM 5490 N N . THR B 1 360 ? 35.780 24.710 40.181 1.00 19.96 353 THR B N 1
ATOM 5491 C CA . THR B 1 360 ? 35.330 26.042 40.368 1.00 19.65 353 THR B CA 1
ATOM 5492 C C . THR B 1 360 ? 36.463 26.982 40.050 1.00 19.14 353 THR B C 1
ATOM 5493 O O . THR B 1 360 ? 37.554 26.762 40.498 1.00 19.33 353 THR B O 1
ATOM 5497 N N . LEU B 1 361 ? 36.188 28.062 39.332 1.00 19.51 354 LEU B N 1
ATOM 5498 C CA . LEU B 1 361 ? 37.169 29.078 38.964 1.00 19.78 354 LEU B CA 1
ATOM 5499 C C . LEU B 1 361 ? 37.045 30.233 39.888 1.00 19.65 354 LEU B C 1
ATOM 5500 O O . LEU B 1 361 ? 35.917 30.652 40.218 1.00 19.29 354 LEU B O 1
ATOM 5505 N N . VAL B 1 362 ? 38.168 30.745 40.365 1.00 19.63 355 VAL B N 1
ATOM 5506 C CA . VAL B 1 362 ? 38.192 31.994 41.087 1.00 20.44 355 VAL B CA 1
ATOM 5507 C C . VAL B 1 362 ? 39.066 32.970 40.319 1.00 21.99 355 VAL B C 1
ATOM 5508 O O . VAL B 1 362 ? 40.193 32.622 39.925 1.00 20.14 355 VAL B O 1
ATOM 5512 N N . VAL B 1 363 ? 38.547 34.166 40.082 1.00 22.94 356 VAL B N 1
ATOM 5513 C CA . VAL B 1 363 ? 39.291 35.193 39.380 1.00 24.81 356 VAL B CA 1
ATOM 5514 C C . VAL B 1 363 ? 39.379 36.428 40.227 1.00 24.12 356 VAL B C 1
ATOM 5515 O O . VAL B 1 363 ? 38.560 36.653 41.089 1.00 24.30 356 VAL B O 1
ATOM 5519 N N . ASP B 1 364 ? 40.426 37.211 39.966 1.00 25.31 357 ASP B N 1
ATOM 5520 C CA . ASP B 1 364 ? 40.723 38.418 40.688 1.00 25.54 357 ASP B CA 1
ATOM 5521 C C . ASP B 1 364 ? 40.388 39.619 39.797 1.00 28.29 357 ASP B C 1
ATOM 5522 O O . ASP B 1 364 ? 41.091 39.890 38.817 1.00 27.18 357 ASP B O 1
ATOM 5527 N N . PRO B 1 365 ? 39.364 40.400 40.173 1.00 30.00 358 PRO B N 1
ATOM 5528 C CA . PRO B 1 365 ? 39.022 41.594 39.359 1.00 31.40 358 PRO B CA 1
ATOM 5529 C C . PRO B 1 365 ? 40.102 42.649 39.164 1.00 32.55 358 PRO B C 1
ATOM 5530 O O . PRO B 1 365 ? 39.983 43.427 38.237 1.00 35.27 358 PRO B O 1
ATOM 5534 N N . VAL B 1 366 ? 41.120 42.705 39.995 1.00 31.59 359 VAL B N 1
ATOM 5535 C CA . VAL B 1 366 ? 42.189 43.668 39.789 1.00 32.70 359 VAL B CA 1
ATOM 5536 C C . VAL B 1 366 ? 43.458 43.046 39.165 1.00 31.82 359 VAL B C 1
ATOM 5537 O O . VAL B 1 366 ? 44.474 43.755 39.035 1.00 30.95 359 VAL B O 1
ATOM 5541 N N . ASP B 1 367 ? 43.411 41.739 38.843 1.00 29.88 360 ASP B N 1
ATOM 5542 C CA . ASP B 1 367 ? 44.502 41.065 38.158 1.00 29.22 360 ASP B CA 1
ATOM 5543 C C . ASP B 1 367 ? 43.904 39.997 37.216 1.00 28.29 360 ASP B C 1
ATOM 5544 O O . ASP B 1 367 ? 43.726 38.852 37.620 1.00 26.23 360 ASP B O 1
ATOM 5549 N N . PRO B 1 368 ? 43.698 40.354 35.931 1.00 29.88 361 PRO B N 1
ATOM 5550 C CA . PRO B 1 368 ? 43.281 39.345 34.944 1.00 29.55 361 PRO B CA 1
ATOM 5551 C C . PRO B 1 368 ? 44.349 38.299 34.602 1.00 28.10 361 PRO B C 1
ATOM 5552 O O . PRO B 1 368 ? 44.051 37.342 33.876 1.00 29.14 361 PRO B O 1
ATOM 5556 N N . GLY B 1 369 ? 45.567 38.482 35.064 1.00 26.58 362 GLY B N 1
ATOM 5557 C CA . GLY B 1 369 ? 46.689 37.590 34.755 1.00 25.68 362 GLY B CA 1
ATOM 5558 C C . GLY B 1 369 ? 46.837 36.429 35.718 1.00 24.53 362 GLY B C 1
ATOM 5559 O O . GLY B 1 369 ? 47.888 35.757 35.676 1.00 23.77 362 GLY B O 1
ATOM 5560 N N . VAL B 1 370 ? 45.863 36.197 36.613 1.00 22.20 363 VAL B N 1
ATOM 5561 C CA . VAL B 1 370 ? 45.850 35.015 37.467 1.00 21.00 363 VAL B CA 1
ATOM 5562 C C . VAL B 1 370 ? 44.523 34.277 37.356 1.00 21.17 363 VAL B C 1
ATOM 5563 O O . VAL B 1 370 ? 43.513 34.879 37.011 1.00 19.73 363 VAL B O 1
ATOM 5567 N N . LYS B 1 371 ? 44.574 32.963 37.541 1.00 21.70 364 LYS B N 1
ATOM 5568 C CA . LYS B 1 371 ? 43.385 32.116 37.645 1.00 23.18 364 LYS B CA 1
ATOM 5569 C C . LYS B 1 371 ? 43.619 31.105 38.733 1.00 21.59 364 LYS B C 1
ATOM 5570 O O . LYS B 1 371 ? 44.709 30.516 38.828 1.00 20.52 364 LYS B O 1
ATOM 5576 N N . TYR B 1 372 ? 42.592 30.860 39.552 1.00 20.63 365 TYR B N 1
ATOM 5577 C CA . TYR B 1 372 ? 42.626 29.764 40.532 1.00 19.91 365 TYR B CA 1
ATOM 5578 C C . TYR B 1 372 ? 41.487 28.786 40.314 1.00 19.51 365 TYR B C 1
ATOM 5579 O O . TYR B 1 372 ? 40.360 29.178 39.941 1.00 19.69 365 TYR B O 1
ATOM 5588 N N . VAL B 1 373 ? 41.781 27.519 40.526 1.00 18.83 366 VAL B N 1
ATOM 5589 C CA . VAL B 1 373 ? 40.820 26.442 40.410 1.00 19.62 366 VAL B CA 1
ATOM 5590 C C . VAL B 1 373 ? 40.772 25.691 41.741 1.00 19.25 366 VAL B C 1
ATOM 5591 O O . VAL B 1 373 ? 41.841 25.353 42.342 1.00 18.67 366 VAL B O 1
ATOM 5595 N N . LEU B 1 374 ? 39.554 25.510 42.242 1.00 19.44 367 LEU B N 1
ATOM 5596 C CA . LEU B 1 374 ? 39.249 24.669 43.424 1.00 20.69 367 LEU B CA 1
ATOM 5597 C C . LEU B 1 374 ? 38.413 23.515 43.012 1.00 21.83 367 LEU B C 1
ATOM 5598 O O . LEU B 1 374 ? 37.451 23.681 42.217 1.00 22.04 367 LEU B O 1
ATOM 5603 N N . MET B 1 375 ? 38.762 22.352 43.534 1.00 22.86 368 MET B N 1
ATOM 5604 C CA A MET B 1 375 ? 38.062 21.122 43.271 0.60 24.95 368 MET B CA 1
ATOM 5605 C CA B MET B 1 375 ? 38.074 21.103 43.268 0.40 24.22 368 MET B CA 1
ATOM 5606 C C . MET B 1 375 ? 37.127 20.852 44.432 1.00 24.93 368 MET B C 1
ATOM 5607 O O . MET B 1 375 ? 37.548 20.873 45.584 1.00 24.52 368 MET B O 1
ATOM 5616 N N . PRO B 1 376 ? 35.861 20.612 44.144 1.00 25.25 369 PRO B N 1
ATOM 5617 C CA . PRO B 1 376 ? 34.954 20.391 45.268 1.00 25.84 369 PRO B CA 1
ATOM 5618 C C . PRO B 1 376 ? 35.063 18.999 45.833 1.00 27.05 369 PRO B C 1
ATOM 5619 O O . PRO B 1 376 ? 35.654 18.100 45.238 1.00 28.14 369 PRO B O 1
ATOM 5623 N N . LEU B 1 377 ? 34.550 18.856 47.035 1.00 26.72 370 LEU B N 1
ATOM 5624 C CA . LEU B 1 377 ? 34.551 17.590 47.677 1.00 28.62 370 LEU B CA 1
ATOM 5625 C C . LEU B 1 377 ? 33.228 17.415 48.402 1.00 28.22 370 LEU B C 1
ATOM 5626 O O . LEU B 1 377 ? 32.443 18.351 48.546 1.00 26.27 370 LEU B O 1
ATOM 5631 N N . ARG B 1 378 ? 32.992 16.177 48.781 1.00 30.02 371 ARG B N 1
ATOM 5632 C CA . ARG B 1 378 ? 31.843 15.830 49.594 1.00 32.57 371 ARG B CA 1
ATOM 5633 C C . ARG B 1 378 ? 32.258 16.079 51.065 1.00 32.65 371 ARG B C 1
ATOM 5634 O O . ARG B 1 378 ? 33.348 15.617 51.473 1.00 36.13 371 ARG B O 1
ATOM 5642 N N . VAL B 1 379 ? 31.479 16.833 51.826 0.50 33.30 372 VAL B N 1
ATOM 5643 C CA . VAL B 1 379 ? 32.002 17.311 53.149 0.50 34.59 372 VAL B CA 1
ATOM 5644 C C . VAL B 1 379 ? 32.121 16.242 54.259 0.50 37.03 372 VAL B C 1
ATOM 5645 O O . VAL B 1 379 ? 33.007 16.246 55.141 0.50 36.08 372 VAL B O 1
#

Secondary structure (DSSP, 8-state):
-EEEEEHHHHHHHHHHHHTTS-TT--SGGGGEEEEEEETTEEEEEEE-SSEEEEEEEE-EEEE-EEEEEEHHHHHHHHHHSPTT-EEEEE---SSEEEEETTEEEEE--B-GGGS-----TTPPPPEEEEHHHHHHHHHTTGGGS---SS--TTSEEEEEEEEETTEEEEEEEEE-SSEEEEEEEEPPTTTTTPPPEEEEHHHHHHHHHHHTT--SEEEEEE-SSEEEEEETTEEEEEE-B-S----GGGTS-S---EEEEEEHHHHHHHHHHHHTT--SSS-EEEEEEETTEEEEEEE-TTS-EEEEEEE-B--S--EEEEEEHHHHHHHHHH--SSEEEEEE-STTS-EEEEETTEEEEEEEE--B--/-EEEEEHHHHHHHHHHHHTTS-SS-SSGGGGEEEEEEETTEEEEEEE-SSEEEEEEEE-EEEE-EEEEEEHHHHHHHHHHS-TT-EEEEE--SSSSSEEEEETTEEEEE--B-GGGS-----TTPPPPEEEEHHHHHHHHHTTGGGS---SS--GGGEEEEEEEEETTEEEEEEEEE-SSEEEEEEEEPPTT-TTPPPEEEEHHHHHHHHHHHHT--SEEEEEE-SSEEEEEETTEEEEEE-B-S----GGGTS-S---EEEEEEHHHHHHHHHHHHTT---EEEEEEETTEEEEEEE-TTS-EEEEEEE-B--S--EEEEEEHHHHHHHHHH--SSEEEEEE-STTS-EEEEETTEEEEEEEE--B--